Protein AF-0000000075739021 (afdb_homodimer)

Foldseek 3Di:
DPPPWDKDKDWADLQLEDEDPVQDDDDDLVLLQVCLVVPDLVVQPAFEWEAQDDPDGSGIYGLGRVSSSSNLVVDPDRDIHMYTYTYDDDPVRSNVVSVVVVVPDDDDDPVNVLVVCVVVPPPLSVLLVVLLVVQQADDDPDQDFRYAPCVVLSSVLVVVPSVLLNVLVVLLCVQPNRHHLCRYRLNSLLSSLCCVQVVPVADSVLLSVLCNPPDSVRLQVQLVVCVVPADDDSNLSSNVSSLVSSQVDPDDHDDDHSVSRPDPDPPDPDPDPDD/DPPPWDKDKDWADLQLEDEDPVQDDDDDLVLLQVCLVVPDLVVQPAFEWEAQDDPDGSGIYGLGRVSSSSNLVVDPDRDIHMYTYTYDDDPVRSNVCSVVVVVPDDDDDPVNVLVVCVVVPPPLSVLLVVLLVVQQADDDPDQDFRYAPCVVLSSVLVVVPSVLLNVLVVLLCVQPNRHHLCRYRLNSLLSSLCCVQVVPVADSVLLSVLCNPPDSVRLQVQLVVCVVPADDDSNLSSNVSSLVSSQVDPDDHDDDHSVSRPDPDPPDPDPDPDD

pLDDT: mean 91.95, std 14.72, range [23.72, 98.75]

Solvent-accessible surface area (backbone atoms only — not comparable to full-atom values): 30435 Å² total; per-residue (Å²): 125,84,82,66,71,53,71,49,76,49,73,38,53,62,78,42,43,42,76,50,72,70,46,43,73,84,77,59,61,70,59,16,49,54,46,36,76,63,64,47,77,83,65,57,58,68,29,34,29,33,48,63,45,92,86,37,83,56,28,25,36,52,50,44,49,63,55,56,50,49,10,36,62,68,39,94,73,54,57,70,40,44,31,42,34,36,38,87,60,50,72,33,49,45,16,41,47,32,40,50,48,56,66,68,52,76,80,81,50,72,67,53,44,50,43,7,36,45,46,34,60,35,65,68,51,47,53,50,48,53,48,29,55,76,71,64,40,42,85,36,83,56,93,40,70,30,26,31,65,44,61,69,48,53,50,58,43,34,71,76,30,57,66,51,41,44,51,39,52,51,52,42,35,72,60,62,44,52,38,39,70,53,46,32,49,42,53,48,48,7,49,36,46,44,55,69,66,36,50,87,72,53,60,68,67,56,42,48,61,40,46,60,82,47,56,49,65,55,48,52,53,52,19,59,59,40,53,82,78,37,82,64,54,62,28,53,35,27,30,48,49,50,46,52,41,36,48,71,40,94,71,85,72,69,91,75,52,50,60,66,73,65,44,75,60,90,78,70,74,76,82,76,79,79,130,127,84,80,66,71,54,70,50,76,49,71,39,53,60,78,42,44,42,75,49,70,70,46,44,73,84,78,58,60,69,58,15,49,54,47,38,75,62,64,46,78,84,65,57,58,69,29,35,30,34,47,63,46,93,85,37,84,57,27,26,36,52,49,44,51,64,54,55,50,47,10,37,62,68,38,95,73,54,56,69,40,45,30,44,33,35,38,87,59,51,72,32,50,44,16,40,48,34,42,52,47,57,66,68,54,77,79,80,49,72,68,52,43,50,43,6,34,44,47,32,61,35,66,70,49,47,52,52,48,52,47,29,56,75,70,64,41,41,86,35,83,57,93,40,71,31,24,31,66,44,60,70,49,51,50,56,43,35,70,76,30,57,64,52,41,41,51,38,52,52,52,42,34,73,59,62,43,52,38,38,71,53,46,32,48,41,54,49,47,7,50,35,49,44,56,68,67,36,49,88,72,52,58,66,68,55,44,48,61,40,45,61,82,48,57,50,64,55,50,52,53,50,19,60,58,40,53,82,79,39,82,64,53,62,28,52,34,28,31,48,49,51,45,51,42,36,48,71,41,94,70,84,71,69,92,74,53,51,61,66,73,66,43,76,61,91,76,69,74,75,81,77,80,78,131

Sequence (550 aa):
MSTQGDVYITTLAAGDIFADPAYQRPVDITRARKMAAHWDRRLVGVIEVSDRGEYATPRYAIIDGQHRWEAAKCLVDPPLLVANVHELLTVADEAALFDKLNRQRKKVNIFEHYKARLAAGDWIIGRIQRVLDKHGLKVDPAPQEGCIGCVGTLEKVADIDDALLDETLSLIIDIWGKRRDGLDAPIIHGLALILHHLRHDIDLERLVDALLDTLPRQLKTQAVALRDMQSGTLPVLTALVIISHYNKRPGRKVDASPRTFGGVGRGAPPPKHQAMSTQGDVYITTLAAGDIFADPAYQRPVDITRARKMAAHWDRRLVGVIEVSDRGEYATPRYAIIDGQHRWEAAKCLVDPPLLVANVHELLTVADEAALFDKLNRQRKKVNIFEHYKARLAAGDWIIGRIQRVLDKHGLKVDPAPQEGCIGCVGTLEKVADIDDALLDETLSLIIDIWGKRRDGLDAPIIHGLALILHHLRHDIDLERLVDALLDTLPRQLKTQAVALRDMQSGTLPVLTALVIISHYNKRPGRKVDASPRTFGGVGRGAPPPKHQA

Radius of gyration: 28.61 Å; Cα contacts (8 Å, |Δi|>4): 817; chains: 2; bounding box: 66×82×82 Å

Organism: Mycobacterium marinum (strain ATCC BAA-535 / M) (NCBI:txid216594)

InterPro domains:
  IPR036086 ParB/Sulfiredoxin superfamily [SSF110849] (58-124)
  IPR046681 Protein of unknown function DUF6551 [PF20188] (22-220)

Structure (mmCIF, N/CA/C/O backbone):
data_AF-0000000075739021-model_v1
#
loop_
_entity.id
_entity.type
_entity.pdbx_description
1 polymer 'Conserved hypothetical phage protein'
#
loop_
_atom_site.group_PDB
_atom_site.id
_atom_site.type_symbol
_atom_site.label_atom_id
_atom_site.label_alt_id
_atom_site.label_comp_id
_atom_site.label_asym_id
_atom_site.label_entity_id
_atom_site.label_seq_id
_atom_site.pdbx_PDB_ins_code
_atom_site.Cartn_x
_atom_site.Cartn_y
_atom_site.Cartn_z
_atom_site.occupancy
_atom_site.B_iso_or_equiv
_atom_site.auth_seq_id
_atom_site.auth_comp_id
_atom_site.auth_asym_id
_atom_site.auth_atom_id
_atom_site.pdbx_PDB_model_num
ATOM 1 N N . MET A 1 1 ? 25.391 -21.844 -28.562 1 25.16 1 MET A N 1
ATOM 2 C CA . MET A 1 1 ? 24.062 -22.062 -28.016 1 25.16 1 MET A CA 1
ATOM 3 C C . MET A 1 1 ? 23.781 -21.109 -26.859 1 25.16 1 MET A C 1
ATOM 5 O O . MET A 1 1 ? 24.516 -21.109 -25.859 1 25.16 1 MET A O 1
ATOM 9 N N . SER A 1 2 ? 23.625 -19.781 -26.969 1 33.06 2 SER A N 1
ATOM 10 C CA . SER A 1 2 ? 23.5 -18.719 -25.984 1 33.06 2 SER A CA 1
ATOM 11 C C . SER A 1 2 ? 22.766 -19.188 -24.75 1 33.06 2 SER A C 1
ATOM 13 O O . SER A 1 2 ? 21.656 -19.719 -24.844 1 33.06 2 SER A O 1
ATOM 15 N N . THR A 1 3 ? 23.359 -19.75 -23.734 1 38.97 3 THR A N 1
ATOM 16 C CA . THR A 1 3 ? 22.969 -20.469 -22.531 1 38.97 3 THR A CA 1
ATOM 17 C C . THR A 1 3 ? 21.812 -19.781 -21.828 1 38.97 3 THR A C 1
ATOM 19 O O . THR A 1 3 ? 22 -18.781 -21.141 1 38.97 3 THR A O 1
ATOM 22 N N . GLN A 1 4 ? 20.766 -19.266 -22.469 1 44.62 4 GLN A N 1
ATOM 23 C CA . GLN A 1 4 ? 19.578 -18.531 -22.078 1 44.62 4 GLN A CA 1
ATOM 24 C C . GLN A 1 4 ? 19.047 -19 -20.719 1 44.62 4 GLN A C 1
ATOM 26 O O . GLN A 1 4 ? 18.844 -20.203 -20.516 1 44.62 4 GLN A O 1
ATOM 31 N N . GLY A 1 5 ? 19.453 -18.422 -19.688 1 56.44 5 GLY A N 1
ATOM 32 C CA . GLY A 1 5 ? 19.109 -18.672 -18.297 1 56.44 5 GLY A CA 1
ATOM 33 C C . GLY A 1 5 ? 17.719 -19.266 -18.125 1 56.44 5 GLY A C 1
ATOM 34 O O . GLY A 1 5 ? 16.797 -18.906 -18.859 1 56.44 5 GLY A O 1
ATOM 35 N N . ASP A 1 6 ? 17.516 -20.688 -17.797 1 80.5 6 ASP A N 1
ATOM 36 C CA . ASP A 1 6 ? 16.391 -21.625 -17.812 1 80.5 6 ASP A CA 1
ATOM 37 C C . ASP A 1 6 ? 15.602 -21.562 -16.5 1 80.5 6 ASP A C 1
ATOM 39 O O . ASP A 1 6 ? 16.156 -21.219 -15.453 1 80.5 6 ASP A O 1
ATOM 43 N N . VAL A 1 7 ? 14.43 -21.281 -16.562 1 93.19 7 VAL A N 1
ATOM 44 C CA . VAL A 1 7 ? 13.484 -21.422 -15.469 1 93.19 7 VAL A CA 1
ATOM 45 C C . VAL A 1 7 ? 12.75 -22.75 -15.602 1 93.19 7 VAL A C 1
ATOM 47 O O . VAL A 1 7 ? 12.398 -23.172 -16.703 1 93.19 7 VAL A O 1
ATOM 50 N N . TYR A 1 8 ? 12.633 -23.516 -14.484 1 95.06 8 TYR A N 1
ATOM 51 C CA . TYR A 1 8 ? 11.859 -24.75 -14.508 1 95.06 8 TYR A CA 1
ATOM 52 C C . TYR 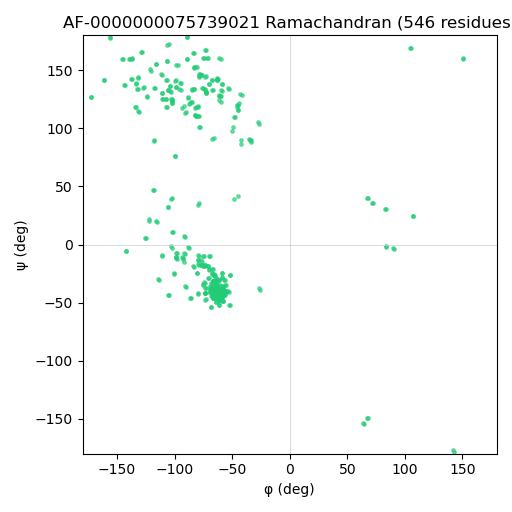A 1 8 ? 11.039 -24.906 -13.234 1 95.06 8 TYR A C 1
ATOM 54 O O . TYR A 1 8 ? 11.336 -24.266 -12.211 1 95.06 8 TYR A O 1
ATOM 62 N N . ILE A 1 9 ? 10.023 -25.734 -13.312 1 96.56 9 ILE A N 1
ATOM 63 C CA . ILE A 1 9 ? 9.141 -25.953 -12.18 1 96.56 9 ILE A CA 1
ATOM 64 C C . ILE A 1 9 ? 9.461 -27.297 -11.531 1 96.56 9 ILE A C 1
ATOM 66 O O . ILE A 1 9 ? 9.68 -28.297 -12.227 1 96.56 9 ILE A O 1
ATOM 70 N N . THR A 1 10 ? 9.5 -27.312 -10.266 1 96.94 10 THR A N 1
ATOM 71 C CA . THR A 1 10 ? 9.695 -28.562 -9.516 1 96.94 10 THR A CA 1
ATOM 72 C C . THR A 1 10 ? 9.141 -28.438 -8.102 1 96.94 10 THR A C 1
ATOM 74 O O . THR A 1 10 ? 8.539 -27.422 -7.758 1 96.94 10 THR A O 1
ATOM 77 N N . THR A 1 11 ? 9.195 -29.453 -7.34 1 97.69 11 THR A N 1
ATOM 78 C CA . THR A 1 11 ? 8.844 -29.438 -5.926 1 97.69 11 THR A CA 1
ATOM 79 C C . THR A 1 11 ? 10.094 -29.531 -5.051 1 97.69 11 THR A C 1
ATOM 81 O O . THR A 1 11 ? 11.039 -30.25 -5.387 1 97.69 11 THR A O 1
ATOM 84 N N . LEU A 1 12 ? 10.07 -28.812 -3.992 1 98.31 12 LEU A N 1
ATOM 85 C CA . LEU A 1 12 ? 11.227 -28.75 -3.111 1 98.31 12 LEU A CA 1
ATOM 86 C C . LEU A 1 12 ? 10.82 -28.953 -1.658 1 98.31 12 LEU A C 1
ATOM 88 O O . LEU A 1 12 ? 9.758 -28.5 -1.232 1 98.31 12 LEU A O 1
ATOM 92 N N . ALA A 1 13 ? 11.703 -29.641 -0.952 1 97.88 13 ALA A N 1
ATOM 93 C CA . ALA A 1 13 ? 11.547 -29.672 0.5 1 97.88 13 ALA A CA 1
ATOM 94 C C . ALA A 1 13 ? 11.93 -28.328 1.121 1 97.88 13 ALA A C 1
ATOM 96 O O . ALA A 1 13 ? 12.867 -27.672 0.665 1 97.88 13 ALA A O 1
ATOM 97 N N . ALA A 1 14 ? 11.211 -28 2.162 1 97.38 14 ALA A N 1
ATOM 98 C CA . ALA A 1 14 ? 11.453 -26.719 2.824 1 97.38 14 ALA A CA 1
ATOM 99 C C . ALA A 1 14 ? 12.906 -26.609 3.281 1 97.38 14 ALA A C 1
ATOM 101 O O . ALA A 1 14 ? 13.492 -25.531 3.268 1 97.38 14 ALA A O 1
ATOM 102 N N . GLY A 1 15 ? 13.508 -27.703 3.607 1 96.88 15 GLY A N 1
ATOM 103 C CA . GLY A 1 15 ? 14.867 -27.719 4.121 1 96.88 15 GLY A CA 1
ATOM 104 C C . GLY A 1 15 ? 15.914 -27.438 3.059 1 96.88 15 GLY A C 1
ATOM 105 O O . GLY A 1 15 ? 17.062 -27.141 3.375 1 96.88 15 GLY A O 1
ATOM 106 N N . ASP A 1 16 ? 15.555 -27.562 1.772 1 98 16 ASP A N 1
ATOM 107 C CA . ASP A 1 16 ? 16.484 -27.344 0.672 1 98 16 ASP A CA 1
ATOM 108 C C . ASP A 1 16 ? 16.5 -25.859 0.27 1 98 16 ASP A C 1
ATOM 110 O O . ASP A 1 16 ? 17.266 -25.469 -0.609 1 98 16 ASP A O 1
ATOM 114 N N . ILE A 1 17 ? 15.641 -25.109 0.932 1 98.19 17 ILE A N 1
ATOM 115 C CA . ILE A 1 17 ? 15.453 -23.688 0.596 1 98.19 17 ILE A CA 1
ATOM 116 C C . ILE A 1 17 ? 15.992 -22.812 1.722 1 98.19 17 ILE A C 1
ATOM 118 O O . ILE A 1 17 ? 15.938 -23.203 2.895 1 98.19 17 ILE A O 1
ATOM 122 N N . PHE A 1 18 ? 16.531 -21.656 1.367 1 97.31 18 PHE A N 1
ATOM 123 C CA . PHE A 1 18 ? 16.984 -20.719 2.381 1 97.31 18 PHE A CA 1
ATOM 124 C C . PHE A 1 18 ? 16.75 -19.281 1.924 1 97.31 18 PHE A C 1
ATOM 126 O O . PHE A 1 18 ? 16.516 -19.031 0.742 1 97.31 18 PHE A O 1
ATOM 133 N N . ALA A 1 19 ? 16.719 -18.375 2.861 1 96.69 19 ALA A N 1
ATOM 134 C CA . ALA A 1 19 ? 16.625 -16.938 2.588 1 96.69 19 ALA A CA 1
ATOM 135 C C . ALA A 1 19 ? 17.969 -16.25 2.744 1 96.69 19 ALA A C 1
ATOM 137 O O . ALA A 1 19 ? 18.625 -16.391 3.781 1 96.69 19 ALA A O 1
ATOM 138 N N . ASP A 1 20 ? 18.422 -15.586 1.711 1 96.69 20 ASP A N 1
ATOM 139 C CA . ASP A 1 20 ? 19.703 -14.883 1.754 1 96.69 20 ASP A CA 1
ATOM 140 C C . ASP A 1 20 ? 19.547 -13.492 2.357 1 96.69 20 ASP A C 1
ATOM 142 O O . ASP A 1 20 ? 18.828 -12.648 1.813 1 96.69 20 ASP A O 1
ATOM 146 N N . PRO A 1 21 ? 20.266 -13.203 3.396 1 94.69 21 PRO A N 1
ATOM 147 C CA . PRO A 1 21 ? 20.109 -11.914 4.078 1 94.69 21 PRO A CA 1
ATOM 148 C C . PRO A 1 21 ? 20.625 -10.742 3.25 1 94.69 21 PRO A C 1
ATOM 150 O O . PRO A 1 21 ? 20.406 -9.578 3.607 1 94.69 21 PRO A O 1
ATOM 153 N N . ALA A 1 22 ? 21.281 -11.023 2.195 1 94.12 22 ALA A N 1
ATOM 154 C CA . ALA A 1 22 ? 21.781 -9.945 1.348 1 94.12 22 ALA A CA 1
ATOM 155 C C . ALA A 1 22 ? 20.625 -9.109 0.795 1 94.12 22 ALA A C 1
ATOM 157 O O . ALA A 1 22 ? 20.781 -7.906 0.575 1 94.12 22 ALA A O 1
ATOM 158 N N . TYR A 1 23 ? 19.453 -9.805 0.593 1 94.38 23 TYR A N 1
ATOM 159 C CA . TYR A 1 23 ? 18.375 -9.031 0.006 1 94.38 23 TYR A CA 1
ATOM 160 C C . TYR A 1 23 ? 17.031 -9.422 0.618 1 94.38 23 TYR A C 1
ATOM 162 O O . TYR A 1 23 ? 16 -8.812 0.323 1 94.38 23 TYR A O 1
ATOM 170 N N . GLN A 1 24 ? 17.078 -10.422 1.44 1 90.12 24 GLN A N 1
ATOM 171 C CA . GLN A 1 24 ? 15.844 -10.797 2.115 1 90.12 24 GLN A CA 1
ATOM 172 C C . GLN A 1 24 ? 15.789 -10.227 3.527 1 90.12 24 GLN A C 1
ATOM 174 O O . GLN A 1 24 ? 16.797 -10.188 4.227 1 90.12 24 GLN A O 1
ATOM 179 N N . ARG A 1 25 ? 14.617 -9.82 3.887 1 80.56 25 ARG A N 1
ATOM 180 C CA . ARG A 1 25 ? 14.414 -9.328 5.246 1 80.56 25 ARG A CA 1
ATOM 181 C C . ARG A 1 25 ? 14.148 -10.477 6.211 1 80.56 25 ARG A C 1
ATOM 183 O O . ARG A 1 25 ? 13.844 -11.594 5.789 1 80.56 25 ARG A O 1
ATOM 190 N N . PRO A 1 26 ? 14.305 -10.023 7.488 1 83.75 26 PRO A N 1
ATOM 191 C CA . PRO A 1 26 ? 13.898 -11.031 8.469 1 83.75 26 PRO A CA 1
ATOM 192 C C . PRO A 1 26 ? 12.414 -11.375 8.375 1 83.75 26 PRO A C 1
ATOM 194 O O . PRO A 1 26 ? 11.586 -10.5 8.109 1 83.75 26 PRO A O 1
ATOM 197 N N . VAL A 1 27 ? 12.18 -12.586 8.555 1 84.06 27 VAL A N 1
ATOM 198 C CA . VAL A 1 27 ? 10.828 -13.117 8.445 1 84.06 27 VAL A CA 1
ATOM 199 C C . VAL A 1 27 ? 9.977 -12.617 9.617 1 84.06 27 VAL A C 1
ATOM 201 O O . VAL A 1 27 ? 10.461 -12.531 10.75 1 84.06 27 VAL A O 1
ATOM 204 N N . ASP A 1 28 ? 8.805 -12.266 9.305 1 89.88 28 ASP A N 1
ATOM 205 C CA . ASP A 1 28 ? 7.789 -12.062 10.328 1 89.88 28 ASP A CA 1
ATOM 206 C C . ASP A 1 28 ? 7.227 -13.398 10.812 1 89.88 28 ASP A C 1
ATOM 208 O O . ASP A 1 28 ? 6.297 -13.945 10.211 1 89.88 28 ASP A O 1
ATOM 212 N N . ILE A 1 29 ? 7.68 -13.82 11.914 1 90.56 29 ILE A N 1
ATOM 213 C CA . ILE A 1 29 ? 7.371 -15.156 12.406 1 90.56 29 ILE A CA 1
ATOM 214 C C . ILE A 1 29 ? 5.895 -15.242 12.789 1 90.56 29 ILE A C 1
ATOM 216 O O . ILE A 1 29 ? 5.254 -16.281 12.602 1 90.56 29 ILE A O 1
ATOM 220 N N . THR A 1 30 ? 5.359 -14.141 13.336 1 93.31 30 THR A N 1
ATOM 221 C CA . THR A 1 30 ? 3.945 -14.117 13.695 1 93.31 30 THR A CA 1
ATOM 222 C C . THR A 1 30 ? 3.072 -14.328 12.461 1 93.31 30 THR A C 1
ATOM 224 O O . THR A 1 30 ? 2.129 -15.117 12.484 1 93.31 30 THR A O 1
ATOM 227 N N . ARG A 1 31 ? 3.463 -13.727 11.461 1 91.44 31 ARG A N 1
ATOM 228 C CA . ARG A 1 31 ? 2.736 -13.875 10.203 1 91.44 31 ARG A CA 1
ATOM 229 C C . ARG A 1 31 ? 2.852 -15.305 9.672 1 91.44 31 ARG A C 1
ATOM 231 O O . ARG A 1 31 ? 1.857 -15.898 9.25 1 91.44 31 ARG A O 1
ATOM 238 N N . ALA A 1 32 ? 4.016 -15.852 9.672 1 93.69 32 ALA A N 1
ATOM 239 C CA . ALA A 1 32 ? 4.25 -17.203 9.195 1 93.69 32 ALA A CA 1
ATOM 240 C C . ALA A 1 32 ? 3.438 -18.219 10 1 93.69 32 ALA A C 1
ATOM 242 O O . ALA A 1 32 ? 2.836 -19.141 9.438 1 93.69 32 ALA A O 1
ATOM 243 N N . ARG A 1 33 ? 3.357 -18 11.25 1 95 33 ARG A N 1
ATOM 244 C CA . ARG A 1 33 ? 2.625 -18.922 12.125 1 95 33 ARG A CA 1
ATOM 245 C C . ARG A 1 33 ? 1.124 -18.828 11.867 1 95 33 ARG A C 1
ATOM 247 O O . ARG A 1 33 ? 0.429 -19.859 11.883 1 95 33 ARG A O 1
ATOM 254 N N . LYS A 1 34 ? 0.707 -17.656 11.695 1 94.75 34 LYS A N 1
ATOM 255 C CA . LYS A 1 34 ? -0.705 -17.484 11.367 1 94.75 34 LYS A CA 1
ATOM 256 C C . LYS A 1 34 ? -1.058 -18.188 10.062 1 94.75 34 LYS A C 1
ATOM 258 O O . LYS A 1 34 ? -2.092 -18.859 9.969 1 94.75 34 LYS A O 1
ATOM 263 N N . MET A 1 35 ? -0.215 -18.078 9.109 1 94.44 35 MET A N 1
ATOM 264 C CA . MET A 1 35 ? -0.411 -18.766 7.828 1 94.44 35 MET A CA 1
ATOM 265 C C . MET A 1 35 ? -0.407 -20.266 8.008 1 94.44 35 MET A C 1
ATOM 267 O O . MET A 1 35 ? -1.221 -20.969 7.402 1 94.44 35 MET A O 1
ATOM 271 N N . ALA A 1 36 ? 0.453 -20.734 8.859 1 95.81 36 ALA A N 1
ATOM 272 C CA . ALA A 1 36 ? 0.551 -22.172 9.133 1 95.81 36 ALA A CA 1
ATOM 273 C C . ALA A 1 36 ? -0.714 -22.688 9.812 1 95.81 36 ALA A C 1
ATOM 275 O O . ALA A 1 36 ? -1.188 -23.781 9.508 1 95.81 36 ALA A O 1
ATOM 276 N N . ALA A 1 37 ? -1.24 -21.906 10.719 1 95.62 37 ALA A N 1
ATOM 277 C CA . ALA A 1 37 ? -2.436 -22.281 11.469 1 95.62 37 ALA A CA 1
ATOM 278 C C . ALA A 1 37 ? -3.633 -22.453 10.539 1 95.62 37 ALA A C 1
ATOM 280 O O . ALA A 1 37 ? -4.527 -23.266 10.805 1 95.62 37 ALA A O 1
ATOM 281 N N . HIS A 1 38 ? -3.652 -21.734 9.484 1 94 38 HIS A N 1
ATOM 282 C CA . HIS A 1 38 ? -4.719 -21.812 8.5 1 94 38 HIS A CA 1
ATOM 283 C C . HIS A 1 38 ? -4.176 -22.25 7.137 1 94 38 HIS A C 1
ATOM 285 O O . HIS A 1 38 ? -4.527 -21.656 6.109 1 94 38 HIS A O 1
ATOM 291 N N . TRP A 1 39 ? -3.379 -23.266 7.242 1 94.06 39 TRP A N 1
ATOM 292 C CA . TRP A 1 39 ? -2.67 -23.719 6.051 1 94.06 39 TRP A CA 1
ATOM 293 C C . TRP A 1 39 ? -3.65 -24.172 4.969 1 94.06 39 TRP A C 1
ATOM 295 O O . TRP A 1 39 ? -4.543 -24.984 5.223 1 94.06 39 TRP A O 1
ATOM 305 N N . ASP A 1 40 ? -3.518 -23.594 3.879 1 92.06 40 ASP A N 1
ATOM 306 C CA . ASP A 1 40 ? -4.262 -23.922 2.666 1 92.06 40 ASP A CA 1
ATOM 307 C C . ASP A 1 40 ? -3.326 -24.062 1.467 1 92.06 40 ASP A C 1
ATOM 309 O O . ASP A 1 40 ? -2.736 -23.078 1.018 1 92.06 40 ASP A O 1
ATOM 313 N N . ARG A 1 41 ? -3.242 -25.234 0.955 1 90.62 41 ARG A N 1
ATOM 314 C CA . ARG A 1 41 ? -2.32 -25.531 -0.138 1 90.62 41 ARG A CA 1
ATOM 315 C C . ARG A 1 41 ? -2.592 -24.625 -1.343 1 90.62 41 ARG A C 1
ATOM 317 O O . ARG A 1 41 ? -1.665 -24.25 -2.057 1 90.62 41 ARG A O 1
ATOM 324 N N . ARG A 1 42 ? -3.811 -24.297 -1.619 1 91.62 42 ARG A N 1
ATOM 325 C CA . ARG A 1 42 ? -4.176 -23.469 -2.768 1 91.62 42 ARG A CA 1
ATOM 326 C C . ARG A 1 42 ? -3.656 -22.047 -2.609 1 91.62 42 ARG A C 1
ATOM 328 O O . ARG A 1 42 ? -3.469 -21.328 -3.598 1 91.62 42 ARG A O 1
ATOM 335 N N . LEU A 1 43 ? -3.389 -21.672 -1.388 1 94.12 43 LEU A N 1
ATOM 336 C CA . LEU A 1 43 ? -2.961 -20.297 -1.129 1 94.12 43 LEU A CA 1
ATOM 337 C C . LEU A 1 43 ? -1.439 -20.188 -1.137 1 94.12 43 LEU A C 1
ATOM 339 O O . LEU A 1 43 ? -0.889 -19.094 -1.186 1 94.12 43 LEU A O 1
ATOM 343 N N . VAL A 1 44 ? -0.783 -21.297 -1.135 1 93.62 44 VAL A N 1
ATOM 344 C CA . VAL A 1 44 ? 0.676 -21.281 -1.139 1 93.62 44 VAL A CA 1
ATOM 345 C C . VAL A 1 44 ? 1.187 -20.875 -2.52 1 93.62 44 VAL A C 1
ATOM 347 O O . VAL A 1 44 ? 2.166 -20.141 -2.633 1 93.62 44 VAL A O 1
ATOM 350 N N . GLY A 1 45 ? 0.536 -21.422 -3.527 1 93.88 45 GLY A N 1
ATOM 351 C CA . GLY A 1 45 ? 0.973 -21.125 -4.883 1 93.88 45 GLY A CA 1
ATOM 352 C C . GLY A 1 45 ? 2.365 -21.641 -5.188 1 93.88 45 GLY A C 1
ATOM 353 O O . GLY A 1 45 ? 2.766 -22.703 -4.68 1 93.88 45 GLY A O 1
ATOM 354 N N . VAL A 1 46 ? 2.969 -20.969 -6.137 1 96.56 46 VAL A N 1
ATOM 355 C CA . VAL A 1 46 ? 4.312 -21.328 -6.578 1 96.56 46 VAL A CA 1
ATOM 356 C C . VAL A 1 46 ? 5.316 -20.297 -6.078 1 96.56 46 VAL A C 1
ATOM 358 O O . VAL A 1 46 ? 5.137 -19.094 -6.289 1 96.56 46 VAL A O 1
ATOM 361 N N . ILE A 1 47 ? 6.32 -20.75 -5.383 1 97.31 47 ILE A N 1
ATOM 362 C CA . ILE A 1 47 ? 7.324 -19.812 -4.895 1 97.31 47 ILE A CA 1
ATOM 363 C C . ILE A 1 47 ? 8.422 -19.641 -5.938 1 97.31 47 ILE A C 1
ATOM 365 O O . ILE A 1 47 ? 8.562 -20.469 -6.844 1 97.31 47 ILE A O 1
ATOM 369 N N . GLU A 1 48 ? 9.18 -18.562 -5.879 1 97.94 48 GLU A N 1
ATOM 370 C CA . GLU A 1 48 ? 10.32 -18.25 -6.742 1 97.94 48 GLU A CA 1
ATOM 371 C C . GLU A 1 48 ? 11.641 -18.516 -6.027 1 97.94 48 GLU A C 1
ATOM 373 O O . GLU A 1 48 ? 11.883 -17.969 -4.949 1 97.94 48 GLU A O 1
ATOM 378 N N . VAL A 1 49 ? 12.508 -19.344 -6.645 1 98.69 49 VAL A N 1
ATOM 379 C CA . VAL A 1 49 ? 13.789 -19.641 -6.012 1 98.69 49 VAL A CA 1
ATOM 380 C C . VAL A 1 49 ? 14.898 -19.594 -7.055 1 98.69 49 VAL A C 1
ATOM 382 O O . VAL A 1 49 ? 14.633 -19.672 -8.258 1 98.69 49 VAL A O 1
ATOM 385 N N . SER A 1 50 ? 16.094 -19.438 -6.578 1 98.62 50 SER A N 1
ATOM 386 C CA . SER A 1 50 ? 17.297 -19.531 -7.395 1 98.62 50 SER A CA 1
ATOM 387 C C . SER A 1 50 ? 18.109 -20.781 -7.043 1 98.62 50 SER A C 1
ATOM 389 O O . SER A 1 50 ? 18.359 -21.047 -5.867 1 98.62 50 SER A O 1
ATOM 391 N N . ASP A 1 51 ? 18.469 -21.516 -8.047 1 98.44 51 ASP A N 1
ATOM 392 C CA . ASP A 1 51 ? 19.328 -22.672 -7.867 1 98.44 51 ASP A CA 1
ATOM 393 C C . ASP A 1 51 ? 20.797 -22.25 -7.801 1 98.44 51 ASP A C 1
ATOM 395 O O . ASP A 1 51 ? 21.391 -21.859 -8.812 1 98.44 51 ASP A O 1
ATOM 399 N N . ARG A 1 52 ? 21.375 -22.391 -6.66 1 97.75 52 ARG A N 1
ATOM 400 C CA . ARG A 1 52 ? 22.75 -21.938 -6.48 1 97.75 52 ARG A CA 1
ATOM 401 C C . ARG A 1 52 ? 23.75 -23.047 -6.785 1 97.75 52 ARG A C 1
ATOM 403 O O . ARG A 1 52 ? 24.938 -22.938 -6.488 1 97.75 52 ARG A O 1
ATOM 410 N N . GLY A 1 53 ? 23.281 -24.109 -7.25 1 96.25 53 GLY A N 1
ATOM 411 C CA . GLY A 1 53 ? 24.141 -25.172 -7.742 1 96.25 53 GLY A CA 1
ATOM 412 C C . GLY A 1 53 ? 24.219 -26.359 -6.797 1 96.25 53 GLY A C 1
ATOM 413 O O . GLY A 1 53 ? 23.797 -26.266 -5.645 1 96.25 53 GLY A O 1
ATOM 414 N N . GLU A 1 54 ? 24.766 -27.406 -7.215 1 93.81 54 GLU A N 1
ATOM 415 C CA . GLU A 1 54 ? 24.766 -28.703 -6.535 1 93.81 54 GLU A CA 1
ATOM 416 C C . GLU A 1 54 ? 25.656 -28.672 -5.293 1 93.81 54 GLU A C 1
ATOM 418 O O . GLU A 1 54 ? 25.453 -29.469 -4.367 1 93.81 54 GLU A O 1
ATOM 423 N N . TYR A 1 55 ? 26.562 -27.703 -5.184 1 94.12 55 TYR A N 1
ATOM 424 C CA . TYR A 1 55 ? 27.5 -27.703 -4.07 1 94.12 55 TYR A CA 1
ATOM 425 C C . TYR A 1 55 ? 27.031 -26.766 -2.961 1 94.12 55 TYR A C 1
ATOM 427 O O . TYR A 1 55 ? 27.625 -26.719 -1.882 1 94.12 55 TYR A O 1
ATOM 435 N N . ALA A 1 56 ? 25.969 -26.016 -3.254 1 95 56 ALA A N 1
ATOM 436 C CA . ALA A 1 56 ? 25.406 -25.125 -2.238 1 95 56 ALA A CA 1
ATOM 437 C C . ALA A 1 56 ? 24.453 -25.891 -1.316 1 95 56 ALA A C 1
ATOM 439 O O . ALA A 1 56 ? 23.625 -26.688 -1.781 1 95 56 ALA A O 1
ATOM 440 N N . THR A 1 57 ? 24.641 -25.641 0.03 1 95.88 57 THR A N 1
ATOM 441 C CA . THR A 1 57 ? 23.766 -26.25 1.026 1 95.88 57 THR A CA 1
ATOM 442 C C . THR A 1 57 ? 23.312 -25.203 2.053 1 95.88 57 THR A C 1
ATOM 444 O O . THR A 1 57 ? 24.125 -24.672 2.803 1 95.88 57 THR A O 1
ATOM 447 N N . PRO A 1 58 ? 22.031 -24.969 2.143 1 97.19 58 PRO A N 1
ATOM 448 C CA . PRO A 1 58 ? 20.938 -25.375 1.261 1 97.19 58 PRO A CA 1
ATOM 449 C C . PRO A 1 58 ? 21.094 -24.844 -0.162 1 97.19 58 PRO A C 1
ATOM 451 O O . PRO A 1 58 ? 21.797 -23.859 -0.38 1 97.19 58 PRO A O 1
ATOM 454 N N . ARG A 1 59 ? 20.453 -25.438 -1.049 1 98.06 59 ARG A N 1
ATOM 455 C CA . ARG A 1 59 ? 20.75 -25.219 -2.459 1 98.06 59 ARG A CA 1
ATOM 456 C C . ARG A 1 59 ? 19.922 -24.078 -3.033 1 98.06 59 ARG A C 1
ATOM 458 O O . ARG A 1 59 ? 20.406 -23.297 -3.859 1 98.06 59 ARG A O 1
ATOM 465 N N . TYR A 1 60 ? 18.719 -23.938 -2.627 1 98.75 60 TYR A N 1
ATOM 466 C CA . TYR A 1 60 ? 17.797 -23.047 -3.318 1 98.75 60 TYR A CA 1
ATOM 467 C C . TYR A 1 60 ? 17.547 -21.781 -2.5 1 98.75 60 TYR A C 1
ATOM 469 O O . TYR A 1 60 ? 17 -21.859 -1.394 1 98.75 60 TYR A O 1
ATOM 477 N N . ALA A 1 61 ? 17.922 -20.594 -3.062 1 98.62 61 ALA A N 1
ATOM 478 C CA . ALA A 1 61 ? 17.688 -19.312 -2.412 1 98.62 61 ALA A CA 1
ATOM 479 C C . ALA A 1 61 ? 16.312 -18.766 -2.779 1 98.62 61 ALA A C 1
ATOM 481 O O . ALA A 1 61 ? 15.984 -18.609 -3.961 1 98.62 61 ALA A O 1
ATOM 482 N N . ILE A 1 62 ? 15.57 -18.453 -1.835 1 98.06 62 ILE A N 1
ATOM 483 C CA . ILE A 1 62 ? 14.219 -17.969 -2.082 1 98.06 62 ILE A CA 1
ATOM 484 C C . ILE A 1 62 ? 14.289 -16.547 -2.625 1 98.06 62 ILE A C 1
ATOM 486 O O . ILE A 1 62 ? 15.062 -15.719 -2.135 1 98.06 62 ILE A O 1
ATOM 490 N N . ILE A 1 63 ? 13.578 -16.266 -3.635 1 97.5 63 ILE A N 1
ATOM 491 C CA . ILE A 1 63 ? 13.484 -14.938 -4.23 1 97.5 63 ILE A CA 1
ATOM 492 C C . ILE A 1 63 ? 12.148 -14.305 -3.875 1 97.5 63 ILE A C 1
ATOM 494 O O . ILE A 1 63 ? 12.086 -13.125 -3.521 1 97.5 63 ILE A O 1
ATOM 498 N N . ASP A 1 64 ? 11.078 -15.039 -3.951 1 96.31 64 ASP A N 1
ATOM 499 C CA . ASP A 1 64 ? 9.734 -14.602 -3.586 1 96.31 64 ASP A CA 1
ATOM 500 C C . ASP A 1 64 ? 8.945 -15.734 -2.939 1 96.31 64 ASP A C 1
ATOM 502 O O . ASP A 1 64 ? 8.961 -16.875 -3.428 1 96.31 64 ASP A O 1
ATOM 506 N N . GLY A 1 65 ? 8.234 -15.391 -1.879 1 95.69 65 GLY A N 1
ATOM 507 C CA . GLY A 1 65 ? 7.449 -16.391 -1.173 1 95.69 65 GLY A CA 1
ATOM 508 C C . GLY A 1 65 ? 8.047 -16.781 0.164 1 95.69 65 GLY A C 1
ATOM 509 O O . GLY A 1 65 ? 7.785 -17.875 0.666 1 95.69 65 GLY A O 1
ATOM 510 N N . GLN A 1 66 ? 8.812 -15.945 0.743 1 95.44 66 GLN A N 1
ATOM 511 C CA . GLN A 1 66 ? 9.547 -16.25 1.964 1 95.44 66 GLN A CA 1
ATOM 512 C C . GLN A 1 66 ? 8.602 -16.625 3.102 1 95.44 66 GLN A C 1
ATOM 514 O O . GLN A 1 66 ? 8.844 -17.578 3.834 1 95.44 66 GLN A O 1
ATOM 519 N N . HIS A 1 67 ? 7.488 -15.883 3.236 1 95 67 HIS A N 1
ATOM 520 C CA . HIS A 1 67 ? 6.586 -16.156 4.352 1 95 67 HIS A CA 1
ATOM 521 C C . HIS A 1 67 ? 5.797 -17.438 4.121 1 95 67 HIS A C 1
ATOM 523 O O . HIS A 1 67 ? 5.449 -18.141 5.078 1 95 67 HIS A O 1
ATOM 529 N N . ARG A 1 68 ? 5.473 -17.75 2.902 1 95.44 68 ARG A N 1
ATOM 530 C CA . ARG A 1 68 ? 4.84 -19.031 2.592 1 95.44 68 ARG A CA 1
ATOM 531 C C . ARG A 1 68 ? 5.777 -20.203 2.887 1 95.44 68 ARG A C 1
ATOM 533 O O . ARG A 1 68 ? 5.363 -21.203 3.453 1 95.44 68 ARG A O 1
ATOM 540 N N . TRP A 1 69 ? 7.035 -20 2.484 1 96.75 69 TRP A N 1
ATOM 541 C CA . TRP A 1 69 ? 8.062 -20.984 2.787 1 96.75 69 TRP A CA 1
ATOM 542 C C . TRP A 1 69 ? 8.211 -21.172 4.293 1 96.75 69 TRP A C 1
ATOM 544 O O . TRP A 1 69 ? 8.234 -22.297 4.785 1 96.75 69 TRP A O 1
ATOM 554 N N . GLU A 1 70 ? 8.242 -20.094 5.016 1 96.25 70 GLU A N 1
ATOM 555 C CA . GLU A 1 70 ? 8.383 -20.141 6.465 1 96.25 70 GLU A CA 1
ATOM 556 C C . GLU A 1 70 ? 7.164 -20.812 7.109 1 96.25 70 GLU A C 1
ATOM 558 O O . GLU A 1 70 ? 7.297 -21.562 8.078 1 96.25 70 GLU A O 1
ATOM 563 N N . ALA A 1 71 ? 6.035 -20.469 6.645 1 96.62 71 ALA A N 1
ATOM 564 C CA . ALA A 1 71 ? 4.812 -21.09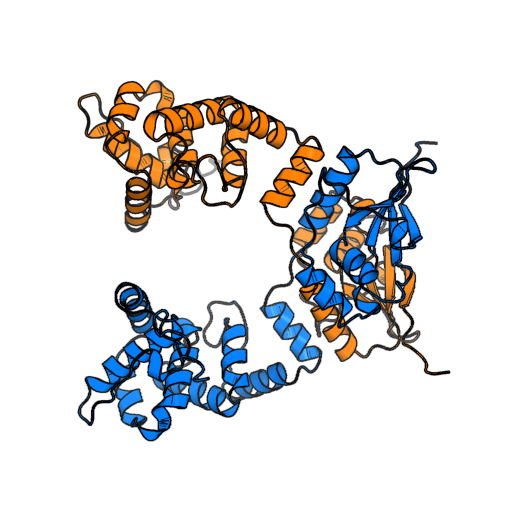4 7.152 1 96.62 71 ALA A CA 1
ATOM 565 C C . ALA A 1 71 ? 4.852 -22.609 6.992 1 96.62 71 ALA A C 1
ATOM 567 O O . ALA A 1 71 ? 4.453 -23.344 7.898 1 96.62 71 ALA A O 1
ATOM 568 N N . ALA A 1 72 ? 5.336 -23.062 5.844 1 97.06 72 ALA A N 1
ATOM 569 C CA . ALA A 1 72 ? 5.457 -24.484 5.59 1 97.06 72 ALA A CA 1
ATOM 570 C C . ALA A 1 72 ? 6.352 -25.156 6.629 1 97.06 72 ALA A C 1
ATOM 572 O O . ALA A 1 72 ? 6.055 -26.266 7.094 1 97.06 72 ALA A O 1
ATOM 573 N N . LYS A 1 73 ? 7.367 -24.5 7.023 1 96.12 73 LYS A N 1
ATOM 574 C CA . LYS A 1 73 ? 8.32 -25.031 7.996 1 96.12 73 LYS A CA 1
ATOM 575 C C . LYS A 1 73 ? 7.676 -25.172 9.375 1 96.12 73 LYS A C 1
ATOM 577 O O . LYS A 1 73 ? 8.141 -25.969 10.195 1 96.12 73 LYS A O 1
ATOM 582 N N . CYS A 1 74 ? 6.66 -24.406 9.625 1 95.62 74 CYS A N 1
ATOM 583 C CA . CYS A 1 74 ? 6.004 -24.375 10.93 1 95.62 74 CYS A CA 1
ATOM 584 C C . CYS A 1 74 ? 5.059 -25.562 11.078 1 95.62 74 CYS A C 1
ATOM 586 O O . CYS A 1 74 ? 4.586 -25.844 12.18 1 95.62 74 CYS A O 1
ATOM 588 N N . LEU A 1 75 ? 4.844 -26.266 10.023 1 96.19 75 LEU A N 1
ATOM 589 C CA . LEU A 1 75 ? 3.938 -27.406 10.078 1 96.19 75 LEU A CA 1
ATOM 590 C C . LEU A 1 75 ? 4.645 -28.641 10.625 1 96.19 75 LEU A C 1
ATOM 592 O O . LEU A 1 75 ? 5.863 -28.766 10.508 1 96.19 75 LEU A O 1
ATOM 596 N N . VAL A 1 76 ? 3.9 -29.547 11.242 1 93.69 76 VAL A N 1
ATOM 597 C CA . VAL A 1 76 ? 4.445 -30.766 11.828 1 93.69 76 VAL A CA 1
ATOM 598 C C . VAL A 1 76 ? 5.094 -31.609 10.734 1 93.69 76 VAL A C 1
ATOM 600 O O . VAL A 1 76 ? 6.219 -32.094 10.906 1 93.69 76 VAL A O 1
ATOM 603 N N . ASP A 1 77 ? 4.43 -31.766 9.664 1 94.62 77 ASP A N 1
ATOM 604 C CA . ASP A 1 77 ? 4.93 -32.438 8.461 1 94.62 77 ASP A CA 1
ATOM 605 C C . ASP A 1 77 ? 4.977 -31.469 7.277 1 94.62 77 ASP A C 1
ATOM 607 O O . ASP A 1 77 ? 4.016 -31.375 6.516 1 94.62 77 ASP A O 1
ATOM 611 N N . PRO A 1 78 ? 6.09 -30.844 7.188 1 95.56 78 PRO A N 1
ATOM 612 C CA . PRO A 1 78 ? 6.16 -29.844 6.129 1 95.56 78 PRO A CA 1
ATOM 613 C C . PRO A 1 78 ? 5.945 -30.438 4.738 1 95.56 78 PRO A C 1
ATOM 615 O O . PRO A 1 78 ? 6.625 -31.391 4.359 1 95.56 78 PRO A O 1
ATOM 618 N N . PRO A 1 79 ? 5.062 -29.891 4.027 1 95.31 79 PRO A N 1
ATOM 619 C CA . PRO A 1 79 ? 4.848 -30.359 2.658 1 95.31 79 PRO A CA 1
ATOM 620 C C . PRO A 1 79 ? 5.945 -29.906 1.7 1 95.31 79 PRO A C 1
ATOM 622 O O . PRO A 1 79 ? 6.707 -28.984 2.014 1 95.31 79 PRO A O 1
ATOM 625 N N . LEU A 1 80 ? 6.051 -30.625 0.531 1 97.06 80 LEU A N 1
ATOM 626 C CA . LEU A 1 80 ? 6.863 -30.109 -0.562 1 97.06 80 LEU A CA 1
ATOM 627 C C . LEU A 1 80 ? 6.238 -28.844 -1.141 1 97.06 80 LEU A C 1
ATOM 629 O O . LEU A 1 80 ? 5.016 -28.719 -1.21 1 97.06 80 LEU A O 1
ATOM 633 N N . LEU A 1 81 ? 7.074 -27.938 -1.47 1 97.5 81 LEU A N 1
ATOM 634 C CA . LEU A 1 81 ? 6.621 -26.688 -2.074 1 97.5 81 LEU A CA 1
ATOM 635 C C . LEU A 1 81 ? 6.875 -26.688 -3.578 1 97.5 81 LEU A C 1
ATOM 637 O O . LEU A 1 81 ? 7.941 -27.125 -4.031 1 97.5 81 LEU A O 1
ATOM 641 N N . VAL A 1 82 ? 5.867 -26.328 -4.359 1 97.25 82 VAL A N 1
ATOM 642 C CA . VAL A 1 82 ? 6.082 -26.125 -5.789 1 97.25 82 VAL A CA 1
ATOM 643 C C . VAL A 1 82 ? 6.871 -24.828 -6.02 1 97.25 82 VAL A C 1
ATOM 645 O O . VAL A 1 82 ? 6.543 -23.797 -5.449 1 97.25 82 VAL A O 1
ATOM 648 N N . ALA A 1 83 ? 7.945 -24.906 -6.84 1 98.12 83 ALA A N 1
ATOM 649 C CA . ALA A 1 83 ? 8.836 -23.766 -7.02 1 98.12 83 ALA A CA 1
ATOM 650 C C . ALA A 1 83 ? 9.125 -23.516 -8.5 1 98.12 83 ALA A C 1
ATOM 652 O O . ALA A 1 83 ? 9.289 -24.469 -9.273 1 98.12 83 ALA A O 1
ATOM 653 N N . ASN A 1 84 ? 9.039 -22.312 -8.891 1 97.94 84 ASN A N 1
ATOM 654 C CA . ASN A 1 84 ? 9.648 -21.844 -10.133 1 97.94 84 ASN A CA 1
ATOM 655 C C . ASN A 1 84 ? 11.141 -21.547 -9.945 1 97.94 84 ASN A C 1
ATOM 657 O O . ASN A 1 84 ? 11.508 -20.594 -9.266 1 97.94 84 ASN A O 1
ATOM 661 N N . VAL A 1 85 ? 12 -22.359 -10.547 1 98.25 85 VAL A N 1
ATOM 662 C CA . VAL A 1 85 ? 13.422 -22.344 -10.227 1 98.25 85 VAL A CA 1
ATOM 663 C C . VAL A 1 85 ? 14.195 -21.594 -11.32 1 98.25 85 VAL A C 1
ATOM 665 O O . VAL A 1 85 ? 14.141 -21.984 -12.492 1 98.25 85 VAL A O 1
ATOM 668 N N . HIS A 1 86 ? 14.883 -20.578 -10.922 1 98.12 86 HIS A N 1
ATOM 669 C CA . HIS A 1 86 ? 15.758 -19.812 -11.797 1 98.12 86 HIS A CA 1
ATOM 670 C C . HIS A 1 86 ? 17.203 -20.312 -11.703 1 98.12 86 HIS A C 1
ATOM 672 O O . HIS A 1 86 ? 17.688 -20.609 -10.609 1 98.12 86 HIS A O 1
ATOM 678 N N . GLU A 1 87 ? 17.797 -20.375 -12.836 1 96.75 87 GLU A N 1
ATOM 679 C CA . GLU A 1 87 ? 19.188 -20.859 -12.852 1 96.75 87 GLU A CA 1
ATOM 680 C C . GLU A 1 87 ? 20.141 -19.766 -13.32 1 96.75 87 GLU A C 1
ATOM 682 O O . GLU A 1 87 ? 19.703 -18.781 -13.93 1 96.75 87 GLU A O 1
ATOM 687 N N . LEU A 1 88 ? 21.391 -19.844 -12.93 1 95.94 88 LEU A N 1
ATOM 688 C CA . LEU A 1 88 ? 22.5 -19.031 -13.422 1 95.94 88 LEU A CA 1
ATOM 689 C C . LEU A 1 88 ? 22.328 -17.578 -13 1 95.94 88 LEU A C 1
ATOM 691 O O . LEU A 1 88 ? 22.547 -16.672 -13.805 1 95.94 88 LEU A O 1
ATOM 695 N N . LEU A 1 89 ? 21.891 -17.391 -11.805 1 97.06 89 LEU A N 1
ATOM 696 C CA . LEU A 1 89 ? 21.812 -16.047 -11.242 1 97.06 89 LEU A CA 1
ATOM 697 C C . LEU A 1 89 ? 22.906 -15.812 -10.211 1 97.06 89 LEU A C 1
ATOM 699 O O . LEU A 1 89 ? 23.219 -16.703 -9.422 1 97.06 89 LEU A O 1
ATOM 703 N N . THR A 1 90 ? 23.562 -14.695 -10.336 1 97.25 90 THR A N 1
ATOM 704 C CA . THR A 1 90 ? 24.375 -14.234 -9.219 1 97.25 90 THR A CA 1
ATOM 705 C C . THR A 1 90 ? 23.5 -13.711 -8.086 1 97.25 90 THR A C 1
ATOM 707 O O . THR A 1 90 ? 22.297 -13.539 -8.25 1 97.25 90 THR A O 1
ATOM 710 N N . VAL A 1 91 ? 24.125 -13.523 -6.961 1 97.81 91 VAL A N 1
ATOM 711 C CA . VAL A 1 91 ? 23.375 -12.961 -5.832 1 97.81 91 VAL A CA 1
ATOM 712 C C . VAL A 1 91 ? 22.797 -11.609 -6.219 1 97.81 91 VAL A C 1
ATOM 714 O O . VAL A 1 91 ? 21.656 -11.289 -5.859 1 97.81 91 VAL A O 1
ATOM 717 N N . ALA A 1 92 ? 23.531 -10.773 -6.961 1 98.19 92 ALA A N 1
ATOM 718 C CA . ALA A 1 92 ? 23.047 -9.484 -7.449 1 98.19 92 ALA A CA 1
ATOM 719 C C . ALA A 1 92 ? 21.844 -9.664 -8.367 1 98.19 92 ALA A C 1
ATOM 721 O O . ALA A 1 92 ? 20.875 -8.891 -8.289 1 98.19 92 ALA A O 1
ATOM 722 N N . ASP A 1 93 ? 21.906 -10.719 -9.18 1 97.44 93 ASP A N 1
ATOM 723 C CA . ASP A 1 93 ? 20.781 -11.031 -10.062 1 97.44 93 ASP A CA 1
ATOM 724 C C . ASP A 1 93 ? 19.547 -11.422 -9.258 1 97.44 93 ASP A C 1
ATOM 726 O O . ASP A 1 93 ? 18.422 -11.031 -9.602 1 97.44 93 ASP A O 1
ATOM 730 N N . GLU A 1 94 ? 19.781 -12.227 -8.219 1 98 94 GLU A N 1
ATOM 731 C CA . GLU A 1 94 ? 18.688 -12.641 -7.348 1 98 94 GLU A CA 1
ATOM 732 C C . GLU A 1 94 ? 18 -11.438 -6.703 1 98 94 GLU A C 1
ATOM 734 O O . GLU A 1 94 ? 16.781 -11.344 -6.699 1 98 94 GLU A O 1
ATOM 739 N N . ALA A 1 95 ? 18.828 -10.547 -6.254 1 98.38 95 ALA A N 1
ATOM 740 C CA . ALA A 1 95 ? 18.328 -9.344 -5.605 1 98.38 95 ALA A CA 1
ATOM 741 C C . ALA A 1 95 ? 17.531 -8.484 -6.586 1 98.38 95 ALA A C 1
ATOM 743 O O . ALA A 1 95 ? 16.469 -7.965 -6.25 1 98.38 95 ALA A O 1
ATOM 744 N N . ALA A 1 96 ? 18.062 -8.344 -7.742 1 97.75 96 ALA A N 1
ATOM 745 C CA . ALA A 1 96 ? 17.375 -7.574 -8.781 1 97.75 96 ALA A CA 1
ATOM 746 C C . ALA A 1 96 ? 16.031 -8.203 -9.141 1 97.75 96 ALA A C 1
ATOM 748 O O . ALA A 1 96 ? 15.039 -7.5 -9.297 1 97.75 96 ALA A O 1
ATOM 749 N N . LEU A 1 97 ? 16.031 -9.508 -9.25 1 97.12 97 LEU A N 1
ATOM 750 C CA . LEU A 1 97 ? 14.812 -10.219 -9.586 1 97.12 97 LEU A CA 1
ATOM 751 C C . LEU A 1 97 ? 13.781 -10.086 -8.477 1 97.12 97 LEU A C 1
ATOM 753 O O . LEU A 1 97 ? 12.594 -9.859 -8.742 1 97.12 97 LEU A O 1
ATOM 757 N N . PHE A 1 98 ? 14.234 -10.234 -7.258 1 97.31 98 PHE A N 1
ATOM 758 C CA . PHE A 1 98 ? 13.367 -10.008 -6.105 1 97.31 98 PHE A CA 1
ATOM 759 C C . PHE A 1 98 ? 12.695 -8.648 -6.191 1 97.31 98 PHE A C 1
ATOM 761 O O . PHE A 1 98 ? 11.469 -8.539 -6.055 1 97.31 98 PHE A O 1
ATOM 768 N N . ASP A 1 99 ? 13.477 -7.637 -6.387 1 96.62 99 ASP A N 1
ATOM 769 C CA . ASP A 1 99 ? 12.977 -6.266 -6.43 1 96.62 99 ASP A CA 1
ATOM 770 C C . ASP A 1 99 ? 11.977 -6.082 -7.57 1 96.62 99 ASP A C 1
ATOM 772 O O . ASP A 1 99 ? 10.891 -5.547 -7.367 1 96.62 99 ASP A O 1
ATOM 776 N N . LYS A 1 100 ? 12.344 -6.551 -8.766 1 95.75 100 LYS A N 1
ATOM 777 C CA . LYS A 1 100 ? 11.516 -6.363 -9.953 1 95.75 100 LYS A CA 1
ATOM 778 C C . LYS A 1 100 ? 10.195 -7.121 -9.828 1 95.75 100 LYS A C 1
ATOM 780 O O . LYS A 1 100 ? 9.133 -6.586 -10.164 1 95.75 100 LYS A O 1
ATOM 785 N N . LEU A 1 101 ? 10.219 -8.359 -9.328 1 95.06 101 LEU A N 1
ATOM 786 C CA . LEU A 1 101 ? 9.016 -9.156 -9.141 1 95.06 101 LEU A CA 1
ATOM 787 C C . LEU A 1 101 ? 8.039 -8.453 -8.211 1 95.06 101 LEU A C 1
ATOM 789 O O . LEU A 1 101 ? 6.836 -8.398 -8.484 1 95.06 101 LEU A O 1
ATOM 793 N N . ASN A 1 102 ? 8.617 -7.91 -7.168 1 93.75 102 ASN A N 1
ATOM 794 C CA . ASN A 1 102 ? 7.754 -7.324 -6.148 1 93.75 102 ASN A CA 1
ATOM 795 C C . ASN A 1 102 ? 7.285 -5.926 -6.547 1 93.75 102 ASN A C 1
ATOM 797 O O . ASN A 1 102 ? 6.199 -5.496 -6.152 1 93.75 102 ASN A O 1
ATOM 801 N N . ARG A 1 103 ? 7.977 -5.234 -7.363 1 91.88 103 ARG A N 1
ATOM 802 C CA . ARG A 1 103 ? 7.543 -3.938 -7.875 1 91.88 103 ARG A CA 1
ATOM 803 C C . ARG A 1 103 ? 6.453 -4.102 -8.93 1 91.88 103 ARG A C 1
ATOM 805 O O . ARG A 1 103 ? 5.562 -3.26 -9.047 1 91.88 103 ARG A O 1
ATOM 812 N N . GLN A 1 104 ? 6.57 -5.121 -9.656 1 90.19 104 GLN A N 1
ATOM 813 C CA . GLN A 1 104 ? 5.629 -5.34 -10.75 1 90.19 104 GLN A CA 1
ATOM 814 C C . GLN A 1 104 ? 4.273 -5.812 -10.227 1 90.19 104 GLN A C 1
ATOM 816 O O . GLN A 1 104 ? 3.268 -5.738 -10.93 1 90.19 104 GLN A O 1
ATOM 821 N N . ARG A 1 105 ? 4.277 -6.27 -9.062 1 88.12 105 ARG A N 1
ATOM 822 C CA . ARG A 1 105 ? 3.02 -6.75 -8.492 1 88.12 105 ARG A CA 1
ATOM 823 C C . ARG A 1 105 ? 2.164 -5.594 -7.992 1 88.12 105 ARG A C 1
ATOM 825 O O . ARG A 1 105 ? 2.592 -4.828 -7.125 1 88.12 105 ARG A O 1
ATOM 832 N N . LYS A 1 106 ? 1.029 -5.508 -8.594 1 82.88 106 LYS A N 1
ATOM 833 C CA . LYS A 1 106 ? 0.089 -4.473 -8.172 1 82.88 106 LYS A CA 1
ATOM 834 C C . LYS A 1 106 ? -0.745 -4.941 -6.98 1 82.88 106 LYS A C 1
ATOM 836 O O . LYS A 1 106 ? -1.265 -6.059 -6.98 1 82.88 106 LYS A O 1
ATOM 841 N N . LYS A 1 107 ? -0.843 -4.086 -6.043 1 87.12 107 LYS A N 1
ATOM 842 C CA . LYS A 1 107 ? -1.701 -4.391 -4.902 1 87.12 107 LYS A CA 1
ATOM 843 C C . LYS A 1 107 ? -3.174 -4.215 -5.258 1 87.12 107 LYS A C 1
ATOM 845 O O . LYS A 1 107 ? -3.547 -3.24 -5.918 1 87.12 107 LYS A O 1
ATOM 850 N N . VAL A 1 108 ? -3.939 -5.184 -4.848 1 91.69 108 VAL A N 1
ATOM 851 C CA . VAL A 1 108 ? -5.391 -5.086 -4.965 1 91.69 108 VAL A CA 1
ATOM 852 C C . VAL A 1 108 ? -5.926 -4.09 -3.941 1 91.69 108 VAL A C 1
ATOM 854 O O . VAL A 1 108 ? -5.555 -4.137 -2.766 1 91.69 108 VAL A O 1
ATOM 857 N N . ASN A 1 109 ? -6.789 -3.141 -4.406 1 92.44 109 ASN A N 1
ATOM 858 C CA . ASN A 1 109 ? -7.262 -2.102 -3.496 1 92.44 109 ASN A CA 1
ATOM 859 C C . ASN A 1 109 ? -8.531 -2.531 -2.766 1 92.44 109 ASN A C 1
ATOM 861 O O . ASN A 1 109 ? -9.031 -3.633 -2.982 1 92.44 109 ASN A O 1
ATOM 865 N N . ILE A 1 110 ? -8.945 -1.684 -1.96 1 94.56 110 ILE A N 1
ATOM 866 C CA . ILE A 1 110 ? -10.023 -2.023 -1.04 1 94.56 110 ILE A CA 1
ATOM 867 C C . ILE A 1 110 ? -11.32 -2.236 -1.821 1 94.56 110 ILE A C 1
ATOM 869 O O . ILE A 1 110 ? -12.141 -3.08 -1.456 1 94.56 110 ILE A O 1
ATOM 873 N N . PHE A 1 111 ? -11.578 -1.562 -2.898 1 94.81 111 PHE A N 1
ATOM 874 C CA . PHE A 1 111 ? -12.797 -1.679 -3.697 1 94.81 111 PHE A CA 1
ATOM 875 C C . PHE A 1 111 ? -12.805 -2.982 -4.484 1 94.81 111 PHE A C 1
ATOM 877 O O . PHE A 1 111 ? -13.852 -3.617 -4.637 1 94.81 111 PHE A O 1
ATOM 884 N N . GLU A 1 112 ? -11.609 -3.32 -4.949 1 93.62 112 GLU A N 1
ATOM 885 C CA . GLU A 1 112 ? -11.469 -4.598 -5.637 1 93.62 112 GLU A CA 1
ATOM 886 C C . GLU A 1 112 ? -11.688 -5.77 -4.684 1 93.62 112 GLU A C 1
ATOM 888 O O . GLU A 1 112 ? -12.344 -6.754 -5.039 1 93.62 112 GLU A O 1
ATOM 893 N N . HIS A 1 113 ? -11.172 -5.625 -3.486 1 96.75 113 HIS A N 1
ATOM 894 C CA . HIS A 1 113 ? -11.438 -6.629 -2.461 1 96.75 113 HIS A CA 1
ATOM 895 C C . HIS A 1 113 ? -12.922 -6.723 -2.148 1 96.75 113 HIS A C 1
ATOM 897 O O . HIS A 1 113 ? -13.461 -7.82 -2.002 1 96.75 113 HIS A O 1
ATOM 903 N N . TYR A 1 114 ? -13.609 -5.559 -2.053 1 97.31 114 TYR A N 1
ATOM 904 C CA . TYR A 1 114 ? -15.047 -5.535 -1.789 1 97.31 114 TYR A CA 1
ATOM 905 C C . TYR A 1 114 ? -15.812 -6.305 -2.857 1 97.31 114 TYR A C 1
ATOM 907 O O . TYR A 1 114 ? -16.641 -7.164 -2.541 1 97.31 114 TYR A O 1
ATOM 915 N N . LYS A 1 115 ? -15.508 -6.035 -4.086 1 96.5 115 LYS A N 1
ATOM 916 C CA . LYS A 1 115 ? -16.172 -6.688 -5.211 1 96.5 115 LYS A CA 1
ATOM 917 C C . LYS A 1 115 ? -15.922 -8.195 -5.199 1 96.5 115 LYS A C 1
ATOM 919 O O . LYS A 1 115 ? -16.844 -8.984 -5.402 1 96.5 115 LYS A O 1
ATOM 924 N N . ALA A 1 116 ? -14.68 -8.586 -4.98 1 97.31 116 ALA A N 1
ATOM 925 C CA . ALA A 1 116 ? -14.328 -10 -4.941 1 97.31 116 ALA A CA 1
ATOM 926 C C . ALA A 1 116 ? -15.055 -10.719 -3.807 1 97.31 116 ALA A C 1
ATOM 928 O O . ALA A 1 116 ? -15.57 -11.828 -3.992 1 97.31 116 ALA A O 1
ATOM 929 N N . ARG A 1 117 ? -15.109 -10.039 -2.684 1 97.81 117 ARG A N 1
ATOM 930 C CA . ARG A 1 117 ? -15.781 -10.641 -1.534 1 97.81 117 ARG A CA 1
ATOM 931 C C . ARG A 1 117 ? -17.281 -10.734 -1.77 1 97.81 117 ARG A C 1
ATOM 933 O O . ARG A 1 117 ? -17.922 -11.695 -1.336 1 97.81 117 ARG A O 1
ATOM 940 N N . LEU A 1 118 ? -17.828 -9.742 -2.406 1 97.81 118 LEU A N 1
ATOM 941 C CA . LEU A 1 118 ? -19.234 -9.805 -2.771 1 97.81 118 LEU A CA 1
ATOM 942 C C . LEU A 1 118 ? -19.516 -11 -3.686 1 97.81 118 LEU A C 1
ATOM 944 O O . LEU A 1 118 ? -20.438 -11.781 -3.436 1 97.81 118 LEU A O 1
ATOM 948 N N . ALA A 1 119 ? -18.688 -11.18 -4.688 1 97.81 119 ALA A N 1
ATOM 949 C CA . ALA A 1 119 ? -18.812 -12.289 -5.633 1 97.81 119 ALA A CA 1
ATOM 950 C C . ALA A 1 119 ? -18.609 -13.633 -4.938 1 97.81 119 ALA A C 1
ATOM 952 O O . ALA A 1 119 ? -19.188 -14.641 -5.34 1 97.81 119 ALA A O 1
ATOM 953 N N . ALA A 1 120 ? -17.828 -13.617 -3.879 1 98.19 120 ALA A N 1
ATOM 954 C CA . ALA A 1 120 ? -17.5 -14.828 -3.143 1 98.19 120 ALA A CA 1
ATOM 955 C C . ALA A 1 120 ? -18.641 -15.234 -2.205 1 98.19 120 ALA A C 1
ATOM 957 O O . ALA A 1 120 ? -18.625 -16.328 -1.637 1 98.19 120 ALA A O 1
ATOM 958 N N . GLY A 1 121 ? -19.547 -14.305 -2.027 1 97.69 121 GLY A N 1
ATOM 959 C CA . GLY A 1 121 ? -20.641 -14.594 -1.118 1 97.69 121 GLY A CA 1
ATOM 960 C C . GLY A 1 121 ? -20.297 -14.344 0.337 1 97.69 121 GLY A C 1
ATOM 961 O O . GLY A 1 121 ? -20.812 -15.023 1.229 1 97.69 121 GLY A O 1
ATOM 962 N N . ASP A 1 122 ? -19.469 -13.438 0.542 1 97.25 122 ASP A N 1
ATOM 963 C CA . ASP A 1 122 ? -19.125 -13.062 1.909 1 97.25 122 ASP A CA 1
ATOM 964 C C . ASP A 1 122 ? -20.344 -12.539 2.66 1 97.25 122 ASP A C 1
ATOM 966 O O . ASP A 1 122 ? -21.016 -11.609 2.201 1 97.25 122 ASP A O 1
ATOM 970 N N . TRP A 1 123 ? -20.547 -13.078 3.738 1 96.19 123 TRP A N 1
ATOM 971 C CA . TRP A 1 123 ? -21.797 -12.828 4.441 1 96.19 123 TRP A CA 1
ATOM 972 C C . TRP A 1 123 ? -21.891 -11.367 4.875 1 96.19 123 TRP A C 1
ATOM 974 O O . TRP A 1 123 ? -22.938 -10.727 4.695 1 96.19 123 TRP A O 1
ATOM 984 N N . ILE A 1 124 ? -20.875 -10.836 5.43 1 96.81 124 ILE A N 1
ATOM 985 C CA . ILE A 1 124 ? -20.922 -9.469 5.93 1 96.81 124 ILE A CA 1
ATOM 986 C C . ILE A 1 124 ? -21.016 -8.492 4.758 1 96.81 124 ILE A C 1
ATOM 988 O O . ILE A 1 124 ? -21.75 -7.504 4.82 1 96.81 124 ILE A O 1
ATOM 992 N N . ILE A 1 125 ? -20.328 -8.75 3.66 1 97.88 125 ILE A N 1
ATOM 993 C CA . ILE A 1 125 ? -20.359 -7.883 2.484 1 97.88 125 ILE A CA 1
ATOM 994 C C . ILE A 1 125 ? -21.75 -7.941 1.845 1 97.88 125 ILE A C 1
ATOM 996 O O . ILE A 1 125 ? -22.25 -6.93 1.36 1 97.88 125 ILE A O 1
ATOM 1000 N N . GLY A 1 126 ? -22.312 -9.141 1.87 1 97.69 126 GLY A N 1
ATOM 1001 C CA . GLY A 1 126 ? -23.672 -9.258 1.383 1 97.69 126 GLY A CA 1
ATOM 1002 C C . GLY A 1 126 ? -24.656 -8.414 2.156 1 97.69 126 GLY A C 1
ATOM 1003 O O . GLY A 1 126 ? -25.531 -7.777 1.566 1 97.69 126 GLY A O 1
ATOM 1004 N N . ARG A 1 127 ? -24.516 -8.391 3.414 1 97.12 127 ARG A N 1
ATOM 1005 C CA . ARG A 1 127 ? -25.375 -7.594 4.273 1 97.12 127 ARG A CA 1
ATOM 1006 C C . ARG A 1 127 ? -25.203 -6.102 4.004 1 97.12 127 ARG A C 1
ATOM 1008 O O . ARG A 1 127 ? -26.172 -5.359 3.902 1 97.12 127 ARG A O 1
ATOM 1015 N N . ILE A 1 128 ? -23.984 -5.738 3.912 1 98.56 128 ILE A N 1
ATOM 1016 C CA . ILE A 1 128 ? -23.672 -4.348 3.615 1 98.56 128 ILE A CA 1
ATOM 1017 C C . ILE A 1 128 ? -24.281 -3.955 2.273 1 98.56 128 ILE A C 1
ATOM 1019 O O . ILE A 1 128 ? -24.938 -2.91 2.16 1 98.56 128 ILE A O 1
ATOM 1023 N N . GLN A 1 129 ? -24.141 -4.855 1.31 1 98.5 129 GLN A N 1
ATOM 1024 C CA . GLN A 1 129 ? -24.641 -4.574 -0.033 1 98.5 129 GLN A CA 1
ATOM 1025 C C . GLN A 1 129 ? -26.141 -4.383 -0.03 1 98.5 129 GLN A C 1
ATOM 1027 O O . GLN A 1 129 ? -26.672 -3.492 -0.703 1 98.5 129 GLN A O 1
ATOM 1032 N N . ARG A 1 130 ? -26.844 -5.16 0.697 1 98.12 130 ARG A N 1
ATOM 1033 C CA . ARG A 1 130 ? -28.297 -5.055 0.791 1 98.12 130 ARG A CA 1
ATOM 1034 C C . ARG A 1 130 ? -28.703 -3.701 1.36 1 98.12 130 ARG A C 1
ATOM 1036 O O . ARG A 1 130 ? -29.625 -3.057 0.841 1 98.12 130 ARG A O 1
ATOM 1043 N N . VAL A 1 131 ? -28.031 -3.307 2.396 1 98.56 131 VAL A N 1
ATOM 1044 C CA . VAL A 1 131 ? -28.344 -2.023 3.021 1 98.56 131 VAL A CA 1
ATOM 1045 C C . VAL A 1 131 ? -28.062 -0.89 2.039 1 98.56 131 VAL A C 1
ATOM 1047 O O . VAL A 1 131 ? -28.859 0.037 1.905 1 98.56 131 VAL A O 1
ATOM 1050 N N . LEU A 1 132 ? -26.938 -0.963 1.341 1 98.75 132 LEU A N 1
ATOM 1051 C CA . LEU A 1 132 ? -26.578 0.08 0.385 1 98.75 132 LEU A CA 1
ATOM 1052 C C . LEU A 1 132 ? -27.594 0.142 -0.753 1 98.75 132 LEU A C 1
ATOM 1054 O O . LEU A 1 132 ? -28 1.229 -1.162 1 98.75 132 LEU A O 1
ATOM 1058 N N . ASP A 1 133 ? -27.984 -1.03 -1.229 1 98.5 133 ASP A N 1
ATOM 1059 C CA . ASP A 1 133 ? -28.984 -1.096 -2.295 1 98.5 133 ASP A CA 1
ATOM 1060 C C . ASP A 1 133 ? -30.297 -0.445 -1.861 1 98.5 133 ASP A C 1
ATOM 1062 O O . ASP A 1 133 ? -30.922 0.272 -2.643 1 98.5 133 ASP A O 1
ATOM 1066 N N . LYS A 1 134 ? -30.688 -0.692 -0.686 1 98.31 134 LYS A N 1
ATOM 1067 C CA . LYS A 1 134 ? -31.906 -0.117 -0.125 1 98.31 134 LYS A CA 1
ATOM 1068 C C . LYS A 1 134 ? -31.875 1.407 -0.197 1 98.31 134 LYS A C 1
ATOM 1070 O O . LYS A 1 134 ? -32.906 2.043 -0.415 1 98.31 134 LYS A O 1
ATOM 1075 N N . HIS A 1 135 ? -30.719 2.012 -0.043 1 98.5 135 HIS A N 1
ATOM 1076 C CA . HIS A 1 135 ? -30.594 3.465 0.023 1 98.5 135 HIS A CA 1
ATOM 1077 C C . HIS A 1 135 ? -30.094 4.035 -1.297 1 98.5 135 HIS A C 1
ATOM 1079 O O . HIS A 1 135 ? -29.891 5.246 -1.417 1 98.5 135 HIS A O 1
ATOM 1085 N N . GLY A 1 136 ? -29.797 3.188 -2.246 1 98.31 136 GLY A N 1
ATOM 1086 C CA . GLY A 1 136 ? -29.297 3.635 -3.531 1 98.31 136 GLY A CA 1
ATOM 1087 C C . GLY A 1 136 ? -27.859 4.148 -3.457 1 98.31 136 GLY A C 1
ATOM 1088 O O . GLY A 1 136 ? -27.531 5.145 -4.102 1 98.31 136 GLY A O 1
ATOM 1089 N N . LEU A 1 137 ? -27.047 3.555 -2.645 1 98.62 137 LEU A N 1
ATOM 1090 C CA . LEU A 1 137 ? -25.656 3.918 -2.486 1 98.62 137 LEU A CA 1
ATOM 1091 C C . LEU A 1 137 ? -24.75 2.883 -3.141 1 98.62 137 LEU A C 1
ATOM 1093 O O . LEU A 1 137 ? -25.156 1.747 -3.379 1 98.62 137 LEU A O 1
ATOM 1097 N N . LYS A 1 138 ? -23.516 3.342 -3.459 1 97.69 138 LYS A N 1
ATOM 1098 C CA . LYS A 1 138 ? -22.578 2.439 -4.105 1 97.69 138 LYS A CA 1
ATOM 1099 C C . LYS A 1 138 ? -21.172 2.586 -3.508 1 97.69 138 LYS A C 1
ATOM 1101 O O . LYS A 1 138 ? -20.75 3.695 -3.191 1 97.69 138 LYS A O 1
ATOM 1106 N N . VAL A 1 139 ? -20.5 1.428 -3.396 1 97.19 139 VAL A N 1
ATOM 1107 C CA . VAL A 1 139 ? -19.094 1.445 -2.998 1 97.19 139 VAL A CA 1
ATOM 1108 C C . VAL A 1 139 ? -18.219 1.815 -4.195 1 97.19 139 VAL A C 1
ATOM 1110 O O . VAL A 1 139 ? -18.125 1.052 -5.16 1 97.19 139 VAL A O 1
ATOM 1113 N N . ASP A 1 140 ? -17.656 2.99 -4.105 1 95.75 140 ASP A N 1
ATOM 1114 C CA . ASP A 1 140 ? -16.859 3.525 -5.211 1 95.75 140 ASP A CA 1
ATOM 1115 C C . ASP A 1 140 ? -15.953 4.652 -4.734 1 95.75 140 ASP A C 1
ATOM 1117 O O . ASP A 1 140 ? -16.344 5.461 -3.889 1 95.75 140 ASP A O 1
ATOM 1121 N N . PRO A 1 141 ? -14.766 4.684 -5.277 1 94.06 141 PRO A N 1
ATOM 1122 C CA . PRO A 1 141 ? -13.852 5.754 -4.871 1 94.06 141 PRO A CA 1
ATOM 1123 C C . PRO A 1 141 ? -14.211 7.105 -5.48 1 94.06 141 PRO A C 1
ATOM 1125 O O . PRO A 1 141 ? -13.703 8.141 -5.043 1 94.06 141 PRO A O 1
ATOM 1128 N N . ALA A 1 142 ? -15.102 7.145 -6.398 1 94.81 142 ALA A N 1
ATOM 1129 C CA . ALA A 1 142 ? -15.438 8.375 -7.109 1 94.81 142 ALA A CA 1
ATOM 1130 C C . ALA A 1 142 ? -16.016 9.414 -6.156 1 94.81 142 ALA A C 1
ATOM 1132 O O . ALA A 1 142 ? -16.781 9.086 -5.246 1 94.81 142 ALA A O 1
ATOM 1133 N N . PRO A 1 143 ? -15.648 10.68 -6.387 1 94.12 143 PRO A N 1
ATOM 1134 C CA . PRO A 1 143 ? -16.156 11.758 -5.531 1 94.12 143 PRO A CA 1
ATOM 1135 C C . PRO A 1 143 ? -17.594 12.164 -5.891 1 94.12 143 PRO A C 1
ATOM 1137 O O . PRO A 1 143 ? -17.938 13.344 -5.836 1 94.12 143 PRO A O 1
ATOM 1140 N N . GLN A 1 144 ? -18.406 11.258 -6.266 1 95.81 144 GLN A N 1
ATOM 1141 C CA . GLN A 1 144 ? -19.781 11.523 -6.695 1 95.81 144 GLN A CA 1
ATOM 1142 C C . GLN A 1 144 ? -20.766 11.258 -5.566 1 95.81 144 GLN A C 1
ATOM 1144 O O . GLN A 1 144 ? -20.484 10.477 -4.656 1 95.81 144 GLN A O 1
ATOM 1149 N N . GLU A 1 145 ? -21.875 11.953 -5.691 1 96.81 145 GLU A N 1
ATOM 1150 C CA . GLU A 1 145 ? -22.969 11.703 -4.75 1 96.81 145 GLU A CA 1
ATOM 1151 C C . GLU A 1 145 ? -23.422 10.25 -4.793 1 96.81 145 GLU A C 1
ATOM 1153 O O . GLU A 1 145 ? -23.516 9.648 -5.867 1 96.81 145 GLU A O 1
ATOM 1158 N N . GLY A 1 146 ? -23.656 9.727 -3.639 1 97.94 146 GLY A N 1
ATOM 1159 C CA . GLY A 1 146 ? -24.141 8.359 -3.562 1 97.94 146 GLY A CA 1
ATOM 1160 C C . GLY A 1 146 ? -23.031 7.328 -3.484 1 97.94 146 GLY A C 1
ATOM 1161 O O . GLY A 1 146 ? -23.281 6.141 -3.295 1 97.94 146 GLY A O 1
ATOM 1162 N N . CYS A 1 147 ? -21.781 7.785 -3.564 1 98 147 CYS A N 1
ATOM 1163 C CA . CYS A 1 147 ? -20.625 6.879 -3.494 1 98 147 CYS A CA 1
ATOM 1164 C C . CYS A 1 147 ? -20.031 6.867 -2.094 1 98 147 CYS A C 1
ATOM 1166 O O . CYS A 1 147 ? -19.938 7.91 -1.443 1 98 147 CYS A O 1
ATOM 1168 N N . ILE A 1 148 ? -19.734 5.668 -1.656 1 98 148 ILE A N 1
ATOM 1169 C CA . ILE A 1 148 ? -19.094 5.484 -0.365 1 98 148 ILE A CA 1
ATOM 1170 C C . ILE A 1 148 ? -17.719 4.84 -0.569 1 98 148 ILE A C 1
ATOM 1172 O O . ILE A 1 148 ? -17.594 3.848 -1.289 1 98 148 ILE A O 1
ATOM 1176 N N . GLY A 1 149 ? -16.734 5.422 0.141 1 97.5 149 GLY A N 1
ATOM 1177 C CA . GLY A 1 149 ? -15.383 4.91 -0.04 1 97.5 149 GLY A CA 1
ATOM 1178 C C . GLY A 1 149 ? -14.852 4.184 1.181 1 97.5 149 GLY A C 1
ATOM 1179 O O . GLY A 1 149 ? -13.812 3.525 1.114 1 97.5 149 GLY A O 1
ATOM 1180 N N . CYS A 1 150 ? -15.562 4.27 2.279 1 97.19 150 CYS A N 1
ATOM 1181 C CA . CYS A 1 150 ? -15.023 3.754 3.533 1 97.19 150 CYS A CA 1
ATOM 1182 C C . CYS A 1 150 ? -15.586 2.375 3.846 1 97.19 150 CYS A C 1
ATOM 1184 O O . CYS A 1 150 ? -16.312 2.203 4.832 1 97.19 150 CYS A O 1
ATOM 1186 N N . VAL A 1 151 ? -15.094 1.359 3.154 1 97.5 151 VAL A N 1
ATOM 1187 C CA . VAL A 1 151 ? -15.562 -0.018 3.258 1 97.5 151 VAL A CA 1
ATOM 1188 C C . VAL A 1 151 ? -15.297 -0.549 4.664 1 97.5 151 VAL A C 1
ATOM 1190 O O . VAL A 1 151 ? -16.172 -1.186 5.27 1 97.5 151 VAL A O 1
ATOM 1193 N N . GLY A 1 152 ? -14.109 -0.26 5.188 1 97.44 152 GLY A N 1
ATOM 1194 C CA . GLY A 1 152 ? -13.773 -0.715 6.527 1 97.44 152 GLY A CA 1
ATOM 1195 C C . GLY A 1 152 ? -14.75 -0.237 7.582 1 97.44 152 GLY A C 1
ATOM 1196 O O . GLY A 1 152 ? -15.109 -0.989 8.492 1 97.44 152 GLY A O 1
ATOM 1197 N N . THR A 1 153 ? -15.18 0.943 7.441 1 98 153 THR A N 1
ATOM 1198 C CA . THR A 1 153 ? -16.125 1.518 8.383 1 98 153 THR A CA 1
ATOM 1199 C C . THR A 1 153 ? -17.484 0.822 8.273 1 98 153 THR A C 1
ATOM 1201 O O . THR A 1 153 ? -18.109 0.511 9.289 1 98 153 THR A O 1
ATOM 1204 N N . LEU A 1 154 ? -17.938 0.606 7.059 1 98.56 154 LEU A N 1
ATOM 1205 C CA . LEU A 1 154 ? -19.188 -0.114 6.852 1 98.56 154 LEU A CA 1
ATOM 1206 C C . LEU A 1 154 ? -19.141 -1.483 7.523 1 98.56 154 LEU A C 1
ATOM 1208 O O . LEU A 1 154 ? -20.109 -1.892 8.172 1 98.56 154 LEU A O 1
ATOM 1212 N N . GLU A 1 155 ? -18.016 -2.125 7.352 1 98 155 GLU A N 1
ATOM 1213 C CA . GLU A 1 155 ? -17.875 -3.451 7.941 1 98 155 GLU A CA 1
ATOM 1214 C C . GLU A 1 155 ? -17.922 -3.387 9.469 1 98 155 GLU A C 1
ATOM 1216 O O . GLU A 1 155 ? -18.562 -4.223 10.109 1 98 155 GLU A O 1
ATOM 1221 N N . LYS A 1 156 ? -17.281 -2.434 10.055 1 97.06 156 LYS A N 1
ATOM 1222 C CA . LYS A 1 156 ? -17.266 -2.271 11.508 1 97.06 156 LYS A CA 1
ATOM 1223 C C . LYS A 1 156 ? -18.672 -2.059 12.055 1 97.06 156 LYS A C 1
ATOM 1225 O O . LYS A 1 156 ? -19.047 -2.666 13.062 1 97.06 156 LYS A O 1
ATOM 1230 N N . VAL A 1 157 ? -19.391 -1.265 11.406 1 98.06 157 VAL A N 1
ATOM 1231 C CA . VAL A 1 157 ? -20.734 -0.942 11.875 1 98.06 157 VAL A CA 1
ATOM 1232 C C . VAL A 1 157 ? -21.672 -2.133 11.641 1 98.06 157 VAL A C 1
ATOM 1234 O O . VAL A 1 157 ? -22.453 -2.502 12.516 1 98.06 157 VAL A O 1
ATOM 1237 N N . ALA A 1 158 ? -21.531 -2.746 10.484 1 97.62 158 ALA A N 1
ATOM 1238 C CA . ALA A 1 158 ? -22.375 -3.893 10.156 1 97.62 158 ALA A CA 1
ATOM 1239 C C . ALA A 1 158 ? -22.078 -5.078 11.07 1 97.62 158 ALA A C 1
ATOM 1241 O O . ALA A 1 158 ? -22.953 -5.902 11.336 1 97.62 158 ALA A O 1
ATOM 1242 N N . ASP A 1 159 ? -20.844 -5.168 11.492 1 95.56 159 ASP A N 1
ATOM 1243 C CA . ASP A 1 159 ? -20.453 -6.242 12.406 1 95.56 159 ASP A CA 1
ATOM 1244 C C . ASP A 1 159 ? -21.188 -6.125 13.742 1 95.56 159 ASP A C 1
ATOM 1246 O O . ASP A 1 159 ? -21.422 -7.129 14.406 1 95.56 159 ASP A O 1
ATOM 1250 N N . ILE A 1 160 ? -21.453 -4.914 14.133 1 94.19 160 ILE A N 1
ATOM 1251 C CA . ILE A 1 160 ? -22.281 -4.707 15.32 1 94.19 160 ILE A CA 1
ATOM 1252 C C . ILE A 1 160 ? -23.719 -5.148 15.023 1 94.19 160 ILE A C 1
ATOM 1254 O O . ILE A 1 160 ? -24.281 -5.973 15.75 1 94.19 160 ILE A O 1
ATOM 1258 N N . ASP A 1 161 ? -24.234 -4.609 13.992 1 94.44 161 ASP A N 1
ATOM 1259 C CA . ASP A 1 161 ? -25.594 -4.898 13.562 1 94.44 161 ASP A CA 1
ATOM 1260 C C . ASP A 1 161 ? -25.891 -4.262 12.203 1 94.44 161 ASP A C 1
ATOM 1262 O O . ASP A 1 161 ? -25.688 -3.061 12.023 1 94.44 161 ASP A O 1
ATOM 1266 N N . ASP A 1 162 ? -26.375 -5.109 11.273 1 94 162 ASP A N 1
ATOM 1267 C CA . ASP A 1 162 ? -26.688 -4.547 9.961 1 94 162 ASP A CA 1
ATOM 1268 C C . ASP A 1 162 ? -27.859 -3.574 10.055 1 94 162 ASP A C 1
ATOM 1270 O O . ASP A 1 162 ? -27.953 -2.629 9.266 1 94 162 ASP A O 1
ATOM 1274 N N . ALA A 1 163 ? -28.688 -3.727 10.992 1 97.44 163 ALA A N 1
ATOM 1275 C CA . ALA A 1 163 ? -29.781 -2.779 11.219 1 97.44 163 ALA A CA 1
ATOM 1276 C C . ALA A 1 163 ? -29.234 -1.424 11.672 1 97.44 163 ALA A C 1
ATOM 1278 O O . ALA A 1 163 ? -29.812 -0.382 11.336 1 97.44 163 ALA A O 1
ATOM 1279 N N . LEU A 1 164 ? -28.203 -1.489 12.445 1 98.19 164 LEU A N 1
ATOM 1280 C CA . LEU A 1 164 ? -27.547 -0.254 12.875 1 98.19 164 LEU A CA 1
ATOM 1281 C C . LEU A 1 164 ? -27 0.514 11.68 1 98.19 164 LEU A C 1
ATOM 1283 O O . LEU A 1 164 ? -27.141 1.737 11.602 1 98.19 164 LEU A O 1
ATOM 1287 N N . LEU A 1 165 ? -26.391 -0.23 10.758 1 98.75 165 LEU A N 1
ATOM 1288 C CA . LEU A 1 165 ? -25.891 0.402 9.539 1 98.75 165 LEU A CA 1
ATOM 1289 C C . LEU A 1 165 ? -27.016 1.038 8.75 1 98.75 165 LEU A C 1
ATOM 1291 O O . LEU A 1 165 ? -26.906 2.178 8.289 1 98.75 165 LEU A O 1
ATOM 1295 N N . ASP A 1 166 ? -28.094 0.312 8.633 1 98.75 166 ASP A N 1
ATOM 1296 C CA . ASP A 1 166 ? -29.266 0.811 7.914 1 98.75 166 ASP A CA 1
ATOM 1297 C C . ASP A 1 166 ? -29.797 2.092 8.555 1 98.75 166 ASP A C 1
ATOM 1299 O O . ASP A 1 166 ? -30.016 3.092 7.863 1 98.75 166 ASP A O 1
ATOM 1303 N N . GLU A 1 167 ? -29.922 2.062 9.82 1 98.25 167 GLU A N 1
ATOM 1304 C CA . GLU A 1 167 ? -30.438 3.213 10.555 1 98.25 167 GLU A CA 1
ATOM 1305 C C . GLU A 1 167 ? -29.5 4.41 10.438 1 98.25 167 GLU A C 1
ATOM 1307 O O . GLU A 1 167 ? -29.953 5.543 10.25 1 98.25 167 GLU A O 1
ATOM 1312 N N . THR A 1 168 ? -28.25 4.156 10.547 1 98.62 168 THR A N 1
ATOM 1313 C CA . THR A 1 168 ? -27.25 5.207 10.469 1 98.62 168 THR A CA 1
ATOM 1314 C C . THR A 1 168 ? -27.281 5.891 9.109 1 98.62 168 THR A C 1
ATOM 1316 O O . THR A 1 168 ? -27.328 7.121 9.023 1 98.62 168 THR A O 1
ATOM 1319 N N . LEU A 1 169 ? -27.328 5.09 8.07 1 98.75 169 LEU A N 1
ATOM 1320 C CA . LEU A 1 169 ? -27.344 5.648 6.719 1 98.75 169 LEU A CA 1
ATOM 1321 C C . LEU A 1 169 ? -28.641 6.383 6.441 1 98.75 169 LEU A C 1
ATOM 1323 O O . LEU A 1 169 ? -28.641 7.43 5.793 1 98.75 169 LEU A O 1
ATOM 1327 N N . SER A 1 170 ? -29.75 5.84 6.934 1 98.31 170 SER A N 1
ATOM 1328 C CA . SER A 1 170 ? -31.031 6.516 6.797 1 98.31 170 SER A CA 1
ATOM 1329 C C . SER A 1 170 ? -31 7.902 7.43 1 98.31 170 SER A C 1
ATOM 1331 O O . SER A 1 170 ? -31.469 8.875 6.828 1 98.31 170 SER A O 1
ATOM 1333 N N . LEU A 1 171 ? -30.422 7.969 8.602 1 98.06 171 LEU A N 1
ATOM 1334 C CA . LEU A 1 171 ? -30.328 9.227 9.328 1 98.06 171 LEU A CA 1
ATOM 1335 C C . LEU A 1 171 ? -29.484 10.234 8.562 1 98.06 171 LEU A C 1
ATOM 1337 O O . LEU A 1 171 ? -2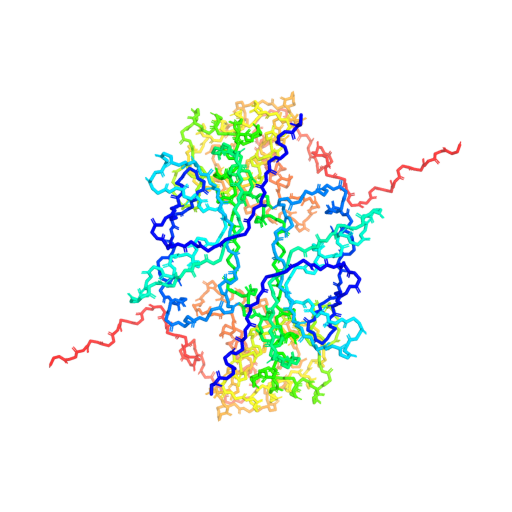9.875 11.391 8.398 1 98.06 171 LEU A O 1
ATOM 1341 N N .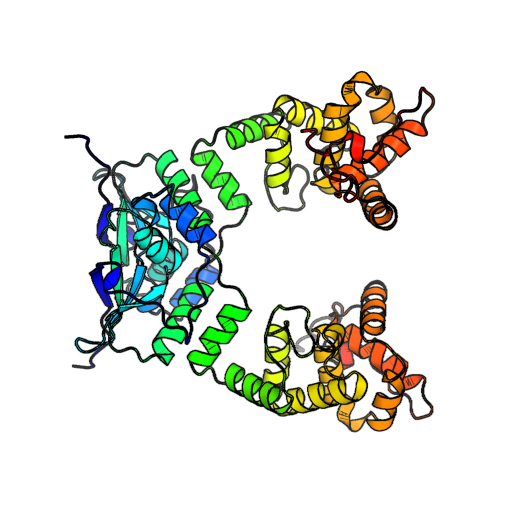 ILE A 1 172 ? -28.375 9.812 8.047 1 98.44 172 ILE A N 1
ATOM 1342 C CA . ILE A 1 172 ? -27.453 10.68 7.32 1 98.44 172 ILE A CA 1
ATOM 1343 C C . ILE A 1 172 ? -28.141 11.219 6.062 1 98.44 172 ILE A C 1
ATOM 1345 O O . ILE A 1 172 ? -28.078 12.414 5.785 1 98.44 172 ILE A O 1
ATOM 1349 N N . ILE A 1 173 ? -28.812 10.336 5.348 1 97.94 173 ILE A N 1
ATOM 1350 C CA . ILE A 1 173 ? -29.453 10.703 4.09 1 97.94 173 ILE A CA 1
ATOM 1351 C C . ILE A 1 173 ? -30.594 11.68 4.367 1 97.94 173 ILE A C 1
ATOM 1353 O O . ILE A 1 173 ? -30.828 12.617 3.6 1 97.94 173 ILE A O 1
ATOM 1357 N N . ASP A 1 174 ? -31.266 11.469 5.43 1 96.75 174 ASP A N 1
ATOM 1358 C CA . ASP A 1 174 ? -32.344 12.359 5.805 1 96.75 174 ASP A CA 1
ATOM 1359 C C . ASP A 1 174 ? -31.844 13.766 6.098 1 96.75 174 ASP A C 1
ATOM 1361 O O . ASP A 1 174 ? -32.5 14.758 5.805 1 96.75 174 ASP A O 1
ATOM 1365 N N . ILE A 1 175 ? -30.672 13.805 6.652 1 97.38 175 ILE A N 1
ATOM 1366 C CA . ILE A 1 175 ? -30.125 15.086 7.098 1 97.38 175 ILE A CA 1
ATOM 1367 C C . ILE A 1 175 ? -29.406 15.773 5.941 1 97.38 175 ILE A C 1
ATOM 1369 O O . ILE A 1 175 ? -29.625 16.969 5.688 1 97.38 175 ILE A O 1
ATOM 1373 N N . TRP A 1 176 ? -28.609 15.016 5.238 1 97.56 176 TRP A N 1
ATOM 1374 C CA . TRP A 1 176 ? -27.688 15.664 4.32 1 97.56 176 TRP A CA 1
ATOM 1375 C C . TRP A 1 176 ? -27.844 15.117 2.904 1 97.56 176 TRP A C 1
ATOM 1377 O O . TRP A 1 176 ? -27.094 15.5 1.998 1 97.56 176 TRP A O 1
ATOM 1387 N N . GLY A 1 177 ? -28.828 14.258 2.674 1 97.06 177 GLY A N 1
ATOM 1388 C CA . GLY A 1 177 ? -28.891 13.578 1.389 1 97.06 177 GLY A CA 1
ATOM 1389 C C . GLY A 1 177 ? -27.75 12.602 1.166 1 97.06 177 GLY A C 1
ATOM 1390 O O . GLY A 1 177 ? -27.281 11.969 2.109 1 97.06 177 GLY A O 1
ATOM 1391 N N . LYS A 1 178 ? -27.359 12.438 -0.1 1 98 178 LYS A N 1
ATOM 1392 C CA . LYS A 1 178 ? -26.359 11.43 -0.438 1 98 178 LYS A CA 1
ATOM 1393 C C . LYS A 1 178 ? -25.016 12.078 -0.75 1 98 178 LYS A C 1
ATOM 1395 O O . LYS A 1 178 ? -24.234 11.562 -1.562 1 98 178 LYS A O 1
ATOM 1400 N N . ARG A 1 179 ? -24.766 13.195 -0.067 1 96.06 179 ARG A N 1
ATOM 1401 C CA . ARG A 1 179 ? -23.5 13.898 -0.286 1 96.06 179 ARG A CA 1
ATOM 1402 C C . ARG A 1 179 ? -22.312 13.031 0.123 1 96.06 179 ARG A C 1
ATOM 1404 O O . ARG A 1 179 ? -22.359 12.344 1.147 1 96.06 179 ARG A O 1
ATOM 1411 N N . ARG A 1 180 ? -21.234 13.141 -0.669 1 96.12 180 ARG A N 1
ATOM 1412 C CA . ARG A 1 180 ? -20.047 12.328 -0.444 1 96.12 180 ARG A CA 1
ATOM 1413 C C . ARG A 1 180 ? -19.406 12.664 0.896 1 96.12 180 ARG A C 1
ATOM 1415 O O . ARG A 1 180 ? -18.875 11.781 1.579 1 96.12 180 ARG A O 1
ATOM 1422 N N . ASP A 1 181 ? -19.438 13.953 1.267 1 94.62 181 ASP A N 1
ATOM 1423 C CA . ASP A 1 181 ? -18.75 14.352 2.49 1 94.62 181 ASP A CA 1
ATOM 1424 C C . ASP A 1 181 ? -19.547 13.961 3.727 1 94.62 181 ASP A C 1
ATOM 1426 O O . ASP A 1 181 ? -19.016 13.906 4.832 1 94.62 181 ASP A O 1
ATOM 1430 N N . GLY A 1 182 ? -20.875 13.656 3.635 1 96.81 182 GLY A N 1
ATOM 1431 C CA . GLY A 1 182 ? -21.672 13.141 4.73 1 96.81 182 GLY A CA 1
ATOM 1432 C C . GLY A 1 182 ? -21.547 11.633 4.895 1 96.81 182 GLY A C 1
ATOM 1433 O O . GLY A 1 182 ? -21.906 11.094 5.941 1 96.81 182 GLY A O 1
ATOM 1434 N N . LEU A 1 183 ? -21.094 11.016 3.812 1 97.81 183 LEU A N 1
ATOM 1435 C CA . LEU A 1 183 ? -20.969 9.562 3.795 1 97.81 183 LEU A CA 1
ATOM 1436 C C . LEU A 1 183 ? -19.531 9.125 3.992 1 97.81 183 LEU A C 1
ATOM 1438 O O . LEU A 1 183 ? -19.062 8.195 3.338 1 97.81 183 LEU A O 1
ATOM 1442 N N . ASP A 1 184 ? -18.828 9.781 4.863 1 96.38 184 ASP A N 1
ATOM 1443 C CA . ASP A 1 184 ? -17.422 9.43 5.129 1 96.38 184 ASP A CA 1
ATOM 1444 C C . ASP A 1 184 ? -17.281 8.727 6.473 1 96.38 184 ASP A C 1
ATOM 1446 O O . ASP A 1 184 ? -18.234 8.688 7.266 1 96.38 184 ASP A O 1
ATOM 1450 N N . ALA A 1 185 ? -16.141 8.25 6.711 1 98.06 185 ALA A N 1
ATOM 1451 C CA . ALA A 1 185 ? -15.906 7.273 7.773 1 98.06 185 ALA A CA 1
ATOM 1452 C C . ALA A 1 185 ? -16.203 7.871 9.141 1 98.06 185 ALA A C 1
ATOM 1454 O O . ALA A 1 185 ? -16.953 7.293 9.93 1 98.06 185 ALA A O 1
ATOM 1455 N N . PRO A 1 186 ? -15.703 9.062 9.516 1 97.56 186 PRO A N 1
ATOM 1456 C CA . PRO A 1 186 ? -15.945 9.586 10.859 1 97.56 186 PRO A CA 1
ATOM 1457 C C . PRO A 1 186 ? -17.422 9.883 11.117 1 97.56 186 PRO A C 1
ATOM 1459 O O . PRO A 1 186 ? -17.906 9.688 12.234 1 97.56 186 PRO A O 1
ATOM 1462 N N . ILE A 1 187 ? -18.094 10.312 10.141 1 98.19 187 ILE A N 1
ATOM 1463 C CA . ILE A 1 187 ? -19.5 10.68 10.297 1 98.19 187 ILE A CA 1
ATOM 1464 C C . ILE A 1 187 ? -20.359 9.422 10.453 1 98.19 187 ILE A C 1
ATOM 1466 O O . ILE A 1 187 ? -21.141 9.305 11.391 1 98.19 187 ILE A O 1
ATOM 1470 N N . ILE A 1 188 ? -20.125 8.445 9.586 1 98.69 188 ILE A N 1
ATOM 1471 C CA . ILE A 1 188 ? -20.875 7.195 9.641 1 98.69 188 ILE A CA 1
ATOM 1472 C C . ILE A 1 188 ? -20.625 6.496 10.969 1 98.69 188 ILE A C 1
ATOM 1474 O O . ILE A 1 188 ? -21.562 6.145 11.688 1 98.69 188 ILE A O 1
ATOM 1478 N N . HIS A 1 189 ? -19.406 6.359 11.227 1 98.56 189 HIS A N 1
ATOM 1479 C CA . HIS A 1 189 ? -19.062 5.633 12.445 1 98.56 189 HIS A CA 1
ATOM 1480 C C . HIS A 1 189 ? -19.469 6.41 13.688 1 98.56 189 HIS A C 1
ATOM 1482 O O . HIS A 1 189 ? -19.953 5.82 14.664 1 98.56 189 HIS A O 1
ATOM 1488 N N . GLY A 1 190 ? -19.266 7.711 13.695 1 98 190 GLY A N 1
ATOM 1489 C CA . GLY A 1 190 ? -19.672 8.531 14.82 1 98 190 GLY A CA 1
ATOM 1490 C C . GLY A 1 190 ? -21.156 8.453 15.117 1 98 190 GLY A C 1
ATOM 1491 O O . GLY A 1 190 ? -21.562 8.266 16.266 1 98 190 GLY A O 1
ATOM 1492 N N . LEU A 1 191 ? -21.938 8.602 14.125 1 98.31 191 LEU A N 1
ATOM 1493 C CA . LEU A 1 191 ? -23.391 8.523 14.297 1 98.31 191 LEU A CA 1
ATOM 1494 C C . LEU A 1 191 ? -23.812 7.117 14.711 1 98.31 191 LEU A C 1
ATOM 1496 O O . LEU A 1 191 ? -24.719 6.953 15.523 1 98.31 191 LEU A O 1
ATOM 1500 N N . ALA A 1 192 ? -23.125 6.105 14.156 1 98.56 192 ALA A N 1
ATOM 1501 C CA . ALA A 1 192 ? -23.422 4.73 14.555 1 98.56 192 ALA A CA 1
ATOM 1502 C C . ALA A 1 192 ? -23.141 4.523 16.047 1 98.56 192 ALA A C 1
ATOM 1504 O O . ALA A 1 192 ? -23.906 3.854 16.734 1 98.56 192 ALA A O 1
ATOM 1505 N N . LEU A 1 193 ? -22.062 5.105 16.469 1 98 193 LEU A N 1
ATOM 1506 C CA . LEU A 1 193 ? -21.734 5.004 17.891 1 98 193 LEU A CA 1
ATOM 1507 C C . LEU A 1 193 ? -22.812 5.645 18.75 1 98 193 LEU A C 1
ATOM 1509 O O . LEU A 1 193 ? -23.219 5.082 19.766 1 98 193 LEU A O 1
ATOM 1513 N N . ILE A 1 194 ? -23.266 6.762 18.391 1 98.06 194 ILE A N 1
ATOM 1514 C CA . ILE A 1 194 ? -24.297 7.465 19.141 1 98.06 194 ILE A CA 1
ATOM 1515 C C . ILE A 1 194 ? -25.578 6.617 19.172 1 98.06 194 ILE A C 1
ATOM 1517 O O . ILE A 1 194 ? -26.156 6.395 20.234 1 98.06 194 ILE A O 1
ATOM 1521 N N . LEU A 1 195 ? -25.953 6.109 18.031 1 97.94 195 LEU A N 1
ATOM 1522 C CA . LEU A 1 195 ? -27.188 5.324 17.938 1 97.94 195 LEU A CA 1
ATOM 1523 C C . LEU A 1 195 ? -27.062 4.02 18.719 1 97.94 195 LEU A C 1
ATOM 1525 O O . LEU A 1 195 ? -28.047 3.529 19.281 1 97.94 195 LEU A O 1
ATOM 1529 N N . HIS A 1 196 ? -25.844 3.508 18.766 1 97.56 196 HIS A N 1
ATOM 1530 C CA . HIS A 1 196 ? -25.609 2.234 19.438 1 97.56 196 HIS A CA 1
ATOM 1531 C C . HIS A 1 196 ? -25.531 2.418 20.938 1 97.56 196 HIS A C 1
ATOM 1533 O O . HIS A 1 196 ? -26.156 1.668 21.703 1 97.56 196 HIS A O 1
ATOM 1539 N N . HIS A 1 197 ? -24.875 3.426 21.422 1 96.81 197 HIS A N 1
ATOM 1540 C CA . HIS A 1 197 ? -24.562 3.547 22.844 1 96.81 197 HIS A CA 1
ATOM 1541 C C . HIS A 1 197 ? -25.516 4.504 23.547 1 96.81 197 HIS A C 1
ATOM 1543 O O . HIS A 1 197 ? -25.719 4.402 24.766 1 96.81 197 HIS A O 1
ATOM 1549 N N . LEU A 1 198 ? -26.109 5.434 22.797 1 97 198 LEU A N 1
ATOM 1550 C CA . LEU A 1 198 ? -26.906 6.48 23.438 1 97 198 LEU A CA 1
ATOM 1551 C C . LEU A 1 198 ? -28.328 6.473 22.906 1 97 198 LEU A C 1
ATOM 1553 O O . LEU A 1 198 ? -29.047 7.477 23.016 1 97 198 LEU A O 1
ATOM 1557 N N . ARG A 1 199 ? -28.766 5.391 22.359 1 92.75 199 ARG A N 1
ATOM 1558 C CA . ARG A 1 199 ? -30.062 5.281 21.703 1 92.75 199 ARG A CA 1
ATOM 1559 C C . ARG A 1 199 ? -31.172 5.746 22.641 1 92.75 199 ARG A C 1
ATOM 1561 O O . ARG A 1 199 ? -32.094 6.461 22.219 1 92.75 199 ARG A O 1
ATOM 1568 N N . HIS A 1 200 ? -31.062 5.402 23.859 1 94.31 200 HIS A N 1
ATOM 1569 C CA . HIS A 1 200 ? -32.156 5.676 24.812 1 94.31 200 HIS A CA 1
ATOM 1570 C C . HIS A 1 200 ? -31.938 7.02 25.5 1 94.31 200 HIS A C 1
ATOM 1572 O O . HIS A 1 200 ? -32.844 7.516 26.172 1 94.31 200 HIS A O 1
ATOM 1578 N N . ASP A 1 201 ? -30.859 7.605 25.297 1 95.94 201 ASP A N 1
ATOM 1579 C CA . ASP A 1 201 ? -30.547 8.859 25.969 1 95.94 201 ASP A CA 1
ATOM 1580 C C . ASP A 1 201 ? -30.812 10.055 25.062 1 95.94 201 ASP A C 1
ATOM 1582 O O . ASP A 1 201 ? -30.875 11.195 25.531 1 95.94 201 ASP A O 1
ATOM 1586 N N . ILE A 1 202 ? -31.047 9.719 23.781 1 96.38 202 ILE A N 1
ATOM 1587 C CA . ILE A 1 202 ? -31.172 10.852 22.875 1 96.38 202 ILE A CA 1
ATOM 1588 C C . ILE A 1 202 ? -32.531 10.836 22.203 1 96.38 202 ILE A C 1
ATOM 1590 O O . ILE A 1 202 ? -33.188 9.789 22.094 1 96.38 202 ILE A O 1
ATOM 1594 N N . ASP A 1 203 ? -33 12.094 21.891 1 96.62 203 ASP A N 1
ATOM 1595 C CA . ASP A 1 203 ? -34.156 12.305 21.031 1 96.62 203 ASP A CA 1
ATOM 1596 C C . ASP A 1 203 ? -33.719 12.469 19.562 1 96.62 203 ASP A C 1
ATOM 1598 O O . ASP A 1 203 ? -33.062 13.438 19.219 1 96.62 203 ASP A O 1
ATOM 1602 N N . LEU A 1 204 ? -34.188 11.562 18.688 1 95.75 204 LEU A N 1
ATOM 1603 C CA . LEU A 1 204 ? -33.719 11.516 17.297 1 95.75 204 LEU A CA 1
ATOM 1604 C C . LEU A 1 204 ? -34.125 12.766 16.547 1 95.75 204 LEU A C 1
ATOM 1606 O O . LEU A 1 204 ? -33.375 13.266 15.695 1 95.75 204 LEU A O 1
ATOM 1610 N N . GLU A 1 205 ? -35.312 13.234 16.766 1 95.88 205 GLU A N 1
ATOM 1611 C CA . GLU A 1 205 ? -35.781 14.453 16.109 1 95.88 205 GLU A CA 1
ATOM 1612 C C . GLU A 1 205 ? -34.906 15.648 16.484 1 95.88 205 GLU A C 1
ATOM 1614 O O . GLU A 1 205 ? -34.562 16.469 15.633 1 95.88 205 GLU A O 1
ATOM 1619 N N . ARG A 1 206 ? -34.656 15.68 17.797 1 96.44 206 ARG A N 1
ATOM 1620 C CA . ARG A 1 206 ? -33.781 16.734 18.281 1 96.44 206 ARG A CA 1
ATOM 1621 C C . ARG A 1 206 ? -32.375 16.625 17.656 1 96.44 206 ARG A C 1
ATOM 1623 O O . ARG A 1 206 ? -31.781 17.641 17.312 1 96.44 206 ARG A O 1
ATOM 1630 N N . LEU A 1 207 ? -31.875 15.422 17.516 1 97.25 207 LEU A N 1
ATOM 1631 C CA . LEU A 1 207 ? -30.578 15.188 16.875 1 97.25 207 LEU A CA 1
ATOM 1632 C C . LEU A 1 207 ? -30.594 15.656 15.43 1 97.25 207 LEU A C 1
ATOM 1634 O O . LEU A 1 207 ? -29.672 16.344 14.992 1 97.25 207 LEU A O 1
ATOM 1638 N N . VAL A 1 208 ? -31.609 15.344 14.711 1 97.12 208 VAL A N 1
ATOM 1639 C CA . VAL A 1 208 ? -31.75 15.75 13.32 1 97.12 208 VAL A CA 1
ATOM 1640 C C . VAL A 1 208 ? -31.75 17.281 13.219 1 97.12 208 VAL A C 1
ATOM 1642 O O . VAL A 1 208 ? -31.031 17.859 12.406 1 97.12 208 VAL A O 1
ATOM 1645 N N . ASP A 1 209 ? -32.5 17.906 14.078 1 95.62 209 ASP A N 1
ATOM 1646 C CA . ASP A 1 209 ? -32.594 19.359 14.086 1 95.62 209 ASP A CA 1
ATOM 1647 C C . ASP A 1 209 ? -31.234 20 14.352 1 95.62 209 ASP A C 1
ATOM 1649 O O . ASP A 1 209 ? -30.891 21.016 13.75 1 95.62 209 ASP A O 1
ATOM 1653 N N . ALA A 1 210 ? -30.531 19.375 15.227 1 96.44 210 ALA A N 1
ATOM 1654 C CA . ALA A 1 210 ? -29.219 19.906 15.617 1 96.44 210 ALA A CA 1
ATOM 1655 C C . ALA A 1 210 ? -28.234 19.844 14.453 1 96.44 210 ALA A C 1
ATOM 1657 O O . ALA A 1 210 ? -27.344 20.703 14.336 1 96.44 210 ALA A O 1
ATOM 1658 N N . LEU A 1 211 ? -28.391 18.844 13.578 1 97.31 211 LEU A N 1
ATOM 1659 C CA . LEU A 1 211 ? -27.391 18.578 12.547 1 97.31 211 LEU A CA 1
ATOM 1660 C C . LEU A 1 211 ? -27.812 19.219 11.219 1 97.31 211 LEU A C 1
ATOM 1662 O O . LEU A 1 211 ? -26.984 19.375 10.32 1 97.31 211 LEU A O 1
ATOM 1666 N N . LEU A 1 212 ? -29.031 19.656 11.102 1 93.94 212 LEU A N 1
ATOM 1667 C CA . LEU A 1 212 ? -29.547 20.219 9.859 1 93.94 212 LEU A CA 1
ATOM 1668 C C . LEU A 1 212 ? -28.812 21.516 9.516 1 93.94 212 LEU A C 1
ATOM 1670 O O . LEU A 1 212 ? -28.656 21.844 8.344 1 93.94 212 LEU A O 1
ATOM 1674 N N . ASP A 1 213 ? -28.312 22.156 10.531 1 89.06 213 ASP A N 1
ATOM 1675 C CA . ASP A 1 213 ? -27.672 23.453 10.305 1 89.06 213 ASP A CA 1
ATOM 1676 C C . ASP A 1 213 ? -26.156 23.328 10.297 1 89.06 213 ASP A C 1
ATOM 1678 O O . ASP A 1 213 ? -25.438 24.328 10.367 1 89.06 213 ASP A O 1
ATOM 1682 N N . THR A 1 214 ? -25.703 22.141 10.266 1 94.62 214 THR A N 1
ATOM 1683 C CA . THR A 1 214 ? -24.266 21.891 10.297 1 94.62 214 THR A CA 1
ATOM 1684 C C . THR A 1 214 ? -23.828 21.062 9.102 1 94.62 214 THR A C 1
ATOM 1686 O O . THR A 1 214 ? -24.375 19.984 8.852 1 94.62 214 THR A O 1
ATOM 1689 N N . LEU A 1 215 ? -22.859 21.547 8.406 1 94.62 215 LEU A N 1
ATOM 1690 C CA . LEU A 1 215 ? -22.344 20.766 7.289 1 94.62 215 LEU A CA 1
ATOM 1691 C C . LEU A 1 215 ? -21.422 19.656 7.781 1 94.62 215 LEU A C 1
ATOM 1693 O O . LEU A 1 215 ? -20.703 19.828 8.766 1 94.62 215 LEU A O 1
ATOM 1697 N N . PRO A 1 216 ? -21.438 18.531 7.074 1 96.19 216 PRO A N 1
ATOM 1698 C CA . PRO A 1 216 ? -20.578 17.422 7.488 1 96.19 216 PRO A CA 1
ATOM 1699 C C . PRO A 1 216 ? -19.109 17.828 7.602 1 96.19 216 PRO A C 1
ATOM 1701 O O . PRO A 1 216 ? -18.438 17.438 8.555 1 96.19 216 PRO A O 1
ATOM 1704 N N . ARG A 1 217 ? -18.656 18.594 6.727 1 94.19 217 ARG A N 1
ATOM 1705 C CA . ARG A 1 217 ? -17.25 19.016 6.746 1 94.19 217 ARG A CA 1
ATOM 1706 C C . ARG A 1 217 ? -16.922 19.766 8.031 1 94.19 217 ARG A C 1
ATOM 1708 O O . ARG A 1 217 ? -15.82 19.641 8.562 1 94.19 217 ARG A O 1
ATOM 1715 N N . GLN A 1 218 ? -17.859 20.516 8.508 1 95.44 218 GLN A N 1
ATOM 1716 C CA . GLN A 1 218 ? -17.672 21.266 9.742 1 95.44 218 GLN A CA 1
ATOM 1717 C C . GLN A 1 218 ? -17.547 20.328 10.945 1 95.44 218 GLN A C 1
ATOM 1719 O O . GLN A 1 218 ? -16.734 20.562 11.836 1 95.44 218 GLN A O 1
ATOM 1724 N N . LEU A 1 219 ? -18.359 19.312 10.953 1 96.88 219 LEU A N 1
ATOM 1725 C CA . LEU A 1 219 ? -18.266 18.328 12.016 1 96.88 219 LEU A CA 1
ATOM 1726 C C . LEU A 1 219 ? -16.875 17.688 12.047 1 96.88 219 LEU A C 1
ATOM 1728 O O . LEU A 1 219 ? -16.281 17.531 13.109 1 96.88 219 LEU A O 1
ATOM 1732 N N . LYS A 1 220 ? -16.391 17.344 10.883 1 95.5 220 LYS A N 1
ATOM 1733 C CA . LYS A 1 220 ? -15.086 16.703 10.773 1 95.5 220 LYS A CA 1
ATOM 1734 C C . LYS A 1 220 ? -13.984 17.641 11.25 1 95.5 220 LYS A C 1
ATOM 1736 O O . LYS A 1 220 ? -13.094 17.234 12 1 95.5 220 LYS A O 1
ATOM 1741 N N . THR A 1 221 ? -14.055 18.891 10.844 1 94.25 221 THR A N 1
ATOM 1742 C CA . THR A 1 221 ? -13.07 19.891 11.25 1 94.25 221 THR A CA 1
ATOM 1743 C C . THR A 1 221 ? -13.062 20.047 12.766 1 94.25 221 THR A C 1
ATOM 1745 O O . THR A 1 221 ? -11.992 20.094 13.383 1 94.25 221 THR A O 1
ATOM 1748 N N . GLN A 1 222 ? -14.234 20.078 13.328 1 95.75 222 GLN A N 1
ATOM 1749 C CA . GLN A 1 222 ? -14.352 20.203 14.773 1 95.75 222 GLN A CA 1
ATOM 1750 C C . GLN A 1 222 ? -13.82 18.969 15.492 1 95.75 222 GLN A C 1
ATOM 1752 O O . GLN A 1 222 ? -13.203 19.078 16.547 1 95.75 222 GLN A O 1
ATOM 1757 N N . ALA A 1 223 ? -14.078 17.859 14.914 1 96.75 223 ALA A N 1
ATOM 1758 C CA . ALA A 1 223 ? -13.586 16.609 15.508 1 96.75 223 ALA A CA 1
ATOM 1759 C C . ALA A 1 223 ? -12.062 16.562 15.484 1 96.75 223 ALA A C 1
ATOM 1761 O O . ALA A 1 223 ? -11.438 16.141 16.469 1 96.75 223 ALA A O 1
ATOM 1762 N N . VAL A 1 224 ? -11.438 16.922 14.391 1 94.12 224 VAL A N 1
ATOM 1763 C CA . VAL A 1 224 ? -9.984 16.938 14.266 1 94.12 224 VAL A CA 1
ATOM 1764 C C . VAL A 1 224 ? -9.398 17.922 15.273 1 94.12 224 VAL A C 1
ATOM 1766 O O . VAL A 1 224 ? -8.398 17.609 15.93 1 94.12 224 VAL A O 1
ATOM 1769 N N . ALA A 1 225 ? -10.031 19.047 15.422 1 92.25 225 ALA A N 1
ATOM 1770 C CA . ALA A 1 225 ? -9.57 20.047 16.391 1 92.25 225 ALA A CA 1
ATOM 1771 C C . ALA A 1 225 ? -9.672 19.516 17.812 1 92.25 225 ALA A C 1
ATOM 1773 O O . ALA A 1 225 ? -8.836 19.844 18.672 1 92.25 225 ALA A O 1
ATOM 1774 N N . LEU A 1 226 ? -10.602 18.719 18.016 1 93.69 226 LEU A N 1
ATOM 1775 C CA . LEU A 1 226 ? -10.844 18.172 19.344 1 93.69 226 LEU A CA 1
ATOM 1776 C C . LEU A 1 226 ? -9.742 17.203 19.75 1 93.69 226 LEU A C 1
ATOM 1778 O O . LEU A 1 226 ? -9.555 16.938 20.938 1 93.69 226 LEU A O 1
ATOM 1782 N N . ARG A 1 227 ? -9 16.625 18.766 1 89.94 227 ARG A N 1
ATOM 1783 C CA . ARG A 1 227 ? -7.934 15.656 19.031 1 89.94 227 ARG A CA 1
ATOM 1784 C C . ARG A 1 227 ? -6.855 16.25 19.922 1 89.94 227 ARG A C 1
ATOM 1786 O O . ARG A 1 227 ? -6.191 15.531 20.672 1 89.94 227 ARG A O 1
ATOM 1793 N N . ASP A 1 228 ? -6.66 17.547 19.891 1 86.62 228 ASP A N 1
ATOM 1794 C CA . ASP A 1 228 ? -5.648 18.25 20.688 1 86.62 228 ASP A CA 1
ATOM 1795 C C . ASP A 1 228 ? -6.059 18.328 22.156 1 86.62 228 ASP A C 1
ATOM 1797 O O . ASP A 1 228 ? -5.219 18.531 23.031 1 86.62 228 ASP A O 1
ATOM 1801 N N . MET A 1 229 ? -7.312 18.125 22.391 1 87.5 229 MET A N 1
ATOM 1802 C CA . MET A 1 229 ? -7.828 18.375 23.734 1 87.5 229 MET A CA 1
ATOM 1803 C C . MET A 1 229 ? -8.297 17.078 24.375 1 87.5 229 MET A C 1
ATOM 1805 O O . MET A 1 229 ? -8.383 16.984 25.594 1 87.5 229 MET A O 1
ATOM 1809 N N . GLN A 1 230 ? -8.719 16.234 23.5 1 88.06 230 GLN A N 1
ATOM 1810 C CA . GLN A 1 230 ? -9.328 15 24 1 88.06 230 GLN A CA 1
ATOM 1811 C C . GLN A 1 230 ? -8.781 13.781 23.266 1 88.06 230 GLN A C 1
ATOM 1813 O O . GLN A 1 230 ? -8.562 13.828 22.047 1 88.06 230 GLN A O 1
ATOM 1818 N N . SER A 1 231 ? -8.539 12.711 24.109 1 90.06 231 SER A N 1
ATOM 1819 C CA . SER A 1 231 ? -8.102 11.461 23.5 1 90.06 231 SER A CA 1
ATOM 1820 C C . SER A 1 231 ? -9.273 10.727 22.859 1 90.06 231 SER A C 1
ATOM 1822 O O . SER A 1 231 ? -10.43 10.906 23.266 1 90.06 231 SER A O 1
ATOM 1824 N N . GLY A 1 232 ? -9.008 10.055 21.781 1 92.75 232 GLY A N 1
ATOM 1825 C CA . GLY A 1 232 ? -10.023 9.25 21.125 1 92.75 232 GLY A CA 1
ATOM 1826 C C . GLY A 1 232 ? -9.82 9.125 19.641 1 92.75 232 GLY A C 1
ATOM 1827 O O . GLY A 1 232 ? -9.172 9.977 19.016 1 92.75 232 GLY A O 1
ATOM 1828 N N . THR A 1 233 ? -10.461 8.094 19.125 1 95.06 233 THR A N 1
ATOM 1829 C CA . THR A 1 233 ? -10.43 7.938 17.672 1 95.06 233 THR A CA 1
ATOM 1830 C C . THR A 1 233 ? -11.297 8.992 17 1 95.06 233 THR A C 1
ATOM 1832 O O . THR A 1 233 ? -12.148 9.609 17.641 1 95.06 233 THR A O 1
ATOM 1835 N N . LEU A 1 234 ? -11.094 9.227 15.805 1 95.81 234 LEU A N 1
ATOM 1836 C CA . LEU A 1 234 ? -11.805 10.273 15.078 1 95.81 234 LEU A CA 1
ATOM 1837 C C . LEU A 1 234 ? -13.312 10.023 15.102 1 95.81 234 LEU A C 1
ATOM 1839 O O . LEU A 1 234 ? -14.094 10.953 15.297 1 95.81 234 LEU A O 1
ATOM 1843 N N . PRO A 1 235 ? -13.766 8.766 14.961 1 96.88 235 PRO A N 1
ATOM 1844 C CA . PRO A 1 235 ? -15.203 8.531 15.07 1 96.88 235 PRO A CA 1
ATOM 1845 C C . PRO A 1 235 ? -15.758 8.875 16.453 1 96.88 235 PRO A C 1
ATOM 1847 O O . PRO A 1 235 ? -16.844 9.453 16.562 1 96.88 235 PRO A O 1
ATOM 1850 N N . VAL A 1 236 ? -14.992 8.586 17.422 1 97.31 236 VAL A N 1
ATOM 1851 C CA . VAL A 1 236 ? -15.414 8.891 18.781 1 97.31 236 VAL A CA 1
ATOM 1852 C C . VAL A 1 236 ? -15.484 10.406 18.969 1 97.31 236 VAL A C 1
ATOM 1854 O O . VAL A 1 236 ? -16.469 10.922 19.516 1 97.31 236 VAL A O 1
ATOM 1857 N N . LEU A 1 237 ? -14.484 11.062 18.531 1 97.62 237 LEU A N 1
ATOM 1858 C CA . LEU A 1 237 ? -14.461 12.516 18.656 1 97.62 237 LEU A CA 1
ATOM 1859 C C . LEU A 1 237 ? -15.578 13.148 17.844 1 97.62 237 LEU A C 1
ATOM 1861 O O . LEU A 1 237 ? -16.156 14.156 18.25 1 97.62 237 LEU A O 1
ATOM 1865 N N . THR A 1 238 ? -15.883 12.586 16.719 1 97.69 238 THR A N 1
ATOM 1866 C CA . THR A 1 238 ? -17 13.062 15.898 1 97.69 238 THR A CA 1
ATOM 1867 C C . THR A 1 238 ? -18.312 12.898 16.641 1 97.69 238 THR A C 1
ATOM 1869 O O . THR A 1 238 ? -19.156 13.805 16.641 1 97.69 238 THR A O 1
ATOM 1872 N N . ALA A 1 239 ? -18.438 11.805 17.297 1 98.06 239 ALA A N 1
ATOM 1873 C CA . ALA A 1 239 ? -19.625 11.578 18.109 1 98.06 239 ALA A CA 1
ATOM 1874 C C . ALA A 1 239 ? -19.766 12.633 19.203 1 98.06 239 ALA A C 1
ATOM 1876 O O . ALA A 1 239 ? -20.859 13.148 19.438 1 98.06 239 ALA A O 1
ATOM 1877 N N . LEU A 1 240 ? -18.703 12.977 19.766 1 97.69 240 LEU A N 1
ATOM 1878 C CA . LEU A 1 240 ? -18.719 13.977 20.828 1 97.69 240 LEU A CA 1
ATOM 1879 C C . LEU A 1 240 ? -19.109 15.344 20.281 1 97.69 240 LEU A C 1
ATOM 1881 O O . LEU A 1 240 ? -19.875 16.078 20.922 1 97.69 240 LEU A O 1
ATOM 1885 N N . VAL A 1 241 ? -18.562 15.648 19.172 1 97.88 241 VAL A N 1
ATOM 1886 C CA . VAL A 1 241 ? -18.922 16.906 18.531 1 97.88 241 VAL A CA 1
ATOM 1887 C C . VAL A 1 241 ? -20.406 16.938 18.234 1 97.88 241 VAL A C 1
ATOM 1889 O O . VAL A 1 241 ? -21.078 17.953 18.484 1 97.88 241 VAL A O 1
ATOM 1892 N N . ILE A 1 242 ? -20.938 15.875 17.781 1 98.12 242 ILE A N 1
ATOM 1893 C CA . ILE A 1 242 ? -22.359 15.789 17.438 1 98.12 242 ILE A CA 1
ATOM 1894 C C . ILE A 1 242 ? -23.203 15.945 18.688 1 98.12 242 ILE A C 1
ATOM 1896 O O . ILE A 1 242 ? -24.203 16.688 18.688 1 98.12 242 ILE A O 1
ATOM 1900 N N . ILE A 1 243 ? -22.797 15.328 19.719 1 97.88 243 ILE A N 1
ATOM 1901 C CA . ILE A 1 243 ? -23.531 15.43 20.969 1 97.88 243 ILE A CA 1
ATOM 1902 C C . ILE A 1 243 ? -23.484 16.875 21.484 1 97.88 243 ILE A C 1
ATOM 1904 O O . ILE A 1 243 ? -24.469 17.359 22.047 1 97.88 243 ILE A O 1
ATOM 1908 N N . SER A 1 244 ? -22.375 17.5 21.281 1 97.25 244 SER A N 1
ATOM 1909 C CA . SER A 1 244 ? -22.281 18.891 21.656 1 97.25 244 SER A CA 1
ATOM 1910 C C . SER A 1 244 ? -23.297 19.734 20.906 1 97.25 244 SER A C 1
ATOM 1912 O O . SER A 1 244 ? -23.938 20.625 21.484 1 97.25 244 SER A O 1
ATOM 1914 N N . HIS A 1 245 ? -23.438 19.469 19.641 1 97.31 245 HIS A N 1
ATOM 1915 C CA . HIS A 1 245 ? -24.453 20.172 18.859 1 97.31 245 HIS A CA 1
ATOM 1916 C C . HIS A 1 245 ? -25.859 19.828 19.344 1 97.31 245 HIS A C 1
ATOM 1918 O O . HIS A 1 245 ? -26.719 20.703 19.422 1 97.31 245 HIS A O 1
ATOM 1924 N N . TYR A 1 246 ? -26.062 18.594 19.625 1 97.44 246 TYR A N 1
ATOM 1925 C CA . TYR A 1 246 ? -27.328 18.125 20.188 1 97.44 246 TYR A CA 1
ATOM 1926 C C . TYR A 1 246 ? -27.672 18.875 21.469 1 97.44 246 TYR A C 1
ATOM 1928 O O . TYR A 1 246 ? -28.812 19.344 21.625 1 97.44 246 TYR A O 1
ATOM 1936 N N . ASN A 1 247 ? -26.672 19.109 22.312 1 97.44 247 ASN A N 1
ATOM 1937 C CA . ASN A 1 247 ? -26.875 19.703 23.625 1 97.44 247 ASN A CA 1
ATOM 1938 C C . ASN A 1 247 ? -27.125 21.203 23.531 1 97.44 247 ASN A C 1
ATOM 1940 O O . ASN A 1 247 ? -27.578 21.828 24.5 1 97.44 247 ASN A O 1
ATOM 1944 N N . LYS A 1 248 ? -26.844 21.766 22.438 1 96.06 248 LYS A N 1
ATOM 1945 C CA . LYS A 1 248 ? -27.094 23.188 22.234 1 96.06 248 LYS A CA 1
ATOM 1946 C C . LYS A 1 248 ? -28.578 23.453 21.938 1 96.06 248 LYS A C 1
ATOM 1948 O O . LYS A 1 248 ? -29.047 24.578 22.078 1 96.06 248 LYS A O 1
ATOM 1953 N N . ARG A 1 249 ? -29.266 22.438 21.578 1 95 249 ARG A N 1
ATOM 1954 C CA . ARG A 1 249 ? -30.703 22.547 21.359 1 95 249 ARG A CA 1
ATOM 1955 C C . ARG A 1 249 ? -31.469 22.422 22.688 1 95 249 ARG A C 1
ATOM 1957 O O . ARG A 1 249 ? -31 21.766 23.625 1 95 249 ARG A O 1
ATOM 1964 N N . PRO A 1 250 ? -32.656 23.062 22.672 1 94.5 250 PRO A N 1
ATOM 1965 C CA . PRO A 1 250 ? -33.438 22.953 23.891 1 94.5 250 PRO A CA 1
ATOM 1966 C C . PRO A 1 250 ? -33.781 21.5 24.234 1 94.5 250 PRO A C 1
ATOM 1968 O O . PRO A 1 250 ? -34.062 20.703 23.344 1 94.5 250 PRO A O 1
ATOM 1971 N N . GLY A 1 251 ? -33.562 21.125 25.562 1 93.12 251 GLY A N 1
ATOM 1972 C CA . GLY A 1 251 ? -33.875 19.797 26.047 1 93.12 251 GLY A CA 1
ATOM 1973 C C . GLY A 1 251 ? -32.844 19.281 27.047 1 93.12 251 GLY A C 1
ATOM 1974 O O . GLY A 1 251 ? -31.906 19.984 27.406 1 93.12 251 GLY A O 1
ATOM 1975 N N . ARG A 1 252 ? -33.062 18.047 27.453 1 94.81 252 ARG A N 1
ATOM 1976 C CA . ARG A 1 252 ? -32.156 17.422 28.422 1 94.81 252 ARG A CA 1
ATOM 1977 C C . ARG A 1 252 ? -30.781 17.188 27.828 1 94.81 252 ARG A C 1
ATOM 1979 O O . ARG A 1 252 ? -30.656 16.656 26.719 1 94.81 252 ARG A O 1
ATOM 1986 N N . LYS A 1 253 ? -29.828 17.562 28.562 1 96.19 253 LYS A N 1
ATOM 1987 C CA . LYS A 1 253 ? -28.453 17.391 28.094 1 96.19 253 LYS A CA 1
ATOM 1988 C C . LYS A 1 253 ? -27.969 15.961 28.266 1 96.19 253 LYS A C 1
ATOM 1990 O O . LYS A 1 253 ? -28.359 15.281 29.219 1 96.19 253 LYS A O 1
ATOM 1995 N N . VAL A 1 254 ? -27.172 15.539 27.312 1 96.81 254 VAL A N 1
ATOM 1996 C CA . VAL A 1 254 ? -26.562 14.219 27.375 1 96.81 254 VAL A CA 1
ATOM 1997 C C . VAL A 1 254 ? -25.062 14.344 27.609 1 96.81 254 VAL A C 1
ATOM 1999 O O . VAL A 1 254 ? -24.375 15.094 26.922 1 96.81 254 VAL A O 1
ATOM 2002 N N . ASP A 1 255 ? -24.609 13.664 28.672 1 93.56 255 ASP A N 1
ATOM 2003 C CA . ASP A 1 255 ? -23.188 13.656 28.984 1 93.56 255 ASP A CA 1
ATOM 2004 C C . ASP A 1 255 ? -22.484 12.5 28.281 1 93.56 255 ASP A C 1
ATOM 2006 O O . ASP A 1 255 ? -22.797 11.328 28.531 1 93.56 255 ASP A O 1
ATOM 2010 N N . ALA A 1 256 ? -21.609 12.867 27.359 1 94.5 256 ALA A N 1
ATOM 2011 C CA . ALA A 1 256 ? -20.859 11.844 26.641 1 94.5 256 ALA A CA 1
ATOM 2012 C C . ALA A 1 256 ? -19.359 12.102 26.703 1 94.5 256 ALA A C 1
ATOM 2014 O O . ALA A 1 256 ? -18.906 13.25 26.641 1 94.5 256 ALA A O 1
ATOM 2015 N N . SER A 1 257 ? -18.625 11.047 26.969 1 93.38 257 SER A N 1
ATOM 2016 C CA . SER A 1 257 ? -17.172 11.031 26.969 1 93.38 257 SER A CA 1
ATOM 2017 C C . SER A 1 257 ? -16.625 9.898 26.109 1 93.38 257 SER A C 1
ATOM 2019 O O . SER A 1 257 ? -17.391 9.062 25.625 1 93.38 257 SER A O 1
ATOM 2021 N N . PRO A 1 258 ? -15.344 9.922 25.781 1 92.88 258 PRO A N 1
ATOM 2022 C CA . PRO A 1 258 ? -14.805 8.797 25 1 92.88 258 PRO A CA 1
ATOM 2023 C C . PRO A 1 258 ? -15.117 7.441 25.625 1 92.88 258 PRO A C 1
ATOM 2025 O O . PRO A 1 258 ? -15.32 6.461 24.906 1 92.88 258 PRO A O 1
ATOM 2028 N N . ARG A 1 259 ? -15.297 7.41 26.906 1 91.5 259 ARG A N 1
ATOM 2029 C CA . ARG A 1 259 ? -15.609 6.172 27.609 1 91.5 259 ARG A CA 1
ATOM 2030 C C . ARG A 1 259 ? -17.016 5.691 27.281 1 91.5 259 ARG A C 1
ATOM 2032 O O . ARG A 1 259 ? -17.281 4.488 27.297 1 91.5 259 ARG A O 1
ATOM 2039 N N . THR A 1 260 ? -17.844 6.641 26.984 1 93.62 260 THR A N 1
ATOM 2040 C CA . THR A 1 260 ? -19.219 6.312 26.625 1 93.62 260 THR A CA 1
ATOM 2041 C C . THR A 1 260 ? -19.25 5.395 25.406 1 93.62 260 THR A C 1
ATOM 2043 O O . THR A 1 260 ? -20.141 4.547 25.281 1 93.62 260 THR A O 1
ATOM 2046 N N . PHE A 1 261 ? -18.203 5.449 24.609 1 93.62 261 PHE A N 1
ATOM 2047 C CA . PHE A 1 261 ? -18.234 4.75 23.328 1 93.62 261 PHE A CA 1
ATOM 2048 C C . PHE A 1 261 ? -17.188 3.641 23.297 1 93.62 261 PHE A C 1
ATOM 2050 O O . PHE A 1 261 ? -16.828 3.143 22.234 1 93.62 261 PHE A O 1
ATOM 2057 N N . GLY A 1 262 ? -16.734 3.209 24.438 1 78.19 262 GLY A N 1
ATOM 2058 C CA . GLY A 1 262 ? -15.789 2.111 24.562 1 78.19 262 GLY A CA 1
ATOM 2059 C C . GLY A 1 262 ? -14.344 2.547 24.375 1 78.19 262 GLY A C 1
ATOM 2060 O O . GLY A 1 262 ? -13.461 1.712 24.172 1 78.19 262 GLY A O 1
ATOM 2061 N N . GLY A 1 263 ? -14.039 3.625 24.125 1 62.72 263 GLY A N 1
ATOM 2062 C CA . GLY A 1 263 ? -12.656 4.051 23.984 1 62.72 263 GLY A CA 1
ATOM 2063 C C . GLY A 1 263 ? -11.891 3.998 25.297 1 62.72 263 GLY A C 1
ATOM 2064 O O . GLY A 1 263 ? -12.406 4.391 26.344 1 62.72 263 GLY A O 1
ATOM 2065 N N . VAL A 1 264 ? -11.156 2.742 25.641 1 48.25 264 VAL A N 1
ATOM 2066 C CA . VAL A 1 264 ? -10.336 2.713 26.844 1 48.25 264 VAL A CA 1
ATOM 2067 C C . VAL A 1 264 ? -9.445 3.953 26.891 1 48.25 264 VAL A C 1
ATOM 2069 O O . VAL A 1 264 ? -8.891 4.371 25.875 1 48.25 264 VAL A O 1
ATOM 2072 N N . GLY A 1 265 ? -9.797 4.766 27.812 1 41.94 265 GLY A N 1
ATOM 2073 C CA . GLY A 1 265 ? -8.898 5.883 28.047 1 41.94 265 GLY A CA 1
ATOM 2074 C C . GLY A 1 265 ? -7.438 5.465 28.094 1 41.94 265 GLY A C 1
ATOM 2075 O O . GLY A 1 265 ? -7.125 4.332 28.469 1 41.94 265 GLY A O 1
ATOM 2076 N N . ARG A 1 266 ? -6.605 5.809 27.328 1 40.69 266 ARG A N 1
ATOM 2077 C CA . ARG A 1 266 ? -5.191 5.488 27.5 1 40.69 266 ARG A CA 1
ATOM 2078 C C . ARG A 1 266 ? -4.848 5.277 28.969 1 40.69 266 ARG A C 1
ATOM 2080 O O . ARG A 1 266 ? -3.922 4.527 29.297 1 40.69 266 ARG A O 1
ATOM 2087 N N . GLY A 1 267 ? -5.344 6.004 29.984 1 36.19 267 GLY A N 1
ATOM 2088 C CA . GLY A 1 267 ? -4.785 6.09 31.328 1 36.19 267 GLY A CA 1
ATOM 2089 C C . GLY A 1 267 ? -5.371 5.07 32.281 1 36.19 267 GLY A C 1
ATOM 2090 O O . GLY A 1 267 ? -5.117 5.125 33.5 1 36.19 267 GLY A O 1
ATOM 2091 N N . ALA A 1 268 ? -6.469 4.363 32.094 1 36.19 268 ALA A N 1
ATOM 2092 C CA . ALA A 1 268 ? -6.934 3.648 33.281 1 36.19 268 ALA A CA 1
ATOM 2093 C C . ALA A 1 268 ? -6.168 2.344 33.469 1 36.19 268 ALA A C 1
ATOM 2095 O O . ALA A 1 268 ? -6.012 1.564 32.531 1 36.19 268 ALA A O 1
ATOM 2096 N N . PRO A 1 269 ? -5.367 2.084 34.625 1 37.22 269 PRO A N 1
ATOM 2097 C CA . PRO A 1 269 ? -4.586 0.893 34.969 1 37.22 269 PRO A CA 1
ATOM 2098 C C . PRO A 1 269 ? -5.414 -0.389 34.906 1 37.22 269 PRO A C 1
ATOM 2100 O O . PRO A 1 269 ? -6.637 -0.344 35.094 1 37.22 269 PRO A O 1
ATOM 2103 N N . PRO A 1 270 ? -4.98 -1.495 34.312 1 38.47 270 PRO A N 1
ATOM 2104 C CA . PRO A 1 270 ? -5.711 -2.766 34.344 1 38.47 270 PRO A CA 1
ATOM 2105 C C . PRO A 1 270 ? -6.27 -3.072 35.75 1 38.47 270 PRO A C 1
ATOM 2107 O O . PRO A 1 270 ? -5.734 -2.596 36.75 1 38.47 270 PRO A O 1
ATOM 2110 N N . PRO A 1 271 ? -7.633 -3.408 35.844 1 35.81 271 PRO A N 1
ATOM 2111 C CA . PRO A 1 271 ? -8.109 -3.719 37.219 1 35.81 271 PRO A CA 1
ATOM 2112 C C . PRO A 1 271 ? -7.164 -4.652 37.969 1 35.81 271 PRO A C 1
ATOM 2114 O O . PRO A 1 271 ? -6.531 -5.52 37.344 1 35.81 271 PRO A O 1
ATOM 2117 N N . LYS A 1 272 ? -6.625 -4.227 39.094 1 33.59 272 LYS A N 1
ATOM 2118 C CA . LYS A 1 272 ? -5.785 -5.027 40 1 33.59 272 LYS A CA 1
ATOM 2119 C C . LYS A 1 272 ? -6.453 -6.355 40.312 1 33.59 272 LYS A C 1
ATOM 2121 O O . LYS A 1 272 ? -7.617 -6.387 40.75 1 33.59 272 LYS A O 1
ATOM 2126 N N . HIS A 1 273 ? -6.105 -7.48 39.625 1 32.75 273 HIS A N 1
ATOM 2127 C CA . HIS A 1 273 ? -6.496 -8.836 40 1 32.75 273 HIS A CA 1
ATOM 2128 C C . HIS A 1 273 ? -6.363 -9.047 41.5 1 32.75 273 HIS A C 1
ATOM 2130 O O . HIS A 1 273 ? -5.309 -8.781 42.094 1 32.75 273 HIS A O 1
ATOM 2136 N N . GLN A 1 274 ? -7.379 -8.797 42.375 1 26.38 274 GLN A N 1
ATOM 2137 C CA . GLN A 1 274 ? -7.348 -9.273 43.75 1 26.38 274 GLN A CA 1
ATOM 2138 C C . GLN A 1 274 ? -6.883 -10.727 43.812 1 26.38 274 GLN A C 1
ATOM 2140 O O . GLN A 1 274 ? -7.414 -11.586 43.094 1 26.38 274 GLN A O 1
ATOM 2145 N N . ALA A 1 275 ? -5.793 -11.047 44.5 1 23.72 275 ALA A N 1
ATOM 2146 C CA . ALA A 1 275 ? -5.492 -12.391 44.969 1 23.72 275 ALA A CA 1
ATOM 2147 C C . ALA A 1 275 ? -6.539 -12.875 45.969 1 23.72 275 ALA A C 1
ATOM 2149 O O . ALA A 1 275 ? -7.02 -12.094 46.812 1 23.72 275 ALA A O 1
ATOM 2150 N N . MET B 1 1 ? -13.039 -41.938 -2.73 1 24.98 1 MET B N 1
ATOM 2151 C CA . MET B 1 1 ? -11.812 -41.219 -3.002 1 24.98 1 MET B CA 1
ATOM 2152 C C . MET B 1 1 ? -12.039 -39.719 -2.904 1 24.98 1 MET B C 1
ATOM 2154 O O . MET B 1 1 ? -12.875 -39.156 -3.619 1 24.98 1 MET B O 1
ATOM 2158 N N . SER B 1 2 ? -12.305 -39.031 -1.778 1 32.59 2 SER B N 1
ATOM 2159 C CA . SER B 1 2 ? -12.695 -37.656 -1.494 1 32.59 2 SER B CA 1
ATOM 2160 C C . SER B 1 2 ? -12.047 -36.688 -2.479 1 32.59 2 SER B C 1
ATOM 2162 O O . SER B 1 2 ? -10.828 -36.719 -2.664 1 32.59 2 SER B O 1
ATOM 2164 N N . THR B 1 3 ? -12.602 -36.344 -3.602 1 38.41 3 THR B N 1
ATOM 2165 C CA . THR B 1 3 ? -12.203 -35.688 -4.84 1 38.41 3 THR B CA 1
ATOM 2166 C C . THR B 1 3 ? -11.438 -34.406 -4.539 1 38.41 3 THR B C 1
ATOM 2168 O O . THR B 1 3 ? -12.039 -33.375 -4.211 1 38.41 3 THR B O 1
ATOM 2171 N N . GLN B 1 4 ? -10.562 -34.281 -3.568 1 44.53 4 GLN B N 1
ATOM 2172 C CA . GLN B 1 4 ? -9.727 -33.188 -3.043 1 44.53 4 GLN B CA 1
ATOM 2173 C C . GLN B 1 4 ? -9.289 -32.25 -4.152 1 44.53 4 GLN B C 1
ATOM 2175 O O . GLN B 1 4 ? -8.758 -32.688 -5.18 1 44.53 4 GLN B O 1
ATOM 2180 N N . GLY B 1 5 ? -10.016 -31.266 -4.434 1 55.41 5 GLY B N 1
ATOM 2181 C CA . GLY B 1 5 ? -9.836 -30.234 -5.441 1 55.41 5 GLY B CA 1
ATOM 2182 C C . GLY B 1 5 ? -8.383 -30 -5.801 1 55.41 5 GLY B C 1
ATOM 2183 O O . GLY B 1 5 ? -7.508 -30.047 -4.938 1 55.41 5 GLY B O 1
ATOM 2184 N N . ASP B 1 6 ? -7.785 -30.516 -7.059 1 79.62 6 ASP B N 1
ATOM 2185 C CA . ASP B 1 6 ? -6.449 -30.75 -7.598 1 79.62 6 ASP B CA 1
ATOM 2186 C C . ASP B 1 6 ? -5.906 -29.5 -8.273 1 79.62 6 ASP B C 1
ATOM 2188 O O . ASP B 1 6 ? -6.676 -28.656 -8.75 1 79.62 6 ASP B O 1
ATOM 2192 N N . VAL B 1 7 ? -4.887 -29.031 -7.855 1 92.88 7 VAL B N 1
ATOM 2193 C CA . VAL B 1 7 ? -4.098 -28.016 -8.531 1 92.88 7 VAL B CA 1
ATOM 2194 C C . VAL B 1 7 ? -2.998 -28.672 -9.359 1 92.88 7 VAL B C 1
ATOM 2196 O O . VAL B 1 7 ? -2.396 -29.656 -8.93 1 92.88 7 VAL B O 1
ATOM 2199 N N . TYR B 1 8 ? -2.846 -28.219 -10.633 1 95 8 TYR B N 1
ATOM 2200 C CA . TYR B 1 8 ? -1.75 -28.734 -11.445 1 95 8 TYR B CA 1
ATOM 2201 C C . TYR B 1 8 ? -1.106 -27.609 -12.258 1 95 8 TYR B C 1
ATOM 2203 O O . TYR B 1 8 ? -1.719 -26.562 -12.477 1 95 8 TYR B O 1
ATOM 2211 N N . ILE B 1 9 ? 0.111 -27.859 -12.688 1 96.56 9 ILE B N 1
ATOM 2212 C CA . ILE B 1 9 ? 0.853 -26.859 -13.453 1 96.56 9 ILE B CA 1
ATOM 2213 C C . ILE B 1 9 ? 0.846 -27.25 -14.93 1 96.56 9 ILE B C 1
ATOM 2215 O O . ILE B 1 9 ? 1.029 -28.406 -15.281 1 96.56 9 ILE B O 1
ATOM 2219 N N . THR B 1 10 ? 0.631 -26.297 -15.758 1 96.94 10 THR B N 1
ATOM 2220 C CA . THR B 1 10 ? 0.703 -26.516 -17.203 1 96.94 10 THR B CA 1
ATOM 2221 C C . THR B 1 10 ? 1 -25.203 -17.922 1 96.94 10 THR B C 1
ATOM 2223 O O . THR B 1 10 ? 1.228 -24.172 -17.281 1 96.94 10 THR B O 1
ATOM 2226 N N . THR B 1 11 ? 1.123 -25.219 -19.188 1 97.75 11 THR B N 1
ATOM 2227 C CA . THR B 1 11 ? 1.256 -24.031 -20.016 1 97.75 11 THR B CA 1
ATOM 2228 C C . THR B 1 11 ? -0.023 -23.781 -20.812 1 97.75 11 THR B C 1
ATOM 2230 O O . THR B 1 11 ? -0.665 -24.719 -21.281 1 97.75 11 THR B O 1
ATOM 2233 N N . LEU B 1 12 ? -0.355 -22.547 -20.938 1 98.31 12 LEU B N 1
ATOM 2234 C CA . LEU B 1 12 ? -1.596 -22.172 -21.609 1 98.31 12 LEU B CA 1
ATOM 2235 C C . LEU B 1 12 ? -1.348 -21.078 -22.625 1 98.31 12 LEU B C 1
ATOM 2237 O O . LEU B 1 12 ? -0.531 -20.172 -22.406 1 98.31 12 LEU B O 1
ATOM 2241 N N . ALA B 1 13 ? -2.09 -21.172 -23.719 1 97.88 13 ALA B N 1
ATOM 2242 C CA . ALA B 1 13 ? -2.137 -20.047 -24.641 1 97.88 13 ALA B CA 1
ATOM 2243 C C . ALA B 1 13 ? -2.975 -18.906 -24.062 1 97.88 13 ALA B C 1
ATOM 2245 O O . ALA B 1 13 ? -3.99 -19.141 -23.406 1 97.88 13 ALA B O 1
ATOM 2246 N N . ALA B 1 14 ? -2.529 -17.719 -24.359 1 97.38 14 ALA B N 1
ATOM 2247 C CA . ALA B 1 14 ? -3.23 -16.547 -23.844 1 97.38 14 ALA B CA 1
ATOM 2248 C C . ALA B 1 14 ? -4.699 -16.562 -24.25 1 97.38 14 ALA B C 1
ATOM 2250 O O . ALA B 1 14 ? -5.566 -16.109 -23.5 1 97.38 14 ALA B O 1
ATOM 2251 N N . GLY B 1 15 ? -4.992 -17.125 -25.359 1 96.94 15 GLY B N 1
ATOM 2252 C CA . GLY B 1 15 ? -6.344 -17.141 -25.891 1 96.94 15 GLY B CA 1
ATOM 2253 C C . GLY B 1 15 ? -7.266 -18.094 -25.156 1 96.94 15 GLY B C 1
ATOM 2254 O O . GLY B 1 15 ? -8.492 -18.016 -25.281 1 96.94 15 GLY B O 1
ATOM 2255 N N . ASP B 1 16 ? -6.707 -19.031 -24.391 1 98 16 ASP B N 1
ATOM 2256 C CA . ASP B 1 16 ? -7.5 -20 -23.656 1 98 16 ASP B CA 1
ATOM 2257 C C . ASP B 1 16 ? -7.887 -19.469 -22.281 1 98 16 ASP B C 1
ATOM 2259 O O . ASP B 1 16 ? -8.602 -20.125 -21.531 1 98 16 ASP B O 1
ATOM 2263 N N . ILE B 1 17 ? -7.391 -18.266 -22 1 98.19 17 ILE B N 1
ATOM 2264 C CA . ILE B 1 17 ? -7.57 -17.656 -20.688 1 98.19 17 ILE B CA 1
ATOM 2265 C C . ILE B 1 17 ? -8.5 -16.453 -20.797 1 98.19 17 ILE B C 1
ATOM 2267 O O . ILE B 1 17 ? -8.5 -15.75 -21.828 1 98.19 17 ILE B O 1
ATOM 2271 N N . PHE B 1 18 ? -9.289 -16.203 -19.781 1 97.25 18 PHE B N 1
ATOM 2272 C CA . PHE B 1 18 ? -10.133 -15.016 -19.766 1 97.25 18 PHE B CA 1
ATOM 2273 C C . PHE B 1 18 ? -10.273 -14.469 -18.344 1 97.25 18 PHE B C 1
ATOM 2275 O O . PHE B 1 18 ? -9.953 -15.156 -17.375 1 97.25 18 PHE B O 1
ATOM 2282 N N . ALA B 1 19 ? -10.641 -13.219 -18.234 1 96.69 19 ALA B N 1
ATOM 2283 C CA . ALA B 1 19 ? -10.93 -12.57 -16.953 1 96.69 19 ALA B CA 1
ATOM 2284 C C . ALA B 1 19 ? -12.43 -12.461 -16.734 1 96.69 19 ALA B C 1
ATOM 2286 O O . ALA B 1 19 ? -13.156 -11.938 -17.578 1 96.69 19 ALA B O 1
ATOM 2287 N N . ASP B 1 20 ? -12.898 -12.984 -15.625 1 96.69 20 ASP B N 1
ATOM 2288 C CA . ASP B 1 20 ? -14.32 -12.922 -15.297 1 96.69 20 ASP B CA 1
ATOM 2289 C C . ASP B 1 20 ? -14.664 -11.609 -14.594 1 96.69 20 ASP B C 1
ATOM 2291 O O . ASP B 1 20 ? -14.148 -11.328 -13.516 1 96.69 20 ASP B O 1
ATOM 2295 N N . PRO B 1 21 ? -15.57 -10.859 -15.125 1 94.75 21 PRO B N 1
ATOM 2296 C CA . PRO B 1 21 ? -15.898 -9.555 -14.555 1 94.75 21 PRO B CA 1
ATOM 2297 C C . PRO B 1 21 ? -16.609 -9.656 -13.211 1 94.75 21 PRO B C 1
ATOM 2299 O O . PRO B 1 21 ? -16.797 -8.648 -12.516 1 94.75 21 PRO B O 1
ATOM 2302 N N . ALA B 1 22 ? -17 -10.82 -12.852 1 94.25 22 ALA B N 1
ATOM 2303 C CA . ALA B 1 22 ? -17.672 -10.992 -11.562 1 94.25 22 ALA B CA 1
ATOM 2304 C C . ALA B 1 22 ? -16.75 -10.594 -10.414 1 94.25 22 ALA B C 1
ATOM 2306 O O . ALA B 1 22 ? -17.203 -10.109 -9.375 1 94.25 22 ALA B O 1
ATOM 2307 N N . TYR B 1 23 ? -15.406 -10.805 -10.648 1 94.5 23 TYR B N 1
ATOM 2308 C CA . TYR B 1 23 ? -14.523 -10.492 -9.531 1 94.5 23 TYR B CA 1
ATOM 2309 C C . TYR B 1 23 ? -13.227 -9.859 -10.023 1 94.5 23 TYR B C 1
ATOM 2311 O O . TYR B 1 23 ? -12.398 -9.422 -9.227 1 94.5 23 TYR B O 1
ATOM 2319 N N . GLN B 1 24 ? -13.094 -9.812 -11.32 1 90.19 24 GLN B N 1
ATOM 2320 C CA . GLN B 1 24 ? -11.906 -9.164 -11.852 1 90.19 24 GLN B CA 1
ATOM 2321 C C . GLN B 1 24 ? -12.211 -7.738 -12.305 1 90.19 24 GLN B C 1
ATOM 2323 O O . GLN B 1 24 ? -13.281 -7.477 -12.867 1 90.19 24 GLN B O 1
ATOM 2328 N N . ARG B 1 25 ? -11.281 -6.879 -12.031 1 80.69 25 ARG B N 1
ATOM 2329 C CA . ARG B 1 25 ? -11.422 -5.5 -12.492 1 80.69 25 ARG B CA 1
ATOM 2330 C C . ARG B 1 25 ? -10.969 -5.352 -13.938 1 80.69 25 ARG B C 1
ATOM 2332 O O . ARG B 1 25 ? -10.289 -6.23 -14.469 1 80.69 25 ARG B O 1
ATOM 2339 N N . PRO B 1 26 ? -11.414 -4.176 -14.43 1 83.75 26 PRO B N 1
ATOM 2340 C CA . PRO B 1 26 ? -10.875 -3.898 -15.766 1 83.75 26 PRO B CA 1
ATOM 2341 C C . PRO B 1 26 ? -9.359 -3.738 -15.766 1 83.75 26 PRO B C 1
ATOM 2343 O O . PRO B 1 26 ? -8.789 -3.193 -14.812 1 83.75 26 PRO B O 1
ATOM 2346 N N . VAL B 1 27 ? -8.82 -4.227 -16.766 1 84.25 27 VAL B N 1
ATOM 2347 C CA . VAL B 1 27 ? -7.367 -4.219 -16.906 1 84.25 27 VAL B CA 1
ATOM 2348 C C . VAL B 1 27 ? -6.879 -2.795 -17.156 1 84.25 27 VAL B C 1
ATOM 2350 O O . VAL B 1 27 ? -7.523 -2.025 -17.875 1 84.25 27 VAL B O 1
ATOM 2353 N N . ASP B 1 28 ? -5.828 -2.479 -16.531 1 89.94 28 ASP B N 1
ATOM 2354 C CA . ASP B 1 28 ? -5.074 -1.279 -16.891 1 89.94 28 ASP B CA 1
ATOM 2355 C C . ASP B 1 28 ? -4.223 -1.511 -18.125 1 89.94 28 ASP B C 1
ATOM 2357 O O . ASP B 1 28 ? -3.096 -2.008 -18.031 1 89.94 28 ASP B O 1
ATOM 2361 N N . ILE B 1 29 ? -4.691 -1.056 -19.219 1 90.62 29 ILE B N 1
ATOM 2362 C CA . ILE B 1 29 ? -4.078 -1.362 -20.5 1 90.62 29 ILE B CA 1
ATOM 2363 C C . ILE B 1 29 ? -2.713 -0.688 -20.594 1 90.62 29 ILE B C 1
ATOM 2365 O O . ILE B 1 29 ? -1.778 -1.243 -21.172 1 90.62 29 ILE B O 1
ATOM 2369 N N . THR B 1 30 ? -2.598 0.514 -20.031 1 93.38 30 THR B N 1
ATOM 2370 C CA . THR B 1 30 ? -1.317 1.214 -20.031 1 93.38 30 THR B CA 1
ATOM 2371 C C . THR B 1 30 ? -0.256 0.407 -19.297 1 93.38 30 THR B C 1
ATOM 2373 O O . THR B 1 30 ? 0.864 0.246 -19.781 1 93.38 30 THR B O 1
ATOM 2376 N N . ARG B 1 31 ? -0.658 -0.115 -18.25 1 91.5 31 ARG B N 1
ATOM 2377 C CA . ARG B 1 31 ? 0.253 -0.949 -17.469 1 91.5 31 ARG B CA 1
ATOM 2378 C C . ARG B 1 31 ? 0.631 -2.211 -18.234 1 91.5 31 ARG B C 1
ATOM 2380 O O . ARG B 1 31 ? 1.804 -2.586 -18.281 1 91.5 31 ARG B O 1
ATOM 2387 N N . ALA B 1 32 ? -0.314 -2.871 -18.828 1 93.69 32 ALA B N 1
ATOM 2388 C CA . ALA B 1 32 ? -0.072 -4.09 -19.594 1 93.69 32 ALA B CA 1
ATOM 2389 C C . ALA B 1 32 ? 0.875 -3.824 -20.75 1 93.69 32 ALA B C 1
ATOM 2391 O O . ALA B 1 32 ? 1.79 -4.609 -21.016 1 93.69 32 ALA B O 1
ATOM 2392 N N . ARG B 1 33 ? 0.708 -2.719 -21.375 1 95.06 33 ARG B N 1
ATOM 2393 C CA . ARG B 1 33 ? 1.543 -2.369 -22.516 1 95.06 33 ARG B CA 1
ATOM 2394 C C . ARG B 1 33 ? 2.977 -2.08 -22.078 1 95.06 33 ARG B C 1
ATOM 2396 O O . ARG B 1 33 ? 3.928 -2.455 -22.766 1 95.06 33 ARG B O 1
ATOM 2403 N N . LYS B 1 34 ? 3.055 -1.416 -21 1 94.75 34 LYS B N 1
ATOM 2404 C CA . LYS B 1 34 ? 4.387 -1.153 -20.469 1 94.75 34 LYS B CA 1
ATOM 2405 C C . LYS B 1 34 ? 5.109 -2.455 -20.141 1 94.75 34 LYS B C 1
ATOM 2407 O O . LYS B 1 34 ? 6.297 -2.607 -20.438 1 94.75 34 LYS B O 1
ATOM 2412 N N . MET B 1 35 ? 4.422 -3.367 -19.578 1 94.5 35 MET B N 1
ATOM 2413 C CA . MET B 1 35 ? 4.988 -4.676 -19.266 1 94.5 35 MET B CA 1
ATOM 2414 C C . MET B 1 35 ? 5.398 -5.414 -20.531 1 94.5 35 MET B C 1
ATOM 2416 O O . MET B 1 35 ? 6.461 -6.039 -20.578 1 94.5 35 MET B O 1
ATOM 2420 N N . ALA B 1 36 ? 4.594 -5.281 -21.547 1 95.88 36 ALA B N 1
ATOM 2421 C CA . ALA B 1 36 ? 4.879 -5.93 -22.828 1 95.88 36 ALA B CA 1
ATOM 2422 C C . ALA B 1 36 ? 6.129 -5.344 -23.469 1 95.88 36 ALA B C 1
ATOM 2424 O O . ALA B 1 36 ? 6.941 -6.074 -24.047 1 95.88 36 ALA B O 1
ATOM 2425 N N . ALA B 1 37 ? 6.27 -4.047 -23.375 1 95.62 37 ALA B N 1
ATOM 2426 C CA . ALA B 1 37 ? 7.41 -3.352 -23.969 1 95.62 37 ALA B CA 1
ATOM 2427 C C . ALA B 1 37 ? 8.719 -3.807 -23.328 1 95.62 37 ALA B C 1
ATOM 2429 O O . ALA B 1 37 ? 9.766 -3.803 -23.984 1 95.62 37 ALA B O 1
ATOM 2430 N N . HIS B 1 38 ? 8.68 -4.184 -22.109 1 94.06 38 HIS B N 1
ATOM 2431 C CA . HIS B 1 38 ? 9.852 -4.672 -21.406 1 94.06 38 HIS B CA 1
ATOM 2432 C C . HIS B 1 38 ? 9.664 -6.117 -20.953 1 94.06 38 HIS B C 1
ATOM 2434 O O . HIS B 1 38 ? 9.969 -6.461 -19.797 1 94.06 38 HIS B O 1
ATOM 2440 N N . TRP B 1 39 ? 9.18 -6.867 -21.906 1 94.12 39 TRP B N 1
ATOM 2441 C CA . TRP B 1 39 ? 8.812 -8.242 -21.609 1 94.12 39 TRP B CA 1
ATOM 2442 C C . TRP B 1 39 ? 10.023 -9.039 -21.109 1 94.12 39 TRP B C 1
ATOM 2444 O O . TRP B 1 39 ? 11.07 -9.047 -21.766 1 94.12 39 TRP B O 1
ATOM 2454 N N . ASP B 1 40 ? 9.883 -9.562 -20 1 92.38 40 ASP B N 1
ATOM 2455 C CA . ASP B 1 40 ? 10.859 -10.453 -19.391 1 92.38 40 ASP B CA 1
ATOM 2456 C C . ASP B 1 40 ? 10.188 -11.719 -18.859 1 92.38 40 ASP B C 1
ATOM 2458 O O . ASP B 1 40 ? 9.406 -11.672 -17.906 1 92.38 40 ASP B O 1
ATOM 2462 N N . ARG B 1 41 ? 10.516 -12.82 -19.438 1 90.81 41 ARG B N 1
ATOM 2463 C CA . ARG B 1 41 ? 9.891 -14.094 -19.109 1 90.81 41 ARG B CA 1
ATOM 2464 C C . ARG B 1 41 ? 10.055 -14.414 -17.641 1 90.81 41 ARG B C 1
ATOM 2466 O O . ARG B 1 41 ? 9.164 -15.008 -17.016 1 90.81 41 ARG B O 1
ATOM 2473 N N . ARG B 1 42 ? 11.148 -14.078 -17.031 1 91.75 42 ARG B N 1
ATOM 2474 C CA . ARG B 1 42 ? 11.414 -14.367 -15.633 1 91.75 42 ARG B CA 1
ATOM 2475 C C . ARG B 1 42 ? 10.492 -13.578 -14.719 1 91.75 42 ARG B C 1
ATOM 2477 O O . ARG B 1 42 ? 10.242 -13.977 -13.578 1 91.75 42 ARG B O 1
ATOM 2484 N N . LEU B 1 43 ? 9.945 -12.508 -15.234 1 94.25 43 LEU B N 1
ATOM 2485 C CA . LEU B 1 43 ? 9.109 -11.648 -14.406 1 94.25 43 LEU B CA 1
ATOM 2486 C C . LEU B 1 43 ? 7.637 -12.031 -14.539 1 94.25 43 LEU B C 1
ATOM 2488 O O . LEU B 1 43 ? 6.805 -11.586 -13.75 1 94.25 43 LEU B O 1
ATOM 2492 N N . VAL B 1 44 ? 7.348 -12.867 -15.477 1 93.81 44 VAL B N 1
ATOM 2493 C CA . VAL B 1 44 ? 5.965 -13.297 -15.672 1 93.81 44 VAL B CA 1
ATOM 2494 C C . VAL B 1 44 ? 5.555 -14.258 -14.562 1 93.81 44 VAL B C 1
ATOM 2496 O O . VAL B 1 44 ? 4.43 -14.203 -14.062 1 93.81 44 VAL B O 1
ATOM 2499 N N . GLY B 1 45 ? 6.461 -15.141 -14.242 1 94 45 GLY B N 1
ATOM 2500 C CA . GLY B 1 45 ? 6.152 -16.141 -13.227 1 94 45 GLY B CA 1
ATOM 2501 C C . GLY B 1 45 ? 5.031 -17.078 -13.625 1 94 45 GLY B C 1
ATOM 2502 O O . GLY B 1 45 ? 4.891 -17.406 -14.805 1 94 45 GLY B O 1
ATOM 2503 N N . VAL B 1 46 ? 4.395 -17.578 -12.594 1 96.56 46 VAL B N 1
ATOM 2504 C CA . VAL B 1 46 ? 3.293 -18.516 -12.789 1 96.56 46 VAL B CA 1
ATOM 2505 C C . VAL B 1 46 ? 1.968 -17.828 -12.461 1 96.56 46 VAL B C 1
ATOM 2507 O O . VAL B 1 46 ? 1.815 -17.234 -11.391 1 96.56 46 VAL B O 1
ATOM 2510 N N . ILE B 1 47 ? 1.053 -17.859 -13.391 1 97.31 47 ILE B N 1
ATOM 2511 C CA . ILE B 1 47 ? -0.241 -17.234 -13.125 1 97.31 47 ILE B CA 1
ATOM 2512 C C . ILE B 1 47 ? -1.181 -18.25 -12.484 1 97.31 47 ILE B C 1
ATOM 2514 O O . ILE B 1 47 ? -0.941 -19.469 -12.562 1 97.31 47 ILE B O 1
ATOM 2518 N N . GLU B 1 48 ? -2.225 -17.797 -11.805 1 97.94 48 GLU B N 1
ATOM 2519 C CA . GLU B 1 48 ? -3.264 -18.625 -11.188 1 97.94 48 GLU B CA 1
ATOM 2520 C C . GLU B 1 48 ? -4.543 -18.609 -12.016 1 97.94 48 GLU B C 1
ATOM 2522 O O . GLU B 1 48 ? -5.086 -17.547 -12.312 1 97.94 48 GLU B O 1
ATOM 2527 N N . VAL B 1 49 ? -5.031 -19.812 -12.383 1 98.69 49 VAL B N 1
ATOM 2528 C CA . VAL B 1 49 ? -6.25 -19.875 -13.188 1 98.69 49 VAL B CA 1
ATOM 2529 C C . VAL B 1 49 ? -7.164 -20.969 -12.664 1 98.69 49 VAL B C 1
ATOM 2531 O O . VAL B 1 49 ? -6.727 -21.859 -11.922 1 98.69 49 VAL B O 1
ATOM 2534 N N . SER B 1 50 ? -8.398 -20.859 -13.008 1 98.62 50 SER B N 1
ATOM 2535 C CA . SER B 1 50 ? -9.398 -21.891 -12.734 1 98.62 50 SER B CA 1
ATOM 2536 C C . SER B 1 50 ? -9.859 -22.578 -14.016 1 98.62 50 SER B C 1
ATOM 2538 O O . SER B 1 50 ? -10.188 -21.906 -15 1 98.62 50 SER B O 1
ATOM 2540 N N . ASP B 1 51 ? -9.852 -23.875 -14 1 98.38 51 ASP B N 1
ATOM 2541 C CA . ASP B 1 51 ? -10.367 -24.656 -15.117 1 98.38 51 ASP B CA 1
ATOM 2542 C C . ASP B 1 51 ? -11.883 -24.781 -15.039 1 98.38 51 ASP B C 1
ATOM 2544 O O . ASP B 1 51 ? -12.414 -25.5 -14.188 1 98.38 51 ASP B O 1
ATOM 2548 N N . ARG B 1 52 ? -12.547 -24.156 -15.953 1 97.69 52 ARG B N 1
ATOM 2549 C CA . ARG B 1 52 ? -14.008 -24.156 -15.906 1 97.69 52 ARG B CA 1
ATOM 2550 C C . ARG B 1 52 ? -14.57 -25.328 -16.719 1 97.69 52 ARG B C 1
ATOM 2552 O O . ARG B 1 52 ? -15.773 -25.375 -16.984 1 97.69 52 ARG B O 1
ATOM 2559 N N . GLY B 1 53 ? -13.766 -26.156 -17.156 1 96.25 53 GLY B N 1
ATOM 2560 C CA . GLY B 1 53 ? -14.203 -27.391 -17.781 1 96.25 53 GLY B CA 1
ATOM 2561 C C . GLY B 1 53 ? -14.062 -27.375 -19.297 1 96.25 53 GLY B C 1
ATOM 2562 O O . GLY B 1 53 ? -13.844 -26.328 -19.891 1 96.25 53 GLY B O 1
ATOM 2563 N N . GLU B 1 54 ? -14.211 -28.453 -19.906 1 93.88 54 GLU B N 1
ATOM 2564 C CA . GLU B 1 54 ? -13.93 -28.688 -21.312 1 93.88 54 GLU B CA 1
ATOM 2565 C C . GLU B 1 54 ? -14.953 -27.984 -22.203 1 93.88 54 GLU B C 1
ATOM 2567 O O . GLU B 1 54 ? -14.672 -27.672 -23.359 1 93.88 54 GLU B O 1
ATOM 2572 N N . TYR B 1 55 ? -16.109 -27.609 -21.656 1 94.25 55 TYR B N 1
ATOM 2573 C CA . TYR B 1 55 ? -17.156 -27.031 -22.484 1 94.25 55 TYR B CA 1
ATOM 2574 C C . TYR B 1 55 ? -17.141 -25.516 -22.406 1 94.25 55 TYR B C 1
ATOM 2576 O O . TYR B 1 55 ? -17.875 -24.828 -23.141 1 94.25 55 TYR B O 1
ATOM 2584 N N . ALA B 1 56 ? -16.312 -25 -21.5 1 95.06 56 ALA B N 1
ATOM 2585 C CA . ALA B 1 56 ? -16.172 -23.547 -21.391 1 95.06 56 ALA B CA 1
ATOM 2586 C C . ALA B 1 56 ? -15.18 -23.016 -22.422 1 95.06 56 ALA B C 1
ATOM 2588 O O . ALA B 1 56 ? -14.102 -23.578 -22.594 1 95.06 56 ALA B O 1
ATOM 2589 N N . THR B 1 57 ? -15.625 -21.891 -23.109 1 95.88 57 THR B N 1
ATOM 2590 C CA . THR B 1 57 ? -14.758 -21.219 -24.078 1 95.88 57 THR B CA 1
ATOM 2591 C C . THR B 1 57 ? -14.781 -19.703 -23.875 1 95.88 57 THR B C 1
ATOM 2593 O O . THR B 1 57 ? -15.82 -19.062 -24.047 1 95.88 57 THR B O 1
ATOM 2596 N N . PRO B 1 58 ? -13.664 -19.141 -23.562 1 97.19 58 PRO B N 1
ATOM 2597 C CA . PRO B 1 58 ? -12.383 -19.734 -23.156 1 97.19 58 PRO B CA 1
ATOM 2598 C C . PRO B 1 58 ? -12.492 -20.547 -21.875 1 97.19 58 PRO B C 1
ATOM 2600 O O . PRO B 1 58 ? -13.406 -20.344 -21.078 1 97.19 58 PRO B O 1
ATOM 2603 N N . ARG B 1 59 ? -11.578 -21.375 -21.672 1 98.06 59 ARG B N 1
ATOM 2604 C CA . ARG B 1 59 ? -11.727 -22.406 -20.656 1 98.06 59 ARG B CA 1
ATOM 2605 C C . ARG B 1 59 ? -11.188 -21.953 -19.312 1 98.06 59 ARG B C 1
ATOM 2607 O O . ARG B 1 59 ? -11.758 -22.266 -18.266 1 98.06 59 ARG B O 1
ATOM 2614 N N . TYR B 1 60 ? -10.141 -21.203 -19.297 1 98.75 60 TYR B N 1
ATOM 2615 C CA . TYR B 1 60 ? -9.438 -20.953 -18.047 1 98.75 60 TYR B CA 1
ATOM 2616 C C . TYR B 1 60 ? -9.68 -19.516 -17.562 1 98.75 60 TYR B C 1
ATOM 2618 O O . TYR B 1 60 ? -9.305 -18.562 -18.25 1 98.75 60 TYR B O 1
ATOM 2626 N N . ALA B 1 61 ? -10.297 -19.375 -16.359 1 98.62 61 ALA B N 1
ATOM 2627 C CA . ALA B 1 61 ? -10.539 -18.078 -15.758 1 98.62 61 ALA B CA 1
ATOM 2628 C C . ALA B 1 61 ? -9.344 -17.641 -14.914 1 98.62 61 ALA B C 1
ATOM 2630 O O . ALA B 1 61 ? -8.922 -18.359 -14 1 98.62 61 ALA B O 1
ATOM 2631 N N . ILE B 1 62 ? -8.867 -16.516 -15.188 1 98.06 62 ILE B N 1
ATOM 2632 C CA . ILE B 1 62 ? -7.699 -16.031 -14.461 1 98.06 62 ILE B CA 1
ATOM 2633 C C . ILE B 1 62 ? -8.102 -15.633 -13.047 1 98.06 62 ILE B C 1
ATOM 2635 O O . ILE B 1 62 ? -9.133 -15 -12.836 1 98.06 62 ILE B O 1
ATOM 2639 N N . ILE B 1 63 ? -7.371 -16.047 -12.094 1 97.5 63 ILE B N 1
ATOM 2640 C CA . ILE B 1 63 ? -7.586 -15.703 -10.695 1 97.5 63 ILE B CA 1
ATOM 2641 C C . ILE B 1 63 ? -6.551 -14.68 -10.242 1 97.5 63 ILE B C 1
ATOM 2643 O O . ILE B 1 63 ? -6.887 -13.711 -9.562 1 97.5 63 ILE B O 1
ATOM 2647 N N . ASP B 1 64 ? -5.309 -14.852 -10.609 1 96.31 64 ASP B N 1
ATOM 2648 C CA . ASP B 1 64 ? -4.215 -13.93 -10.312 1 96.31 64 ASP B CA 1
ATOM 2649 C C . ASP B 1 64 ? -3.227 -13.859 -11.477 1 96.31 64 ASP B C 1
ATOM 2651 O O . ASP B 1 64 ? -2.84 -14.891 -12.031 1 96.31 64 ASP B O 1
ATOM 2655 N N . GLY B 1 65 ? -2.814 -12.641 -11.781 1 95.62 65 GLY B N 1
ATOM 2656 C CA . GLY B 1 65 ? -1.877 -12.445 -12.875 1 95.62 65 GLY B CA 1
ATOM 2657 C C . GLY B 1 65 ? -2.518 -11.836 -14.109 1 95.62 65 GLY B C 1
ATOM 2658 O O . GLY B 1 65 ? -2.02 -12.008 -15.219 1 95.62 65 GLY B O 1
ATOM 2659 N N . GLN B 1 66 ? -3.568 -11.141 -13.945 1 95.44 66 GLN B N 1
ATOM 2660 C CA . GLN B 1 66 ? -4.348 -10.602 -15.055 1 95.44 66 GLN B CA 1
ATOM 2661 C C . GLN B 1 66 ? -3.504 -9.672 -15.922 1 95.44 66 GLN B C 1
ATOM 2663 O O . GLN B 1 66 ? -3.559 -9.734 -17.156 1 95.44 66 GLN B O 1
ATOM 2668 N N . HIS B 1 67 ? -2.678 -8.82 -15.281 1 95 67 HIS B N 1
ATOM 2669 C CA . HIS B 1 67 ? -1.906 -7.859 -16.062 1 95 67 HIS B CA 1
ATOM 2670 C C . HIS B 1 67 ? -0.748 -8.539 -16.781 1 95 67 HIS B C 1
ATOM 2672 O O . HIS B 1 67 ? -0.351 -8.117 -17.875 1 95 67 HIS B O 1
ATOM 2678 N N . ARG B 1 68 ? -0.186 -9.562 -16.219 1 95.5 68 ARG B N 1
ATOM 2679 C CA . ARG B 1 68 ? 0.831 -10.352 -16.906 1 95.5 68 ARG B CA 1
ATOM 2680 C C . ARG B 1 68 ? 0.24 -11.078 -18.109 1 95.5 68 ARG B C 1
ATOM 2682 O O . ARG B 1 68 ? 0.848 -11.109 -19.172 1 95.5 68 ARG B O 1
ATOM 2689 N N . TRP B 1 69 ? -0.949 -11.625 -17.875 1 96.75 69 TRP B N 1
ATOM 2690 C CA . TRP B 1 69 ? -1.678 -12.273 -18.953 1 96.75 69 TRP B CA 1
ATOM 2691 C C . TRP B 1 69 ? -1.977 -11.273 -20.078 1 96.75 69 TRP B C 1
ATOM 2693 O O . TRP B 1 69 ? -1.732 -11.562 -21.25 1 96.75 69 TRP B O 1
ATOM 2703 N N . GLU B 1 70 ? -2.418 -10.109 -19.719 1 96.25 70 GLU B N 1
ATOM 2704 C CA . GLU B 1 70 ? -2.738 -9.078 -20.703 1 96.25 70 GLU B CA 1
ATOM 2705 C C . GLU B 1 70 ? -1.486 -8.617 -21.438 1 96.25 70 GLU B C 1
ATOM 2707 O O . GLU B 1 70 ? -1.529 -8.359 -22.641 1 96.25 70 GLU B O 1
ATOM 2712 N N . ALA B 1 71 ? -0.456 -8.445 -20.734 1 96.69 71 ALA B N 1
ATOM 2713 C CA . ALA B 1 71 ? 0.81 -8.055 -21.344 1 96.69 71 ALA B CA 1
ATOM 2714 C C . ALA B 1 71 ? 1.234 -9.07 -22.406 1 96.69 71 ALA B C 1
ATOM 2716 O O . ALA B 1 71 ? 1.7 -8.688 -23.484 1 96.69 71 ALA B O 1
ATOM 2717 N N . ALA B 1 72 ? 1.072 -10.352 -22.094 1 97.06 72 ALA B N 1
ATOM 2718 C CA . ALA B 1 72 ? 1.41 -11.406 -23.047 1 97.06 72 ALA B CA 1
ATOM 2719 C C . ALA B 1 72 ? 0.612 -11.258 -24.344 1 97.06 72 ALA B C 1
ATOM 2721 O O . ALA B 1 72 ? 1.147 -11.461 -25.438 1 97.06 72 ALA B O 1
ATOM 2722 N N . LYS B 1 73 ? -0.597 -10.875 -24.219 1 96.12 73 LYS B N 1
ATOM 2723 C CA . LYS B 1 73 ? -1.479 -10.719 -25.375 1 96.12 73 LYS B CA 1
ATOM 2724 C C . LYS B 1 73 ? -1.022 -9.562 -26.266 1 96.12 73 LYS B C 1
ATOM 2726 O O . LYS B 1 73 ? -1.341 -9.531 -27.453 1 96.12 73 LYS B O 1
ATOM 2731 N N . CYS B 1 74 ? -0.33 -8.633 -25.688 1 95.62 74 CYS B N 1
ATOM 2732 C CA . CYS B 1 74 ? 0.102 -7.438 -26.406 1 95.62 74 CYS B CA 1
ATOM 2733 C C . CYS B 1 74 ? 1.322 -7.73 -27.266 1 95.62 74 CYS B C 1
ATOM 2735 O O . CYS B 1 74 ? 1.694 -6.918 -28.125 1 95.62 74 CYS B O 1
ATOM 2737 N N . LEU B 1 75 ? 1.888 -8.875 -27.094 1 96.25 75 LEU B N 1
ATOM 2738 C CA . LEU B 1 75 ? 3.072 -9.234 -27.875 1 96.25 75 LEU B CA 1
ATOM 2739 C C . LEU B 1 75 ? 2.688 -9.727 -29.266 1 96.25 75 LEU B C 1
ATOM 2741 O O . LEU B 1 75 ? 1.59 -10.258 -29.453 1 96.25 75 LEU B O 1
ATOM 2745 N N . VAL B 1 76 ? 3.564 -9.562 -30.234 1 93.69 76 VAL B N 1
ATOM 2746 C CA . VAL B 1 76 ? 3.326 -9.984 -31.609 1 93.69 76 VAL B CA 1
ATOM 2747 C C . VAL B 1 76 ? 3.107 -11.492 -31.656 1 93.69 76 VAL B C 1
ATOM 2749 O O . VAL B 1 76 ? 2.162 -11.969 -32.281 1 93.69 76 VAL B O 1
ATOM 2752 N N . ASP B 1 77 ? 3.922 -12.211 -31 1 94.62 77 ASP B N 1
ATOM 2753 C CA . ASP B 1 77 ? 3.809 -13.648 -30.828 1 94.62 77 ASP B CA 1
ATOM 2754 C C . ASP B 1 77 ? 3.641 -14.016 -29.359 1 94.62 77 ASP B C 1
ATOM 2756 O O . ASP B 1 77 ? 4.625 -14.266 -28.656 1 94.62 77 ASP B O 1
ATOM 2760 N N . PRO B 1 78 ? 2.428 -14.055 -28.984 1 95.56 78 PRO B N 1
ATOM 2761 C CA . PRO B 1 78 ? 2.211 -14.297 -27.562 1 95.56 78 PRO B CA 1
ATOM 2762 C C . PRO B 1 78 ? 2.779 -15.633 -27.109 1 95.56 78 PRO B C 1
ATOM 2764 O O . PRO B 1 78 ? 2.473 -16.672 -27.688 1 95.56 78 PRO B O 1
ATOM 2767 N N . PRO B 1 79 ? 3.553 -15.602 -26.109 1 95.38 79 PRO B N 1
ATOM 2768 C CA . PRO B 1 79 ? 4.09 -16.859 -25.578 1 95.38 79 PRO B CA 1
ATOM 2769 C C . PRO B 1 79 ? 3.055 -17.641 -24.781 1 95.38 79 PRO B C 1
ATOM 2771 O O . PRO B 1 79 ? 2.023 -17.094 -24.391 1 95.38 79 PRO B O 1
ATOM 2774 N N . LEU B 1 80 ? 3.342 -18.984 -24.609 1 97.12 80 LEU B N 1
ATOM 2775 C CA . LEU B 1 80 ? 2.582 -19.75 -23.641 1 97.12 80 LEU B CA 1
ATOM 2776 C C . LEU B 1 80 ? 2.885 -19.281 -22.219 1 97.12 80 LEU B C 1
ATOM 2778 O O . LEU B 1 80 ? 4.02 -18.891 -21.922 1 97.12 80 LEU B O 1
ATOM 2782 N N . LEU B 1 81 ? 1.881 -19.266 -21.438 1 97.62 81 LEU B N 1
ATOM 2783 C CA . LEU B 1 81 ? 2.033 -18.859 -20.031 1 97.62 81 LEU B CA 1
ATOM 2784 C C . LEU B 1 81 ? 2.008 -20.094 -19.125 1 97.62 81 LEU B C 1
ATOM 2786 O O . LEU B 1 81 ? 1.187 -20.984 -19.312 1 97.62 81 LEU B O 1
ATOM 2790 N N . VAL B 1 82 ? 2.963 -20.172 -18.219 1 97.25 82 VAL B N 1
ATOM 2791 C CA . VAL B 1 82 ? 2.902 -21.203 -17.188 1 97.25 82 VAL B CA 1
ATOM 2792 C C . VAL B 1 82 ? 1.815 -20.875 -16.172 1 97.25 82 VAL B C 1
ATOM 2794 O O . VAL B 1 82 ? 1.738 -19.734 -15.688 1 97.25 82 VAL B O 1
ATOM 2797 N N . ALA B 1 83 ? 0.929 -21.859 -15.867 1 98.12 83 ALA B N 1
ATOM 2798 C CA . ALA B 1 83 ? -0.222 -21.594 -15.008 1 98.12 83 ALA B CA 1
ATOM 2799 C C . ALA B 1 83 ? -0.355 -22.656 -13.93 1 98.12 83 ALA B C 1
ATOM 2801 O O . ALA B 1 83 ? -0.128 -23.844 -14.188 1 98.12 83 ALA B O 1
ATOM 2802 N N . ASN B 1 84 ? -0.575 -22.234 -12.742 1 97.94 84 ASN B N 1
ATOM 2803 C CA . ASN B 1 84 ? -1.117 -23.078 -11.688 1 97.94 84 ASN B CA 1
ATOM 2804 C C . ASN B 1 84 ? -2.635 -23.203 -11.789 1 97.94 84 ASN B C 1
ATOM 2806 O O . ASN B 1 84 ? -3.355 -22.234 -11.547 1 97.94 84 ASN B O 1
ATOM 2810 N N . VAL B 1 85 ? -3.131 -24.375 -12.148 1 98.25 85 VAL B N 1
ATOM 2811 C CA . VAL B 1 85 ? -4.527 -24.547 -12.539 1 98.25 85 VAL B CA 1
ATOM 2812 C C . VAL B 1 85 ? -5.316 -25.172 -11.391 1 98.25 85 VAL B C 1
ATOM 2814 O O . VAL B 1 85 ? -4.988 -26.266 -10.93 1 98.25 85 VAL B O 1
ATOM 2817 N N . HIS B 1 86 ? -6.324 -24.469 -10.969 1 98.06 86 HIS B N 1
ATOM 2818 C CA . HIS B 1 86 ? -7.254 -24.953 -9.953 1 98.06 86 HIS B CA 1
ATOM 2819 C C . HIS B 1 86 ? -8.484 -25.594 -10.594 1 98.06 86 HIS B C 1
ATOM 2821 O O . HIS B 1 86 ? -9.016 -25.078 -11.578 1 98.06 86 HIS B O 1
ATOM 2827 N N . GLU B 1 87 ? -8.875 -26.672 -10.008 1 96.62 87 GLU B N 1
ATOM 2828 C CA . GLU B 1 87 ? -10.047 -27.359 -10.555 1 96.62 87 GLU B CA 1
ATOM 2829 C C . GLU B 1 87 ? -11.195 -27.359 -9.555 1 96.62 87 GLU B C 1
ATOM 2831 O O . GLU B 1 87 ? -10.992 -27.141 -8.359 1 96.62 87 GLU B O 1
ATOM 2836 N N . LEU B 1 88 ? -12.414 -27.469 -10.039 1 95.81 88 LEU B N 1
ATOM 2837 C CA . LEU B 1 88 ? -13.633 -27.703 -9.266 1 95.81 88 LEU B CA 1
ATOM 2838 C C . LEU B 1 88 ? -13.953 -26.484 -8.398 1 95.81 88 LEU B C 1
ATOM 2840 O O . LEU B 1 88 ? -14.305 -26.641 -7.227 1 95.81 88 LEU B O 1
ATOM 2844 N N . LEU B 1 89 ? -13.758 -25.344 -8.938 1 97 89 LEU B N 1
ATOM 2845 C CA . LEU B 1 89 ? -14.148 -24.109 -8.258 1 97 89 LEU B CA 1
ATOM 2846 C C . LEU B 1 89 ? -15.398 -23.516 -8.891 1 97 89 LEU B C 1
ATOM 2848 O O . LEU B 1 89 ? -15.539 -23.516 -10.117 1 97 89 LEU B O 1
ATOM 2852 N N . THR B 1 90 ? -16.328 -23.141 -8.062 1 97.25 90 THR B N 1
ATOM 2853 C CA . THR B 1 90 ? -17.391 -22.266 -8.531 1 97.25 90 THR B CA 1
ATOM 2854 C C . THR B 1 90 ? -16.875 -20.844 -8.727 1 97.25 90 THR B C 1
ATOM 2856 O O . THR B 1 90 ? -15.758 -20.531 -8.32 1 97.25 90 THR B O 1
ATOM 2859 N N . VAL B 1 91 ? -17.672 -20.062 -9.375 1 97.81 91 VAL B N 1
ATOM 2860 C CA . VAL B 1 91 ? -17.297 -18.672 -9.562 1 97.81 91 VAL B CA 1
ATOM 2861 C C . VAL B 1 91 ? -17.078 -18 -8.195 1 97.81 91 VAL B C 1
ATOM 2863 O O . VAL B 1 91 ? -16.156 -17.219 -8.023 1 97.81 91 VAL B O 1
ATOM 2866 N N . ALA B 1 92 ? -17.906 -18.312 -7.195 1 98.19 92 ALA B N 1
ATOM 2867 C CA . ALA B 1 92 ? -17.766 -17.797 -5.84 1 98.19 92 ALA B CA 1
ATOM 2868 C C . ALA B 1 92 ? -16.438 -18.234 -5.223 1 98.19 92 ALA B C 1
ATOM 2870 O O . ALA B 1 92 ? -15.758 -17.453 -4.551 1 98.19 92 ALA B O 1
ATOM 2871 N N . ASP B 1 93 ? -16.078 -19.484 -5.523 1 97.44 93 ASP B N 1
ATOM 2872 C CA . ASP B 1 93 ? -14.805 -20.016 -5.043 1 97.44 93 ASP B CA 1
ATOM 2873 C C . ASP B 1 93 ? -13.625 -19.266 -5.676 1 97.44 93 ASP B C 1
ATOM 2875 O O . ASP B 1 93 ? -12.633 -18.984 -5.004 1 97.44 93 ASP B O 1
ATOM 2879 N N . GLU B 1 94 ? -13.766 -19.016 -6.98 1 97.94 94 GLU B N 1
ATOM 2880 C CA . GLU B 1 94 ? -12.727 -18.281 -7.695 1 97.94 94 GLU B CA 1
ATOM 2881 C C . GLU B 1 94 ? -12.523 -16.891 -7.086 1 97.94 94 GLU B C 1
ATOM 2883 O O . GLU B 1 94 ? -11.391 -16.469 -6.84 1 97.94 94 GLU B O 1
ATOM 2888 N N . ALA B 1 95 ? -13.633 -16.266 -6.809 1 98.38 95 ALA B N 1
ATOM 2889 C CA . ALA B 1 95 ? -13.594 -14.93 -6.227 1 98.38 95 ALA B CA 1
ATOM 2890 C C . ALA B 1 95 ? -12.953 -14.953 -4.84 1 98.38 95 ALA B C 1
ATOM 2892 O O . ALA B 1 95 ? -12.141 -14.086 -4.508 1 98.38 95 ALA B O 1
ATOM 2893 N N . ALA B 1 96 ? -13.328 -15.906 -4.078 1 97.75 96 ALA B N 1
ATOM 2894 C CA . ALA B 1 96 ? -12.766 -16.047 -2.738 1 97.75 96 ALA B CA 1
ATOM 2895 C C . ALA B 1 96 ? -11.266 -16.297 -2.803 1 97.75 96 ALA B C 1
ATOM 2897 O O . ALA B 1 96 ? -10.5 -15.727 -2.021 1 97.75 96 ALA B O 1
ATOM 2898 N N . LEU B 1 97 ? -10.867 -17.141 -3.727 1 97.12 97 LEU B N 1
ATOM 2899 C CA . LEU B 1 97 ? -9.445 -17.453 -3.885 1 97.12 97 LEU B CA 1
ATOM 2900 C C . LEU B 1 97 ? -8.664 -16.219 -4.336 1 97.12 97 LEU B C 1
ATOM 2902 O O . LEU B 1 97 ? -7.574 -15.953 -3.826 1 97.12 97 LEU B O 1
ATOM 2906 N N . PHE B 1 98 ? -9.227 -15.516 -5.293 1 97.31 98 PHE B N 1
ATOM 2907 C CA . PHE B 1 98 ? -8.633 -14.258 -5.727 1 97.31 98 PHE B CA 1
ATOM 2908 C C . PHE B 1 98 ? -8.383 -13.344 -4.535 1 97.31 98 PHE B C 1
ATOM 2910 O O . PHE B 1 98 ? -7.277 -12.82 -4.367 1 97.31 98 PHE B O 1
ATOM 2917 N N . ASP B 1 99 ? -9.383 -13.133 -3.75 1 96.62 99 ASP B N 1
ATOM 2918 C CA . ASP B 1 99 ? -9.305 -12.227 -2.605 1 96.62 99 ASP B CA 1
ATOM 2919 C C . ASP B 1 99 ? -8.258 -12.703 -1.604 1 96.62 99 ASP B C 1
ATOM 2921 O O . ASP B 1 99 ? -7.406 -11.922 -1.171 1 96.62 99 ASP B O 1
ATOM 2925 N N . LYS B 1 100 ? -8.305 -13.984 -1.253 1 95.75 100 LYS B N 1
ATOM 2926 C CA . LYS B 1 100 ? -7.406 -14.547 -0.243 1 95.75 100 LYS B CA 1
ATOM 2927 C C . LYS B 1 100 ? -5.953 -14.5 -0.712 1 95.75 100 LYS B C 1
ATOM 2929 O O . LYS B 1 100 ? -5.059 -14.133 0.053 1 95.75 100 LYS B O 1
ATOM 2934 N N . LEU B 1 101 ? -5.684 -14.836 -1.978 1 95 101 LEU B N 1
ATOM 2935 C CA . LEU B 1 101 ? -4.336 -14.805 -2.535 1 95 101 LEU B CA 1
ATOM 2936 C C . LEU B 1 101 ? -3.748 -13.398 -2.447 1 95 101 LEU B C 1
ATOM 2938 O O . LEU B 1 101 ? -2.588 -13.234 -2.062 1 95 101 LEU B O 1
ATOM 2942 N N . ASN B 1 102 ? -4.602 -12.469 -2.771 1 93.75 102 ASN B N 1
ATOM 2943 C CA . ASN B 1 102 ? -4.102 -11.102 -2.846 1 93.75 102 ASN B CA 1
ATOM 2944 C C . ASN B 1 102 ? -4.004 -10.461 -1.463 1 93.75 102 ASN B C 1
ATOM 2946 O O . ASN B 1 102 ? -3.162 -9.594 -1.231 1 93.75 102 ASN B O 1
ATOM 2950 N N . ARG B 1 103 ? -4.742 -10.891 -0.515 1 91.81 103 ARG B N 1
ATOM 2951 C CA . ARG B 1 103 ? -4.637 -10.406 0.858 1 91.81 103 ARG B CA 1
ATOM 2952 C C . ARG B 1 103 ? -3.406 -10.992 1.549 1 91.81 103 ARG B C 1
ATOM 2954 O O . ARG B 1 103 ? -2.791 -10.328 2.391 1 91.81 103 ARG B O 1
ATOM 2961 N N . GLN B 1 104 ? -3.115 -12.156 1.201 1 90.12 104 GLN B N 1
ATOM 2962 C CA . GLN B 1 104 ? -2.006 -12.836 1.854 1 90.12 104 GLN B CA 1
ATOM 2963 C C . GLN B 1 104 ? -0.663 -12.32 1.352 1 90.12 104 GLN B C 1
ATOM 2965 O O . GLN B 1 104 ? 0.369 -12.523 1.994 1 90.12 104 GLN B O 1
ATOM 2970 N N . ARG B 1 105 ? -0.703 -11.695 0.266 1 88.19 105 ARG B N 1
ATOM 2971 C CA . ARG B 1 105 ? 0.545 -11.172 -0.282 1 88.19 105 ARG B CA 1
ATOM 2972 C C . ARG B 1 105 ? 0.95 -9.875 0.411 1 88.19 105 ARG B C 1
ATOM 2974 O O . ARG B 1 105 ? 0.199 -8.898 0.4 1 88.19 105 ARG B O 1
ATOM 2981 N N . LYS B 1 106 ? 2.088 -9.961 1.009 1 83.12 106 LYS B N 1
ATOM 2982 C CA . LYS B 1 106 ? 2.619 -8.773 1.667 1 83.12 106 LYS B CA 1
ATOM 2983 C C . LYS B 1 106 ? 3.375 -7.887 0.679 1 83.12 106 LYS B C 1
ATOM 2985 O O . LYS B 1 106 ? 4.191 -8.383 -0.105 1 83.12 106 LYS B O 1
ATOM 2990 N N . LYS B 1 107 ? 3.072 -6.656 0.752 1 87.31 107 LYS B N 1
ATOM 2991 C CA . LYS B 1 107 ? 3.811 -5.707 -0.075 1 87.31 107 LYS B CA 1
ATOM 2992 C C . LYS B 1 107 ? 5.203 -5.449 0.492 1 87.31 107 LYS B C 1
ATOM 2994 O O . LYS B 1 107 ? 5.367 -5.285 1.703 1 87.31 107 LYS B O 1
ATOM 2999 N N . VAL B 1 108 ? 6.156 -5.473 -0.398 1 91.81 108 VAL B N 1
ATOM 3000 C CA . VAL B 1 108 ? 7.52 -5.086 -0.045 1 91.81 108 VAL B CA 1
ATOM 3001 C C . VAL B 1 108 ? 7.594 -3.572 0.148 1 91.81 108 VAL B C 1
ATOM 3003 O O . VAL B 1 108 ? 7.082 -2.809 -0.676 1 91.81 108 VAL B O 1
ATOM 3006 N N . ASN B 1 109 ? 8.195 -3.129 1.291 1 92.5 109 ASN B N 1
ATOM 3007 C CA . ASN B 1 109 ? 8.211 -1.699 1.577 1 92.5 109 ASN B CA 1
ATOM 3008 C C . ASN B 1 109 ? 9.438 -1.021 0.966 1 92.5 109 ASN B C 1
ATOM 3010 O O . ASN B 1 109 ? 10.258 -1.677 0.327 1 92.5 109 ASN B O 1
ATOM 3014 N N . ILE B 1 110 ? 9.477 0.208 1.169 1 94.62 110 ILE B N 1
ATOM 3015 C CA . ILE B 1 110 ? 10.469 1.026 0.48 1 94.62 110 ILE B CA 1
ATOM 3016 C C . ILE B 1 110 ? 11.867 0.684 0.992 1 94.62 110 ILE B C 1
ATOM 3018 O O . ILE B 1 110 ? 12.836 0.711 0.232 1 94.62 110 ILE B O 1
ATOM 3022 N N . PHE B 1 111 ? 12.062 0.333 2.221 1 94.81 111 PHE B N 1
ATOM 3023 C CA . PHE B 1 111 ? 13.359 0.011 2.809 1 94.81 111 PHE B CA 1
ATOM 3024 C C . PHE B 1 111 ? 13.852 -1.342 2.314 1 94.81 111 PHE B C 1
ATOM 3026 O O . PHE B 1 111 ? 15.055 -1.521 2.076 1 94.81 111 PHE B O 1
ATOM 3033 N N . GLU B 1 112 ? 12.891 -2.242 2.176 1 93.62 112 GLU B N 1
ATOM 3034 C CA . GLU B 1 112 ? 13.227 -3.549 1.618 1 93.62 112 GLU B CA 1
ATOM 3035 C C . GLU B 1 112 ? 13.648 -3.432 0.155 1 93.62 112 GLU B C 1
ATOM 3037 O O . GLU B 1 112 ? 14.594 -4.086 -0.278 1 93.62 112 GLU B O 1
ATOM 3042 N N . HIS B 1 113 ? 12.945 -2.586 -0.564 1 96.75 113 HIS B N 1
ATOM 3043 C CA . HIS B 1 113 ? 13.344 -2.309 -1.94 1 96.75 113 HIS B CA 1
ATOM 3044 C C . HIS B 1 113 ? 14.734 -1.691 -1.999 1 96.75 113 HIS B C 1
ATOM 3046 O O . HIS B 1 113 ? 15.547 -2.057 -2.855 1 96.75 113 HIS B O 1
ATOM 3052 N N . TYR B 1 114 ? 15.031 -0.752 -1.077 1 97.31 114 TYR B N 1
ATOM 3053 C CA . TYR B 1 114 ? 16.344 -0.118 -1.021 1 97.31 114 TYR B CA 1
ATOM 3054 C C . TYR B 1 114 ? 17.438 -1.156 -0.828 1 97.31 114 TYR B C 1
ATOM 3056 O O . TYR B 1 114 ? 18.438 -1.165 -1.563 1 97.31 114 TYR B O 1
ATOM 3064 N N . LYS B 1 115 ? 17.25 -2.025 0.111 1 96.5 115 LYS B N 1
ATOM 3065 C CA . LYS B 1 115 ? 18.219 -3.066 0.418 1 96.5 115 LYS B CA 1
ATOM 3066 C C . LYS B 1 115 ? 18.422 -3.998 -0.773 1 96.5 115 LYS B C 1
ATOM 3068 O O . LYS B 1 115 ? 19.562 -4.34 -1.115 1 96.5 115 LYS B O 1
ATOM 3073 N N . ALA B 1 116 ? 17.344 -4.41 -1.389 1 97.31 116 ALA B N 1
ATOM 3074 C CA . ALA B 1 116 ? 17.406 -5.301 -2.543 1 97.31 116 ALA B CA 1
ATOM 3075 C C . ALA B 1 116 ? 18.156 -4.641 -3.703 1 97.31 116 ALA B C 1
ATOM 3077 O O . ALA B 1 116 ? 18.984 -5.273 -4.359 1 97.31 116 ALA B O 1
ATOM 3078 N N . ARG B 1 117 ? 17.844 -3.385 -3.885 1 97.81 117 ARG B N 1
ATOM 3079 C CA . ARG B 1 117 ? 18.5 -2.658 -4.973 1 97.81 117 ARG B CA 1
ATOM 3080 C C . ARG B 1 117 ? 19.984 -2.455 -4.684 1 97.81 117 ARG B C 1
ATOM 3082 O O . ARG B 1 117 ? 20.812 -2.488 -5.602 1 97.81 117 ARG B O 1
ATOM 3089 N N . LEU B 1 118 ? 20.297 -2.195 -3.449 1 97.81 118 LEU B N 1
ATOM 3090 C CA . LEU B 1 118 ? 21.703 -2.1 -3.068 1 97.81 118 LEU B CA 1
ATOM 3091 C C . LEU B 1 118 ? 22.438 -3.404 -3.361 1 97.81 118 LEU B C 1
ATOM 3093 O O . LEU B 1 118 ? 23.5 -3.398 -3.986 1 97.81 118 LEU B O 1
ATOM 3097 N N . ALA B 1 119 ? 21.844 -4.52 -2.992 1 97.81 119 ALA B N 1
ATOM 3098 C CA . ALA B 1 119 ? 22.422 -5.84 -3.223 1 97.81 119 ALA B CA 1
ATOM 3099 C C . ALA B 1 119 ? 22.516 -6.148 -4.715 1 97.81 119 ALA B C 1
ATOM 3101 O O . ALA B 1 119 ? 23.422 -6.863 -5.152 1 97.81 119 ALA B O 1
ATOM 3102 N N . ALA B 1 120 ? 21.625 -5.555 -5.477 1 98.19 120 ALA B N 1
ATOM 3103 C CA . ALA B 1 120 ? 21.562 -5.789 -6.918 1 98.19 120 ALA B CA 1
ATOM 3104 C C . ALA B 1 120 ? 22.625 -4.977 -7.652 1 98.19 120 ALA B C 1
ATOM 3106 O O . ALA B 1 120 ? 22.844 -5.176 -8.852 1 98.19 120 ALA B O 1
ATOM 3107 N N . GLY B 1 121 ? 23.203 -4.039 -6.934 1 97.69 121 GLY B N 1
ATOM 3108 C CA . GLY B 1 121 ? 24.203 -3.191 -7.57 1 97.69 121 GLY B CA 1
ATOM 3109 C C . GLY B 1 121 ? 23.594 -2.039 -8.344 1 97.69 121 GLY B C 1
ATOM 3110 O O . GLY B 1 121 ? 24.141 -1.605 -9.359 1 97.69 121 GLY B O 1
ATOM 3111 N N . ASP B 1 122 ? 22.516 -1.6 -7.898 1 97.25 122 ASP B N 1
ATOM 3112 C CA . ASP B 1 122 ? 21.891 -0.438 -8.523 1 97.25 122 ASP B CA 1
ATOM 3113 C C . ASP B 1 122 ? 22.781 0.791 -8.43 1 97.25 122 ASP B C 1
ATOM 3115 O O . ASP B 1 122 ? 23.219 1.167 -7.336 1 97.25 122 ASP B O 1
ATOM 3119 N N . TRP B 1 123 ? 22.969 1.359 -9.492 1 96.19 123 TRP B N 1
ATOM 3120 C CA . TRP B 1 123 ? 23.984 2.408 -9.562 1 96.19 123 TRP B CA 1
ATOM 3121 C C . TRP B 1 123 ? 23.594 3.605 -8.703 1 96.19 123 TRP B C 1
ATOM 3123 O O . TRP B 1 123 ? 24.422 4.145 -7.961 1 96.19 123 TRP B O 1
ATOM 3133 N N . ILE B 1 124 ? 22.391 4.039 -8.797 1 96.81 124 ILE B N 1
ATOM 3134 C CA . ILE B 1 124 ? 21.969 5.219 -8.055 1 96.81 124 ILE B CA 1
ATOM 3135 C C . ILE B 1 124 ? 21.938 4.914 -6.562 1 96.81 124 ILE B C 1
ATOM 3137 O O . ILE B 1 124 ? 22.328 5.746 -5.742 1 96.81 124 ILE B O 1
ATOM 3141 N N . ILE B 1 125 ? 21.516 3.721 -6.156 1 97.81 125 ILE B N 1
ATOM 3142 C CA . ILE B 1 125 ? 21.469 3.332 -4.75 1 97.81 125 ILE B CA 1
ATOM 3143 C C . ILE B 1 125 ? 22.891 3.211 -4.199 1 97.81 125 ILE B C 1
ATOM 3145 O O . ILE B 1 125 ? 23.141 3.572 -3.047 1 97.81 125 ILE B O 1
ATOM 3149 N N . GLY B 1 126 ? 23.766 2.713 -5.051 1 97.69 126 GLY B N 1
ATOM 3150 C CA . GLY B 1 126 ? 25.156 2.664 -4.648 1 97.69 126 GLY B CA 1
ATOM 3151 C C . GLY B 1 126 ? 25.734 4.031 -4.344 1 97.69 126 GLY B C 1
ATOM 3152 O O . GLY B 1 126 ? 26.469 4.199 -3.363 1 97.69 126 GLY B O 1
ATOM 3153 N N . ARG B 1 127 ? 25.406 4.957 -5.141 1 97.12 127 ARG B N 1
ATOM 3154 C CA . ARG B 1 127 ? 25.875 6.324 -4.945 1 97.12 127 ARG B CA 1
ATOM 3155 C C . ARG B 1 127 ? 25.312 6.922 -3.664 1 97.12 127 ARG B C 1
ATOM 3157 O O . ARG B 1 127 ? 26.047 7.555 -2.893 1 97.12 127 ARG B O 1
ATOM 3164 N N . ILE B 1 128 ? 24.078 6.707 -3.508 1 98.56 128 ILE B N 1
ATOM 3165 C CA . ILE B 1 128 ? 23.422 7.191 -2.299 1 98.56 128 ILE B CA 1
ATOM 3166 C C . ILE B 1 128 ? 24.078 6.57 -1.068 1 98.56 128 ILE B C 1
ATOM 3168 O O . ILE B 1 128 ? 24.406 7.273 -0.11 1 98.56 128 ILE B O 1
ATOM 3172 N N . GLN B 1 129 ? 24.328 5.273 -1.171 1 98.5 129 GLN B N 1
ATOM 3173 C CA . GLN B 1 129 ? 24.906 4.555 -0.042 1 98.5 129 GLN B CA 1
ATOM 3174 C C . GLN B 1 129 ? 26.281 5.102 0.315 1 98.5 129 GLN B C 1
ATOM 3176 O O . GLN B 1 129 ? 26.609 5.25 1.494 1 98.5 129 GLN B O 1
ATOM 3181 N N . ARG B 1 130 ? 27.062 5.414 -0.636 1 98.12 130 ARG B N 1
ATOM 3182 C CA . ARG B 1 130 ? 28.391 5.965 -0.409 1 98.12 130 ARG B CA 1
ATOM 3183 C C . ARG B 1 130 ? 28.312 7.301 0.327 1 98.12 130 ARG B C 1
ATOM 3185 O O . ARG B 1 130 ? 29.062 7.539 1.275 1 98.12 130 ARG B O 1
ATOM 3192 N N . VAL B 1 131 ? 27.406 8.133 -0.114 1 98.56 131 VAL B N 1
ATOM 3193 C CA . VAL B 1 131 ? 27.234 9.438 0.517 1 98.56 131 VAL B CA 1
ATOM 3194 C C . VAL B 1 131 ? 26.781 9.258 1.962 1 98.56 131 VAL B C 1
ATOM 3196 O O . VAL B 1 131 ? 27.297 9.922 2.869 1 98.56 131 VAL B O 1
ATOM 3199 N N . LEU B 1 132 ? 25.828 8.344 2.182 1 98.75 132 LEU B N 1
ATOM 3200 C CA . LEU B 1 132 ? 25.328 8.109 3.529 1 98.75 132 LEU B CA 1
ATOM 3201 C C . LEU B 1 132 ? 26.422 7.57 4.438 1 98.75 132 LEU B C 1
ATOM 3203 O O . LEU B 1 132 ? 26.562 8 5.582 1 98.75 132 LEU B O 1
ATOM 3207 N N . ASP B 1 133 ? 27.203 6.648 3.898 1 98.5 133 ASP B N 1
ATOM 3208 C CA . ASP B 1 133 ? 28.312 6.082 4.656 1 98.5 133 ASP B CA 1
ATOM 3209 C C . ASP B 1 133 ? 29.312 7.168 5.07 1 98.5 133 ASP B C 1
ATOM 3211 O O . ASP B 1 133 ? 29.812 7.164 6.195 1 98.5 133 ASP B O 1
ATOM 3215 N N . LYS B 1 134 ? 29.594 8.031 4.195 1 98.31 134 LYS B N 1
ATOM 3216 C CA . LYS B 1 134 ? 30.5 9.141 4.453 1 98.31 134 LYS B CA 1
ATOM 3217 C C . LYS B 1 134 ? 30.047 9.961 5.66 1 98.31 134 LYS B C 1
ATOM 3219 O O . LYS B 1 134 ? 30.875 10.461 6.426 1 98.31 134 LYS B O 1
ATOM 3224 N N . HIS B 1 135 ? 28.75 10.094 5.863 1 98.5 135 HIS B N 1
ATOM 3225 C CA . HIS B 1 135 ? 28.219 10.953 6.914 1 98.5 135 HIS B CA 1
ATOM 3226 C C . HIS B 1 135 ? 27.75 10.125 8.109 1 98.5 135 HIS B C 1
ATOM 3228 O O . HIS B 1 135 ? 27.219 10.672 9.078 1 98.5 135 HIS B O 1
ATOM 3234 N N . GLY B 1 136 ? 27.859 8.82 8.016 1 98.31 136 GLY B N 1
ATOM 3235 C CA . GLY B 1 136 ? 27.422 7.953 9.102 1 98.31 136 GLY B CA 1
ATOM 3236 C C . GLY B 1 136 ? 25.906 7.895 9.242 1 98.31 136 GLY B C 1
ATOM 3237 O O . GLY B 1 136 ? 25.391 7.875 10.359 1 98.31 136 GLY B O 1
ATOM 3238 N N . LEU B 1 137 ? 25.203 7.941 8.164 1 98.62 137 LEU B N 1
ATOM 3239 C CA . LEU B 1 137 ? 23.75 7.871 8.148 1 98.62 137 LEU B CA 1
ATOM 3240 C C . LEU B 1 137 ? 23.281 6.512 7.637 1 98.62 137 LEU B C 1
ATOM 3242 O O . LEU B 1 137 ? 24.031 5.797 6.977 1 98.62 137 LEU B O 1
ATOM 3246 N N . LYS B 1 138 ? 22.031 6.18 8.016 1 97.69 138 LYS B N 1
ATOM 3247 C CA . LYS B 1 138 ? 21.484 4.891 7.605 1 97.69 138 LYS B CA 1
ATOM 3248 C C . LYS B 1 138 ? 20.031 5.031 7.141 1 97.69 138 LYS B C 1
ATOM 3250 O O . LYS B 1 138 ? 19.266 5.789 7.727 1 97.69 138 LYS B O 1
ATOM 3255 N N . VAL B 1 139 ? 19.703 4.242 6.086 1 97.19 139 VAL B N 1
ATOM 3256 C CA . VAL B 1 139 ? 18.312 4.152 5.652 1 97.19 139 VAL B CA 1
ATOM 3257 C C . VAL B 1 139 ? 17.547 3.199 6.566 1 97.19 139 VAL B C 1
ATOM 3259 O O . VAL B 1 139 ? 17.812 1.994 6.574 1 97.19 139 VAL B O 1
ATOM 3262 N N . ASP B 1 140 ? 16.672 3.777 7.324 1 95.75 140 ASP B N 1
ATOM 3263 C CA . ASP B 1 140 ? 15.906 3.018 8.312 1 95.75 140 ASP B CA 1
ATOM 3264 C C . ASP B 1 140 ? 14.656 3.771 8.742 1 95.75 140 ASP B C 1
ATOM 3266 O O . ASP B 1 140 ? 14.68 4.996 8.891 1 95.75 140 ASP B O 1
ATOM 3270 N N . PRO B 1 141 ? 13.594 3.037 8.938 1 93.94 141 PRO B N 1
ATOM 3271 C CA . PRO B 1 141 ? 12.367 3.703 9.367 1 93.94 141 PRO B CA 1
ATOM 3272 C C . PRO B 1 141 ? 12.406 4.121 10.836 1 93.94 141 PRO B C 1
ATOM 3274 O O . PRO B 1 141 ? 11.57 4.91 11.281 1 93.94 141 PRO B O 1
ATOM 3277 N N . ALA B 1 142 ? 13.359 3.697 11.57 1 94.81 142 ALA B N 1
ATOM 3278 C CA . ALA B 1 142 ? 13.43 3.959 13 1 94.81 142 ALA B CA 1
ATOM 3279 C C . ALA B 1 142 ? 13.539 5.453 13.281 1 94.81 142 ALA B C 1
ATOM 3281 O O . ALA B 1 142 ? 14.234 6.176 12.562 1 94.81 142 ALA B O 1
ATOM 3282 N N . PRO B 1 143 ? 12.875 5.906 14.352 1 94.06 143 PRO B N 1
ATOM 3283 C CA . PRO B 1 143 ? 12.938 7.328 14.703 1 94.06 143 PRO B CA 1
ATOM 3284 C C . PRO B 1 143 ? 14.227 7.703 15.43 1 94.06 143 PRO B C 1
ATOM 3286 O O . PRO B 1 143 ? 14.227 8.594 16.281 1 94.06 143 PRO B O 1
ATOM 3289 N N . GLN B 1 144 ? 15.297 7.098 15.109 1 95.81 144 GLN B N 1
ATOM 3290 C CA . GLN B 1 144 ? 16.578 7.324 15.773 1 95.81 144 GLN B CA 1
ATOM 3291 C C . GLN B 1 144 ? 17.438 8.32 14.992 1 95.81 144 GLN B C 1
ATOM 3293 O O . GLN B 1 144 ? 17.266 8.484 13.789 1 95.81 144 GLN B O 1
ATOM 3298 N N . GLU B 1 145 ? 18.312 8.945 15.766 1 96.81 145 GLU B N 1
ATOM 3299 C CA . GLU B 1 145 ? 19.281 9.844 15.133 1 96.81 145 GLU B CA 1
ATOM 3300 C C . GLU B 1 145 ? 20.125 9.102 14.109 1 96.81 145 GLU B C 1
ATOM 3302 O O . GLU B 1 145 ? 20.547 7.965 14.344 1 96.81 145 GLU B O 1
ATOM 3307 N N . GLY B 1 146 ? 20.328 9.75 13.016 1 97.94 146 GLY B N 1
ATOM 3308 C CA . GLY B 1 146 ? 21.188 9.164 11.992 1 97.94 146 GLY B CA 1
ATOM 3309 C C . GLY B 1 146 ? 20.422 8.312 11 1 97.94 146 GLY B C 1
ATOM 3310 O O . GLY B 1 146 ? 20.984 7.848 10.008 1 97.94 146 GLY B O 1
ATOM 3311 N N . CYS B 1 147 ? 19.109 8.141 11.219 1 98 147 CYS B N 1
ATOM 3312 C CA . CYS B 1 147 ? 18.281 7.344 10.328 1 98 147 CYS B CA 1
ATOM 3313 C C . CYS B 1 147 ? 17.516 8.234 9.352 1 98 147 CYS B C 1
ATOM 3315 O O . CYS B 1 147 ? 17.031 9.305 9.719 1 98 147 CYS B O 1
ATOM 3317 N N . ILE B 1 148 ? 17.531 7.789 8.117 1 97.94 148 ILE B N 1
ATOM 3318 C CA . ILE B 1 148 ? 16.797 8.484 7.074 1 97.94 148 ILE B CA 1
ATOM 3319 C C . ILE B 1 148 ? 15.703 7.562 6.516 1 97.94 148 ILE B C 1
ATOM 3321 O O . ILE B 1 148 ? 15.969 6.398 6.203 1 97.94 148 ILE B O 1
ATOM 3325 N N . GLY B 1 149 ? 14.5 8.164 6.371 1 97.5 149 GLY B N 1
ATOM 3326 C CA . GLY B 1 149 ? 13.398 7.34 5.906 1 97.5 149 GLY B CA 1
ATOM 3327 C C . GLY B 1 149 ? 12.93 7.699 4.508 1 97.5 149 GLY B C 1
ATOM 3328 O O . GLY B 1 149 ? 12.141 6.977 3.904 1 97.5 149 GLY B O 1
ATOM 3329 N N . CYS B 1 150 ? 13.43 8.797 3.971 1 97.25 150 CYS B N 1
ATOM 3330 C CA . CYS B 1 150 ? 12.891 9.297 2.713 1 97.25 150 CYS B CA 1
ATOM 3331 C C . CYS B 1 150 ? 13.781 8.906 1.541 1 97.25 150 CYS B C 1
ATOM 3333 O O . CYS B 1 150 ? 14.375 9.766 0.893 1 97.25 150 CYS B O 1
ATOM 3335 N N . VAL B 1 151 ? 13.703 7.648 1.135 1 97.5 151 VAL B N 1
ATOM 3336 C CA . VAL B 1 151 ? 14.531 7.07 0.082 1 97.5 151 VAL B CA 1
ATOM 3337 C C . VAL B 1 151 ? 14.242 7.762 -1.246 1 97.5 151 VAL B C 1
ATOM 3339 O O . VAL B 1 151 ? 15.164 8.109 -1.989 1 97.5 151 VAL B O 1
ATOM 3342 N N . GLY B 1 152 ? 12.953 7.984 -1.519 1 97.44 152 GLY B N 1
ATOM 3343 C CA . GLY B 1 152 ? 12.578 8.648 -2.756 1 97.44 152 GLY B CA 1
ATOM 3344 C C . GLY B 1 152 ? 13.227 10.016 -2.916 1 97.44 152 GLY B C 1
ATOM 3345 O O . GLY B 1 152 ? 13.656 10.383 -4.012 1 97.44 152 GLY B O 1
ATOM 3346 N N . THR B 1 153 ? 13.305 10.719 -1.865 1 98 153 THR B N 1
ATOM 3347 C CA . THR B 1 153 ? 13.906 12.047 -1.884 1 98 153 THR B CA 1
ATOM 3348 C C . THR B 1 153 ? 15.406 11.953 -2.156 1 98 153 THR B C 1
ATOM 3350 O O . THR B 1 153 ? 15.945 12.734 -2.943 1 98 153 THR B O 1
ATOM 3353 N N . LEU B 1 154 ? 16.062 11.016 -1.484 1 98.56 154 LEU B N 1
ATOM 3354 C CA . LEU B 1 154 ? 17.484 10.805 -1.728 1 98.56 154 LEU B CA 1
ATOM 3355 C C . LEU B 1 154 ? 17.75 10.516 -3.201 1 98.56 154 LEU B C 1
ATOM 3357 O O . LEU B 1 154 ? 18.688 11.055 -3.785 1 98.56 154 LEU B O 1
ATOM 3361 N N . GLU B 1 155 ? 16.891 9.703 -3.746 1 98 155 GLU B N 1
ATOM 3362 C CA . GLU B 1 155 ? 17.047 9.344 -5.152 1 98 155 GLU B CA 1
ATOM 3363 C C . GLU B 1 155 ? 16.875 10.562 -6.055 1 98 155 GLU B C 1
ATOM 3365 O O . GLU B 1 155 ? 17.625 10.758 -7.004 1 98 155 GLU B O 1
ATOM 3370 N N . LYS B 1 156 ? 15.914 11.383 -5.793 1 97.06 156 LYS B N 1
ATOM 3371 C CA . LYS B 1 156 ? 15.648 12.578 -6.582 1 97.06 156 LYS B CA 1
ATOM 3372 C C . LYS B 1 156 ? 16.844 13.531 -6.566 1 97.06 156 LYS B C 1
ATOM 3374 O O . LYS B 1 156 ? 17.234 14.055 -7.609 1 97.06 156 LYS B O 1
ATOM 3379 N N . VAL B 1 157 ? 17.391 13.695 -5.445 1 98 157 VAL B N 1
ATOM 3380 C CA . VAL B 1 157 ? 18.5 14.625 -5.301 1 98 157 VAL B CA 1
ATOM 3381 C C . VAL B 1 157 ? 19.766 14.031 -5.93 1 98 157 VAL B C 1
ATOM 3383 O O . VAL B 1 157 ? 20.484 14.711 -6.656 1 98 157 VAL B O 1
ATOM 3386 N N . ALA B 1 158 ? 19.969 12.75 -5.691 1 97.62 158 ALA B N 1
ATOM 3387 C CA . ALA B 1 158 ? 21.156 12.078 -6.242 1 97.62 158 ALA B CA 1
ATOM 3388 C C . ALA B 1 158 ? 21.078 12.016 -7.762 1 97.62 158 ALA B C 1
ATOM 3390 O O . ALA B 1 158 ? 22.109 12 -8.438 1 97.62 158 ALA B O 1
ATOM 3391 N N . ASP B 1 159 ? 19.891 11.93 -8.281 1 95.56 159 ASP B N 1
ATOM 3392 C CA . ASP B 1 159 ? 19.688 11.891 -9.727 1 95.56 159 ASP B CA 1
ATOM 3393 C C . ASP B 1 159 ? 20.156 13.195 -10.375 1 95.56 159 ASP B C 1
ATOM 3395 O O . ASP B 1 159 ? 20.594 13.195 -11.523 1 95.56 159 ASP B O 1
ATOM 3399 N N . ILE B 1 160 ? 20.016 14.273 -9.664 1 94.19 160 ILE B N 1
ATOM 3400 C CA . ILE B 1 160 ? 20.578 15.531 -10.125 1 94.19 160 ILE B CA 1
ATOM 3401 C C . ILE B 1 160 ? 22.109 15.469 -10.078 1 94.19 160 ILE B C 1
ATOM 3403 O O . ILE B 1 160 ? 22.781 15.711 -11.086 1 94.19 160 ILE B O 1
ATOM 3407 N N . ASP B 1 161 ? 22.578 15.141 -8.945 1 94.31 161 ASP B N 1
ATOM 3408 C CA . ASP B 1 161 ? 24.016 15.039 -8.695 1 94.31 161 ASP B CA 1
ATOM 3409 C C . ASP B 1 161 ? 24.297 14.453 -7.316 1 94.31 161 ASP B C 1
ATOM 3411 O O . ASP B 1 161 ? 23.781 14.945 -6.312 1 94.31 161 ASP B O 1
ATOM 3415 N N . ASP B 1 162 ? 25.125 13.391 -7.309 1 93.81 162 ASP B N 1
ATOM 3416 C CA . ASP B 1 162 ? 25.453 12.812 -6.012 1 93.81 162 ASP B CA 1
ATOM 3417 C C . ASP B 1 162 ? 26.266 13.773 -5.16 1 93.81 162 ASP B C 1
ATOM 3419 O O . ASP B 1 162 ? 26.188 13.75 -3.93 1 93.81 162 ASP B O 1
ATOM 3423 N N . ALA B 1 163 ? 26.969 14.641 -5.75 1 97.31 163 ALA B N 1
ATOM 3424 C CA . ALA B 1 163 ? 27.688 15.672 -5.016 1 97.31 163 ALA B CA 1
ATOM 3425 C C . ALA B 1 163 ? 26.734 16.641 -4.34 1 97.31 163 ALA B C 1
ATOM 3427 O O . ALA B 1 163 ? 27.016 17.156 -3.25 1 97.31 163 ALA B O 1
ATOM 3428 N N . LEU B 1 164 ? 25.656 16.906 -5.023 1 98.19 164 LEU B N 1
ATOM 3429 C CA . LEU B 1 164 ? 24.625 17.75 -4.441 1 98.19 164 LEU B CA 1
ATOM 3430 C C . LEU B 1 164 ? 24.047 17.125 -3.178 1 98.19 164 LEU B C 1
ATOM 3432 O O . LEU B 1 164 ? 23.828 17.812 -2.178 1 98.19 164 LEU B O 1
ATOM 3436 N N . LEU B 1 165 ? 23.812 15.812 -3.252 1 98.75 165 LEU B N 1
ATOM 3437 C CA . LEU B 1 165 ? 23.312 15.102 -2.076 1 98.75 165 LEU B CA 1
ATOM 3438 C C . LEU B 1 165 ? 24.312 15.188 -0.929 1 98.75 165 LEU B C 1
ATOM 3440 O O . LEU B 1 165 ? 23.938 15.461 0.211 1 98.75 165 LEU B O 1
ATOM 3444 N N . ASP B 1 166 ? 25.547 14.992 -1.263 1 98.75 166 ASP B N 1
ATOM 3445 C CA . ASP B 1 166 ? 26.609 15.062 -0.264 1 98.75 166 ASP B CA 1
ATOM 3446 C C . ASP B 1 166 ? 26.656 16.438 0.39 1 98.75 166 ASP B C 1
ATOM 3448 O O . ASP B 1 166 ? 26.672 16.547 1.617 1 98.75 166 ASP B O 1
ATOM 3452 N N . GLU B 1 167 ? 26.609 17.422 -0.412 1 98.25 167 GLU B N 1
ATOM 3453 C CA . GLU B 1 167 ? 26.672 18.797 0.081 1 98.25 167 GLU B CA 1
ATOM 3454 C C . GLU B 1 167 ? 25.453 19.125 0.938 1 98.25 167 GLU B C 1
ATOM 3456 O O . GLU B 1 167 ? 25.578 19.781 1.981 1 98.25 167 GLU B O 1
ATOM 3461 N N . THR B 1 168 ? 24.312 18.703 0.499 1 98.62 168 THR B N 1
ATOM 3462 C CA . THR B 1 168 ? 23.062 18.969 1.205 1 98.62 168 THR B CA 1
ATOM 3463 C C . THR B 1 168 ? 23.094 18.328 2.592 1 98.62 168 THR B C 1
ATOM 3465 O O . THR B 1 168 ? 22.797 19 3.59 1 98.62 168 THR B O 1
ATOM 3468 N N . LEU B 1 169 ? 23.516 17.094 2.641 1 98.75 169 LEU B N 1
ATOM 3469 C CA . LEU B 1 169 ? 23.547 16.391 3.918 1 98.75 169 LEU B CA 1
ATOM 3470 C C . LEU B 1 169 ? 24.609 16.969 4.84 1 98.75 169 LEU B C 1
ATOM 3472 O O . LEU B 1 169 ? 24.406 17.078 6.047 1 98.75 169 LEU B O 1
ATOM 3476 N N . SER B 1 170 ? 25.75 17.344 4.262 1 98.31 170 SER B N 1
ATOM 3477 C CA . SER B 1 170 ? 26.797 18 5.043 1 98.31 170 SER B CA 1
ATOM 3478 C C . SER B 1 170 ? 26.266 19.281 5.699 1 98.31 170 SER B C 1
ATOM 3480 O O . SER B 1 170 ? 26.516 19.516 6.887 1 98.31 170 SER B O 1
ATOM 3482 N N . LEU B 1 171 ? 25.547 20.047 4.934 1 98 171 LEU B N 1
ATOM 3483 C CA . LEU B 1 171 ? 24.984 21.297 5.426 1 98 171 LEU B CA 1
ATOM 3484 C C . LEU B 1 171 ? 24 21.047 6.555 1 98 171 LEU B C 1
ATOM 3486 O O . LEU B 1 171 ? 24.062 21.703 7.598 1 98 171 LEU B O 1
ATOM 3490 N N . ILE B 1 172 ? 23.156 20.094 6.406 1 98.44 172 ILE B N 1
ATOM 3491 C CA . ILE B 1 172 ? 22.125 19.766 7.395 1 98.44 172 ILE B CA 1
ATOM 3492 C C . ILE B 1 172 ? 22.781 19.312 8.695 1 98.44 172 ILE B C 1
ATOM 3494 O O . ILE B 1 172 ? 22.422 19.781 9.773 1 98.44 172 ILE B O 1
ATOM 3498 N N . ILE B 1 173 ? 23.781 18.453 8.562 1 97.94 173 ILE B N 1
ATOM 3499 C CA . ILE B 1 173 ? 24.453 17.891 9.727 1 97.94 173 ILE B CA 1
ATOM 3500 C C . ILE B 1 173 ? 25.219 19 10.461 1 97.94 173 ILE B C 1
ATOM 3502 O O . ILE B 1 173 ? 25.266 19.016 11.695 1 97.94 173 ILE B O 1
ATOM 3506 N N . ASP B 1 174 ? 25.766 19.875 9.727 1 96.75 174 ASP B N 1
ATOM 3507 C CA . ASP B 1 174 ? 26.484 21 10.328 1 96.75 174 ASP B CA 1
ATOM 3508 C C . ASP B 1 174 ? 25.531 21.875 11.141 1 96.75 174 ASP B C 1
ATOM 3510 O O . ASP B 1 174 ? 25.922 22.422 12.18 1 96.75 174 ASP B O 1
ATOM 3514 N N . ILE B 1 175 ? 24.344 22 10.656 1 97.38 175 ILE B N 1
ATOM 3515 C CA . ILE B 1 175 ? 23.391 22.922 11.273 1 97.38 175 ILE B CA 1
ATOM 3516 C C . ILE B 1 175 ? 22.672 22.219 12.422 1 97.38 175 ILE B C 1
ATOM 3518 O O . ILE B 1 175 ? 22.562 22.781 13.523 1 97.38 175 ILE B O 1
ATOM 3522 N N . TRP B 1 176 ? 22.234 21.016 12.164 1 97.56 176 TRP B N 1
ATOM 3523 C CA . TRP B 1 176 ? 21.297 20.422 13.109 1 97.56 176 TRP B CA 1
ATOM 3524 C C . TRP B 1 176 ? 21.812 19.062 13.609 1 97.56 176 TRP B C 1
ATOM 3526 O O . TRP B 1 176 ? 21.109 18.375 14.352 1 97.56 176 TRP B O 1
ATOM 3536 N N . GLY B 1 177 ? 23.016 18.672 13.234 1 97.06 177 GLY B N 1
ATOM 3537 C CA . GLY B 1 177 ? 23.469 17.328 13.539 1 97.06 177 GLY B CA 1
ATOM 3538 C C . GLY B 1 177 ? 22.703 16.266 12.773 1 97.06 177 GLY B C 1
ATOM 3539 O O . GLY B 1 177 ? 22.312 16.484 11.625 1 97.06 177 GLY B O 1
ATOM 3540 N N . LYS B 1 178 ? 22.562 15.086 13.391 1 98 178 LYS B N 1
ATOM 3541 C CA . LYS B 1 178 ? 21.953 13.961 12.695 1 98 178 LYS B CA 1
ATOM 3542 C C . LYS B 1 178 ? 20.531 13.703 13.195 1 98 178 LYS B C 1
ATOM 3544 O O . LYS B 1 178 ? 20.062 12.562 13.203 1 98 178 LYS B O 1
ATOM 3549 N N . ARG B 1 179 ? 19.891 14.805 13.586 1 96.06 179 ARG B N 1
ATOM 3550 C CA . ARG B 1 179 ? 18.516 14.672 14.078 1 96.06 179 ARG B CA 1
ATOM 3551 C C . ARG B 1 179 ? 17.594 14.148 12.984 1 96.06 179 ARG B C 1
ATOM 3553 O O . ARG B 1 179 ? 17.688 14.555 11.828 1 96.06 179 ARG B O 1
ATOM 3560 N N . ARG B 1 180 ? 16.641 13.297 13.422 1 96.06 180 ARG B N 1
ATOM 3561 C CA . ARG B 1 180 ? 15.719 12.656 12.484 1 96.06 180 ARG B CA 1
ATOM 3562 C C . ARG B 1 180 ? 14.82 13.695 11.812 1 96.06 180 ARG B C 1
ATOM 3564 O O . ARG B 1 180 ? 14.484 13.555 10.633 1 96.06 180 ARG B O 1
ATOM 3571 N N . ASP B 1 181 ? 14.422 14.719 12.57 1 94.56 181 ASP B N 1
ATOM 3572 C CA . ASP B 1 181 ? 13.484 15.688 12.016 1 94.56 181 ASP B CA 1
ATOM 3573 C C . ASP B 1 181 ? 14.188 16.641 11.047 1 94.56 181 ASP B C 1
ATOM 3575 O O . 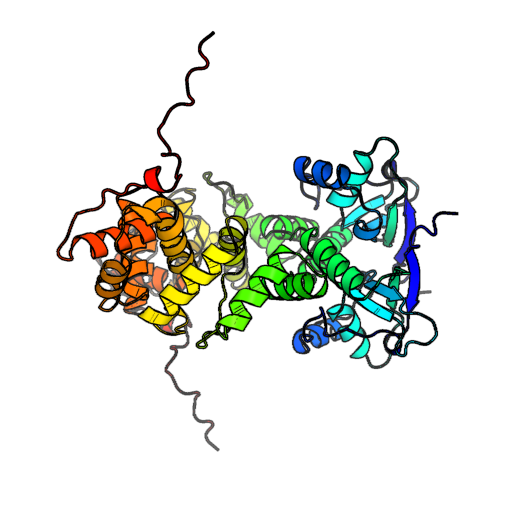ASP B 1 181 ? 13.539 17.297 10.227 1 94.56 181 ASP B O 1
ATOM 3579 N N . GLY B 1 182 ? 15.539 16.766 11.07 1 96.88 182 GLY B N 1
ATOM 3580 C CA . GLY B 1 182 ? 16.297 17.547 10.094 1 96.88 182 GLY B CA 1
ATOM 3581 C C . GLY B 1 182 ? 16.594 16.766 8.82 1 96.88 182 GLY B C 1
ATO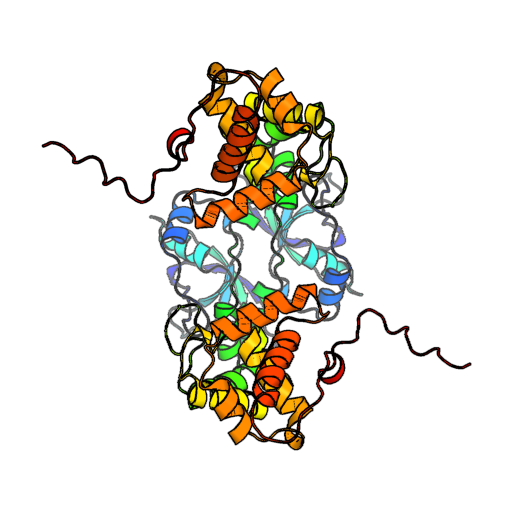M 3582 O O . GLY B 1 182 ? 16.922 17.344 7.793 1 96.88 182 GLY B O 1
ATOM 3583 N N . LEU B 1 183 ? 16.484 15.445 8.953 1 97.81 183 LEU B N 1
ATOM 3584 C CA . LEU B 1 183 ? 16.797 14.555 7.836 1 97.81 183 LEU B CA 1
ATOM 3585 C C . LEU B 1 183 ? 15.523 14.039 7.176 1 97.81 183 LEU B C 1
ATOM 3587 O O . LEU B 1 183 ? 15.445 12.875 6.797 1 97.81 183 LEU B O 1
ATOM 3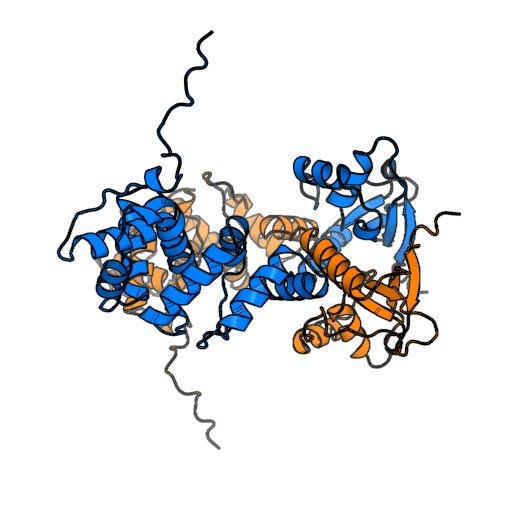591 N N . ASP B 1 184 ? 14.547 14.875 7.043 1 96.38 184 ASP B N 1
ATOM 3592 C CA . ASP B 1 184 ? 13.297 14.477 6.41 1 96.38 184 ASP B CA 1
ATOM 3593 C C . ASP B 1 184 ? 13.18 15.055 5 1 96.38 184 ASP B C 1
ATOM 3595 O O . ASP B 1 184 ? 13.977 15.906 4.609 1 96.38 184 ASP B O 1
ATOM 3599 N N . ALA B 1 185 ? 12.203 14.641 4.316 1 98.06 185 ALA B N 1
ATOM 3600 C CA . ALA B 1 185 ? 12.117 14.82 2.867 1 98.06 185 ALA B CA 1
ATOM 3601 C C . ALA B 1 185 ? 12.031 16.297 2.508 1 98.06 185 ALA B C 1
ATOM 3603 O O . ALA B 1 185 ? 12.797 16.781 1.673 1 98.06 185 ALA B O 1
ATOM 3604 N N . PRO B 1 186 ? 11.156 17.125 3.117 1 97.62 186 PRO B N 1
ATOM 3605 C CA . PRO B 1 186 ? 11.055 18.531 2.711 1 97.62 186 PRO B CA 1
ATOM 3606 C C . PRO B 1 186 ? 12.328 19.328 2.984 1 97.62 186 PRO B C 1
ATOM 3608 O O . PRO B 1 186 ? 12.695 20.203 2.203 1 97.62 186 PRO B O 1
ATOM 3611 N N . ILE B 1 187 ? 12.984 19.016 4.02 1 98.19 187 ILE B N 1
ATOM 3612 C CA . ILE B 1 187 ? 14.18 19.75 4.402 1 98.19 187 ILE B CA 1
ATOM 3613 C C . ILE B 1 187 ? 15.328 19.391 3.459 1 98.19 187 ILE B C 1
ATOM 3615 O O . ILE B 1 187 ? 15.977 20.281 2.895 1 98.19 187 ILE B O 1
ATOM 3619 N N . ILE B 1 188 ? 15.523 18.109 3.232 1 98.69 188 ILE B N 1
ATOM 3620 C CA . ILE B 1 188 ? 16.594 17.641 2.352 1 98.69 188 ILE B CA 1
ATOM 3621 C C . ILE B 1 188 ? 16.359 18.188 0.941 1 98.69 188 ILE B C 1
ATOM 3623 O O . ILE B 1 188 ? 17.25 18.797 0.353 1 98.69 188 ILE B O 1
ATOM 3627 N N . HIS B 1 189 ? 15.227 17.953 0.507 1 98.56 189 HIS B N 1
ATOM 3628 C CA . HIS B 1 189 ? 14.93 18.359 -0.862 1 98.56 189 HIS B CA 1
ATOM 3629 C C . HIS B 1 189 ? 14.922 19.875 -0.996 1 98.56 189 HIS B C 1
ATOM 3631 O O . HIS B 1 189 ? 15.406 20.422 -1.988 1 98.56 189 HIS B O 1
ATOM 3637 N N . GLY B 1 190 ? 14.344 20.578 -0.036 1 98 190 GLY B N 1
ATOM 3638 C CA . GLY B 1 190 ? 14.336 22.031 -0.064 1 98 190 GLY B CA 1
ATOM 3639 C C . GLY B 1 190 ? 15.719 22.641 -0.094 1 98 190 GLY B C 1
ATOM 3640 O O . GLY B 1 190 ? 16 23.531 -0.899 1 98 190 GLY B O 1
ATOM 3641 N N . LEU B 1 191 ? 16.562 22.188 0.746 1 98.31 191 LEU B N 1
ATOM 3642 C CA . LEU B 1 191 ? 17.922 22.703 0.783 1 98.31 191 LEU B CA 1
ATOM 3643 C C . LEU B 1 191 ? 18.672 22.328 -0.49 1 98.31 191 LEU B C 1
ATOM 3645 O O . LEU B 1 191 ? 19.484 23.109 -0.996 1 98.31 191 LEU B O 1
ATOM 3649 N N . ALA B 1 192 ? 18.406 21.109 -1.005 1 98.56 192 ALA B N 1
ATOM 3650 C CA . ALA B 1 192 ? 19.016 20.719 -2.268 1 98.56 192 ALA B CA 1
ATOM 3651 C C . ALA B 1 192 ? 18.609 21.656 -3.398 1 98.56 192 ALA B C 1
ATOM 3653 O O . ALA B 1 192 ? 19.438 22.016 -4.242 1 98.56 192 ALA B O 1
ATOM 3654 N N . LEU B 1 193 ? 17.375 22.016 -3.379 1 97.94 193 LEU B N 1
ATOM 3655 C CA . LEU B 1 193 ? 16.891 22.938 -4.395 1 97.94 193 LEU B CA 1
ATOM 3656 C C . LEU B 1 193 ? 17.609 24.281 -4.293 1 97.94 193 LEU B C 1
ATOM 3658 O O . LEU B 1 193 ? 18 24.844 -5.309 1 97.94 193 LEU B O 1
ATOM 3662 N N . ILE B 1 194 ? 17.75 24.766 -3.146 1 98.12 194 ILE B N 1
ATOM 3663 C CA . ILE B 1 194 ? 18.438 26.047 -2.934 1 98.12 194 ILE B CA 1
ATOM 3664 C C . ILE B 1 194 ? 19.875 25.953 -3.424 1 98.12 194 ILE B C 1
ATOM 3666 O O . ILE B 1 194 ? 20.328 26.812 -4.184 1 98.12 194 ILE B O 1
ATOM 3670 N N . LEU B 1 195 ? 20.547 24.906 -3.037 1 97.94 195 LEU B N 1
ATOM 3671 C CA . LEU B 1 195 ? 21.953 24.734 -3.402 1 97.94 195 LEU B CA 1
ATOM 3672 C C . LEU B 1 195 ? 22.094 24.531 -4.91 1 97.94 195 LEU B C 1
ATOM 3674 O O . LEU B 1 195 ? 23.094 24.969 -5.496 1 97.94 195 LEU B O 1
ATOM 3678 N N . HIS B 1 196 ? 21.094 23.922 -5.5 1 97.5 196 HIS B N 1
ATOM 3679 C CA . HIS B 1 196 ? 21.156 23.641 -6.93 1 97.5 196 HIS B CA 1
ATOM 3680 C C . HIS B 1 196 ? 20.812 24.875 -7.75 1 97.5 196 HIS B C 1
ATOM 3682 O O . HIS B 1 196 ? 21.516 25.203 -8.711 1 97.5 196 HIS B O 1
ATOM 3688 N N . HIS B 1 197 ? 19.828 25.641 -7.383 1 96.81 197 HIS B N 1
ATOM 3689 C CA . HIS B 1 197 ? 19.297 26.703 -8.227 1 96.81 197 HIS B CA 1
ATOM 3690 C C . HIS B 1 197 ? 19.828 28.062 -7.801 1 96.81 197 HIS B C 1
ATOM 3692 O O . HIS B 1 197 ? 19.891 29 -8.609 1 96.81 197 HIS B O 1
ATOM 3698 N N . LEU B 1 198 ? 20.219 28.203 -6.535 1 97 198 LEU B N 1
ATOM 3699 C CA . LEU B 1 198 ? 20.578 29.531 -6.023 1 97 198 LEU B CA 1
ATOM 3700 C C . LEU B 1 198 ? 22.016 29.531 -5.492 1 97 198 LEU B C 1
ATOM 3702 O O . LEU B 1 198 ? 22.375 30.406 -4.699 1 97 198 LEU B O 1
ATOM 3706 N N . ARG B 1 199 ? 22.797 28.609 -5.906 1 92.81 199 ARG B N 1
ATOM 3707 C CA . ARG B 1 199 ? 24.156 28.422 -5.391 1 92.81 199 ARG B CA 1
ATOM 3708 C C . ARG B 1 199 ? 24.938 29.719 -5.469 1 92.81 199 ARG B C 1
ATOM 3710 O O . ARG B 1 199 ? 25.656 30.078 -4.527 1 92.81 199 ARG B O 1
ATOM 3717 N N . HIS B 1 200 ? 24.781 30.422 -6.516 1 94.38 200 HIS B N 1
ATOM 3718 C CA . HIS B 1 200 ? 25.594 31.625 -6.75 1 94.38 200 HIS B CA 1
ATOM 3719 C C . HIS B 1 200 ? 24.906 32.875 -6.188 1 94.38 200 HIS B C 1
ATOM 3721 O O . HIS B 1 200 ? 25.531 33.938 -6.105 1 94.38 200 HIS B O 1
ATOM 3727 N N . ASP B 1 201 ? 23.734 32.75 -5.773 1 95.88 201 ASP B N 1
ATOM 3728 C CA . ASP B 1 201 ? 22.984 33.875 -5.285 1 95.88 201 ASP B CA 1
ATOM 3729 C C . ASP B 1 201 ? 23.016 33.938 -3.76 1 95.88 201 ASP B C 1
ATOM 3731 O O . ASP B 1 201 ? 22.672 34.969 -3.174 1 95.88 201 ASP B O 1
ATOM 3735 N N . ILE B 1 202 ? 23.516 32.844 -3.182 1 96.31 202 ILE B N 1
ATOM 3736 C CA . ILE B 1 202 ? 23.422 32.844 -1.727 1 96.31 202 ILE B CA 1
ATOM 3737 C C . ILE B 1 202 ? 24.828 32.719 -1.121 1 96.31 202 ILE B C 1
ATOM 3739 O O . ILE B 1 202 ? 25.75 32.219 -1.76 1 96.31 202 ILE B O 1
ATOM 3743 N N . ASP B 1 203 ? 24.922 33.312 0.101 1 96.62 203 ASP B N 1
ATOM 3744 C CA . ASP B 1 203 ? 26.078 33.125 0.971 1 96.62 203 ASP B CA 1
ATOM 3745 C C . ASP B 1 203 ? 25.828 31.984 1.951 1 96.62 203 ASP B C 1
ATOM 3747 O O . ASP B 1 203 ? 24.969 32.062 2.822 1 96.62 203 ASP B O 1
ATOM 3751 N N . LEU B 1 204 ? 26.641 30.906 1.882 1 95.75 204 LEU B N 1
ATOM 3752 C CA . LEU B 1 204 ? 26.406 29.688 2.65 1 95.75 204 LEU B CA 1
ATOM 3753 C C . LEU B 1 204 ? 26.547 29.953 4.145 1 95.75 204 LEU B C 1
ATOM 3755 O O . LEU B 1 204 ? 25.812 29.375 4.953 1 95.75 204 LEU B O 1
ATOM 3759 N N . GLU B 1 205 ? 27.5 30.734 4.52 1 95.88 205 GLU B N 1
ATOM 3760 C CA . GLU B 1 205 ? 27.672 31.062 5.934 1 95.88 205 GLU B CA 1
ATOM 3761 C C . GLU B 1 205 ? 26.453 31.797 6.488 1 95.88 205 GLU B C 1
ATOM 3763 O O . GLU B 1 205 ? 26.016 31.516 7.602 1 95.88 205 GLU B O 1
ATOM 3768 N N . ARG B 1 206 ? 26.016 32.75 5.652 1 96.44 206 ARG B N 1
ATOM 3769 C CA . ARG B 1 206 ? 24.812 33.469 6.027 1 96.44 206 ARG B CA 1
ATOM 3770 C C . ARG B 1 206 ? 23.609 32.531 6.141 1 96.44 206 ARG B C 1
ATOM 3772 O O . ARG B 1 206 ? 22.797 32.656 7.047 1 96.44 206 ARG B O 1
ATOM 3779 N N . LEU B 1 207 ? 23.5 31.562 5.242 1 97.25 207 LEU B N 1
ATOM 3780 C CA . LEU B 1 207 ? 22.438 30.578 5.277 1 97.25 207 LEU B CA 1
ATOM 3781 C C . LEU B 1 207 ? 22.516 29.734 6.551 1 97.25 207 LEU B C 1
ATOM 3783 O O . LEU B 1 207 ? 21.5 29.531 7.223 1 97.25 207 LEU B O 1
ATOM 3787 N N . VAL B 1 208 ? 23.672 29.297 6.906 1 97.12 208 VAL B N 1
ATOM 3788 C CA . VAL B 1 208 ? 23.875 28.5 8.117 1 97.12 208 VAL B CA 1
ATOM 3789 C C . VAL B 1 208 ? 23.453 29.312 9.336 1 97.12 208 VAL B C 1
ATOM 3791 O O . VAL B 1 208 ? 22.719 28.812 10.195 1 97.12 208 VAL B O 1
ATOM 3794 N N . ASP B 1 209 ? 23.859 30.562 9.391 1 95.62 209 ASP B N 1
ATOM 3795 C CA . ASP B 1 209 ? 23.516 31.438 10.516 1 95.62 209 ASP B CA 1
ATOM 3796 C C . ASP B 1 209 ? 22 31.609 10.641 1 95.62 209 ASP B C 1
ATOM 3798 O O . ASP B 1 209 ? 21.469 31.625 11.75 1 95.62 209 ASP B O 1
ATOM 3802 N N . ALA B 1 210 ? 21.406 31.719 9.508 1 96.44 210 ALA B N 1
ATOM 3803 C CA . ALA B 1 210 ? 19.953 31.938 9.477 1 96.44 210 ALA B CA 1
ATOM 3804 C C . ALA B 1 210 ? 19.203 30.734 10.031 1 96.44 210 ALA B C 1
ATOM 3806 O O . ALA B 1 210 ? 18.125 30.875 10.617 1 96.44 210 ALA B O 1
ATOM 3807 N N . LEU B 1 211 ? 19.766 29.531 9.844 1 97.38 211 LEU B N 1
ATOM 3808 C CA . LEU B 1 211 ? 19.031 28.297 10.156 1 97.38 211 LEU B CA 1
ATOM 3809 C C . LEU B 1 211 ? 19.438 27.766 11.523 1 97.38 211 LEU B C 1
ATOM 3811 O O . LEU B 1 211 ? 18.734 26.938 12.094 1 97.38 211 LEU B O 1
ATOM 3815 N N . LEU B 1 212 ? 20.484 28.281 12.109 1 94 212 LEU B N 1
ATOM 3816 C CA . LEU B 1 212 ? 20.969 27.797 13.398 1 94 212 LEU B CA 1
ATOM 3817 C C . LEU B 1 212 ? 19.953 28.078 14.5 1 94 212 LEU B C 1
ATOM 3819 O O . LEU B 1 212 ? 19.875 27.312 15.469 1 94 212 LEU B O 1
ATOM 3823 N N . ASP B 1 213 ? 19.141 29.078 14.289 1 89.12 213 ASP B N 1
ATOM 3824 C CA . ASP B 1 213 ? 18.203 29.453 15.328 1 89.12 213 ASP B CA 1
ATOM 3825 C C . ASP B 1 213 ? 16.797 28.938 15.016 1 89.12 213 ASP B C 1
ATOM 3827 O O . ASP B 1 213 ? 15.82 29.359 15.641 1 89.12 213 ASP B O 1
ATOM 3831 N N . THR B 1 214 ? 16.719 28.109 14.062 1 94.69 214 THR B N 1
ATOM 3832 C CA . THR B 1 214 ? 15.422 27.594 13.656 1 94.69 214 THR B CA 1
ATOM 3833 C C . THR B 1 214 ? 15.422 26.062 13.703 1 94.69 214 THR B C 1
ATOM 3835 O O . THR B 1 214 ? 16.297 25.422 13.109 1 94.69 214 THR B O 1
ATOM 3838 N N . LEU B 1 215 ? 14.469 25.531 14.367 1 94.69 215 LEU B N 1
ATOM 3839 C CA . LEU B 1 215 ? 14.352 24.078 14.398 1 94.69 215 LEU B CA 1
ATOM 3840 C C . LEU B 1 215 ? 13.742 23.547 13.109 1 94.69 215 LEU B C 1
ATOM 3842 O O . LEU B 1 215 ? 12.875 24.188 12.516 1 94.69 215 LEU B O 1
ATOM 3846 N N . PRO B 1 216 ? 14.18 22.359 12.695 1 96.19 216 PRO B N 1
ATOM 3847 C CA . PRO B 1 216 ? 13.625 21.797 11.469 1 96.19 216 PRO B CA 1
ATOM 3848 C C . PRO B 1 216 ? 12.102 21.688 11.492 1 96.19 216 PRO B C 1
ATOM 3850 O O . PRO B 1 216 ? 11.438 22 10.508 1 96.19 216 PRO B O 1
ATOM 3853 N N . ARG B 1 217 ? 11.57 21.328 12.57 1 94.25 217 ARG B N 1
ATOM 3854 C CA . ARG B 1 217 ? 10.125 21.172 12.68 1 94.25 217 ARG B CA 1
ATOM 3855 C C . ARG B 1 217 ? 9.414 22.5 12.406 1 94.25 217 ARG B C 1
ATOM 3857 O O . ARG B 1 217 ? 8.328 22.516 11.82 1 94.25 217 ARG B O 1
ATOM 3864 N N . GLN B 1 218 ? 10.023 23.562 12.812 1 95.44 218 GLN B N 1
ATOM 3865 C CA . GLN B 1 218 ? 9.453 24.891 12.594 1 95.44 218 GLN B CA 1
ATOM 3866 C C . GLN B 1 218 ? 9.438 25.234 11.102 1 95.44 218 GLN B C 1
ATOM 3868 O O . GLN B 1 218 ? 8.477 25.828 10.609 1 95.44 218 GLN B O 1
ATOM 3873 N N . LEU B 1 219 ? 10.5 24.891 10.438 1 96.88 219 LEU B N 1
ATOM 3874 C CA . LEU B 1 219 ? 10.547 25.109 8.992 1 96.88 219 LEU B CA 1
ATOM 3875 C C . LEU B 1 219 ? 9.422 24.359 8.289 1 96.88 219 LEU B C 1
ATOM 3877 O O . LEU B 1 219 ? 8.758 24.922 7.414 1 96.88 219 LEU B O 1
ATOM 3881 N N . LYS B 1 220 ? 9.227 23.141 8.68 1 95.5 220 LYS B N 1
ATOM 3882 C CA . LYS B 1 220 ? 8.188 22.312 8.07 1 95.5 220 LYS B CA 1
ATOM 3883 C C . LYS B 1 220 ? 6.797 22.891 8.328 1 95.5 220 LYS B C 1
ATOM 3885 O O . LYS B 1 220 ? 5.977 22.969 7.41 1 95.5 220 LYS B O 1
ATOM 3890 N N . THR B 1 221 ? 6.562 23.312 9.562 1 94.19 221 THR B N 1
ATOM 3891 C CA . THR B 1 221 ? 5.285 23.906 9.93 1 94.19 221 THR B CA 1
ATOM 3892 C C . THR B 1 221 ? 5.016 25.156 9.102 1 94.19 221 THR B C 1
ATOM 3894 O O . THR B 1 221 ? 3.906 25.359 8.602 1 94.19 221 THR B O 1
ATOM 3897 N N . GLN B 1 222 ? 6.051 25.953 8.93 1 95.75 222 GLN B N 1
ATOM 3898 C CA . GLN B 1 222 ? 5.93 27.172 8.148 1 95.75 222 GLN B CA 1
ATOM 3899 C C . GLN B 1 222 ? 5.68 26.859 6.672 1 95.75 222 GLN B C 1
ATOM 3901 O O . GLN B 1 222 ? 4.91 27.547 6.004 1 95.75 222 GLN B O 1
ATOM 3906 N N . ALA B 1 223 ? 6.32 25.844 6.219 1 96.81 223 ALA B N 1
ATOM 3907 C CA . ALA B 1 223 ? 6.137 25.438 4.828 1 96.81 223 ALA B CA 1
ATOM 3908 C C . ALA B 1 223 ? 4.711 24.953 4.582 1 96.81 223 ALA B C 1
ATOM 3910 O O . ALA B 1 223 ? 4.102 25.281 3.564 1 96.81 223 ALA B O 1
ATOM 3911 N N . VAL B 1 224 ? 4.164 24.141 5.449 1 94 224 VAL B N 1
ATOM 3912 C CA . VAL B 1 224 ? 2.797 23.641 5.34 1 94 224 VAL B CA 1
ATOM 3913 C C . VAL B 1 224 ? 1.814 24.812 5.367 1 94 224 VAL B C 1
ATOM 3915 O O . VAL B 1 224 ? 0.863 24.844 4.586 1 94 224 VAL B O 1
ATOM 3918 N N . ALA B 1 225 ? 2.07 25.75 6.227 1 92.25 225 ALA B N 1
ATOM 3919 C CA . ALA B 1 225 ? 1.218 26.938 6.32 1 92.25 225 ALA B CA 1
ATOM 3920 C C . ALA B 1 225 ? 1.265 27.75 5.031 1 92.25 225 ALA B C 1
ATOM 3922 O O . ALA B 1 225 ? 0.263 28.344 4.629 1 92.25 225 ALA B O 1
ATOM 3923 N N . LEU B 1 226 ? 2.355 27.719 4.43 1 93.75 226 LEU B N 1
ATOM 3924 C CA . LEU B 1 226 ? 2.559 28.5 3.215 1 93.75 226 LEU B CA 1
ATOM 3925 C C . LEU B 1 226 ? 1.746 27.922 2.059 1 93.75 226 LEU B C 1
ATOM 3927 O O . LEU B 1 226 ? 1.475 28.625 1.078 1 93.75 226 LEU B O 1
ATOM 3931 N N . ARG B 1 227 ? 1.341 26.625 2.123 1 90 227 ARG B N 1
ATOM 3932 C CA . ARG B 1 227 ? 0.578 25.953 1.073 1 90 227 ARG B CA 1
ATOM 3933 C C . ARG B 1 227 ? -0.742 26.672 0.813 1 90 227 ARG B C 1
ATOM 3935 O O . ARG B 1 227 ? -1.266 26.625 -0.302 1 90 227 ARG B O 1
ATOM 3942 N N . ASP B 1 228 ? -1.294 27.328 1.803 1 86.69 228 ASP B N 1
ATOM 3943 C CA . ASP B 1 228 ? -2.564 28.031 1.692 1 86.69 228 ASP B CA 1
ATOM 3944 C C . ASP B 1 228 ? -2.404 29.328 0.888 1 86.69 228 ASP B C 1
ATOM 3946 O O . ASP B 1 228 ? -3.385 29.859 0.373 1 86.69 228 ASP B O 1
ATOM 3950 N N . MET B 1 229 ? -1.2 29.766 0.767 1 87.56 229 MET B N 1
ATOM 3951 C CA . MET B 1 229 ? -0.968 31.078 0.181 1 87.56 229 MET B CA 1
ATOM 3952 C C . MET B 1 229 ? -0.236 30.969 -1.151 1 87.56 229 MET B C 1
ATOM 3954 O O . MET B 1 229 ? -0.299 31.875 -1.982 1 87.56 229 MET B O 1
ATOM 3958 N N . GLN B 1 230 ? 0.537 29.938 -1.187 1 88.19 230 GLN B N 1
ATOM 3959 C CA . GLN B 1 230 ? 1.404 29.781 -2.35 1 88.19 230 GLN B CA 1
ATOM 3960 C C . GLN B 1 230 ? 1.349 28.359 -2.895 1 88.19 230 GLN B C 1
ATOM 3962 O O . GLN B 1 230 ? 1.297 27.406 -2.127 1 88.19 230 GLN B O 1
ATOM 3967 N N . SER B 1 231 ? 1.302 28.328 -4.281 1 90.12 231 SER B N 1
ATOM 3968 C CA . SER B 1 231 ? 1.343 27.016 -4.918 1 90.12 231 SER B CA 1
ATOM 3969 C C . SER B 1 231 ? 2.754 26.438 -4.902 1 90.12 231 SER B C 1
ATOM 3971 O O . SER B 1 231 ? 3.734 27.188 -4.867 1 90.12 231 SER B O 1
ATOM 3973 N N . GLY B 1 232 ? 2.852 25.156 -4.781 1 92.75 232 GLY B N 1
ATOM 3974 C CA . GLY B 1 232 ? 4.141 24.484 -4.844 1 92.75 232 GLY B CA 1
ATOM 3975 C C . GLY B 1 232 ? 4.188 23.203 -4.027 1 92.75 232 GLY B C 1
ATOM 3976 O O . GLY B 1 232 ? 3.406 23.031 -3.088 1 92.75 232 GLY B O 1
ATOM 3977 N N . THR B 1 233 ? 5.152 22.391 -4.41 1 95.06 233 THR B N 1
ATOM 3978 C CA . THR B 1 233 ? 5.367 21.188 -3.617 1 95.06 233 THR B CA 1
ATOM 3979 C C . THR B 1 233 ? 5.977 21.531 -2.262 1 95.06 233 THR B C 1
ATOM 3981 O O . THR B 1 233 ? 6.52 22.625 -2.076 1 95.06 233 THR B O 1
ATOM 3984 N N . LEU B 1 234 ? 5.879 20.688 -1.364 1 95.81 234 LEU B N 1
ATOM 3985 C CA . LEU B 1 234 ? 6.352 20.953 -0.007 1 95.81 234 LEU B CA 1
ATOM 3986 C C . LEU B 1 234 ? 7.844 21.266 0 1 95.81 234 LEU B C 1
ATOM 3988 O O . LEU B 1 234 ? 8.289 22.172 0.699 1 95.81 234 LEU B O 1
ATOM 3992 N N . PRO B 1 235 ? 8.656 20.562 -0.804 1 96.88 235 PRO B N 1
ATOM 3993 C CA . PRO B 1 235 ? 10.078 20.922 -0.848 1 96.88 235 PRO B CA 1
ATOM 3994 C C . PRO B 1 235 ? 10.305 22.344 -1.377 1 96.88 235 PRO B C 1
ATOM 3996 O O . PRO B 1 235 ? 11.141 23.078 -0.851 1 96.88 235 PRO B O 1
ATOM 3999 N N . VAL B 1 236 ? 9.531 22.688 -2.316 1 97.31 236 VAL B N 1
ATOM 4000 C CA . VAL B 1 236 ? 9.648 24.016 -2.883 1 97.31 236 VAL B CA 1
ATOM 4001 C C . VAL B 1 236 ? 9.25 25.062 -1.837 1 97.31 236 VAL B C 1
ATOM 4003 O O . VAL B 1 236 ? 9.953 26.047 -1.637 1 97.31 236 VAL B O 1
ATOM 4006 N N . LEU B 1 237 ? 8.172 24.812 -1.198 1 97.62 237 LEU B N 1
ATOM 4007 C CA . LEU B 1 237 ? 7.707 25.734 -0.171 1 97.62 237 LEU B CA 1
ATOM 4008 C C . LEU B 1 237 ? 8.695 25.797 0.989 1 97.62 237 LEU B C 1
ATOM 4010 O O . LEU B 1 237 ? 8.891 26.859 1.58 1 97.62 237 LEU B O 1
ATOM 4014 N N . THR B 1 238 ? 9.305 24.703 1.31 1 97.69 238 THR B N 1
ATOM 4015 C CA . THR B 1 238 ? 10.328 24.688 2.348 1 97.69 238 THR B CA 1
ATOM 4016 C C . THR B 1 238 ? 11.531 25.531 1.941 1 97.69 238 THR B C 1
ATOM 4018 O O . THR B 1 238 ? 12.055 26.297 2.754 1 97.69 238 THR B O 1
ATOM 4021 N N . ALA B 1 239 ? 11.867 25.438 0.703 1 98.06 239 ALA B N 1
ATOM 4022 C CA . ALA B 1 239 ? 12.953 26.281 0.187 1 98.06 239 ALA B CA 1
ATOM 4023 C C . ALA B 1 239 ? 12.625 27.75 0.333 1 98.06 239 ALA B C 1
ATOM 4025 O O . ALA B 1 239 ? 13.477 28.547 0.73 1 98.06 239 ALA B O 1
ATOM 4026 N N . LEU B 1 240 ? 11.438 28.078 0.079 1 97.62 240 LEU B N 1
ATOM 4027 C CA . LEU B 1 240 ? 11.016 29.469 0.178 1 97.62 240 LEU B CA 1
ATOM 4028 C C . LEU B 1 240 ? 11.062 29.953 1.624 1 97.62 240 LEU B C 1
ATOM 4030 O O . LEU B 1 240 ? 11.492 31.078 1.896 1 97.62 240 LEU B O 1
ATOM 4034 N N . VAL B 1 241 ? 10.625 29.125 2.48 1 97.81 241 VAL B N 1
ATOM 4035 C CA . VAL B 1 241 ? 10.68 29.469 3.898 1 97.81 241 VAL B CA 1
ATOM 4036 C C . VAL B 1 241 ? 12.125 29.688 4.328 1 97.81 241 VAL B C 1
ATOM 4038 O O . VAL B 1 241 ? 12.43 30.656 5.031 1 97.81 241 VAL B O 1
ATOM 4041 N N . ILE B 1 242 ? 12.992 28.875 3.869 1 98.12 242 ILE B N 1
ATOM 4042 C CA . ILE B 1 242 ? 14.406 28.969 4.219 1 98.12 242 ILE B CA 1
ATOM 4043 C C . ILE B 1 242 ? 14.992 30.266 3.672 1 98.12 242 ILE B C 1
ATOM 4045 O O . ILE B 1 242 ? 15.719 30.969 4.375 1 98.12 242 ILE B O 1
ATOM 4049 N N . ILE B 1 243 ? 14.648 30.578 2.494 1 97.88 243 ILE B N 1
ATOM 4050 C CA . ILE B 1 243 ? 15.141 31.812 1.887 1 97.88 243 ILE B CA 1
ATOM 4051 C C . ILE B 1 243 ? 14.609 33 2.66 1 97.88 243 ILE B C 1
ATOM 4053 O O . ILE B 1 243 ? 15.305 34 2.816 1 97.88 243 ILE B O 1
ATOM 4057 N N . SER B 1 244 ? 13.398 32.906 3.111 1 97.25 244 SER B N 1
ATOM 4058 C CA . SER B 1 244 ? 12.852 33.969 3.934 1 97.25 244 SER B CA 1
ATOM 4059 C C . SER B 1 244 ? 13.68 34.188 5.199 1 97.25 244 SER B C 1
ATOM 4061 O O . SER B 1 244 ? 13.938 35.312 5.598 1 97.25 244 SER B O 1
ATOM 4063 N N . HIS B 1 245 ? 14.062 33.094 5.809 1 97.31 245 HIS B N 1
ATOM 4064 C CA . HIS B 1 245 ? 14.93 33.188 6.977 1 97.31 245 HIS B CA 1
ATOM 4065 C C . HIS B 1 245 ? 16.297 33.781 6.609 1 97.31 245 HIS B C 1
ATOM 4067 O O . HIS B 1 245 ? 16.844 34.594 7.348 1 97.31 245 HIS B O 1
ATOM 4073 N N . TYR B 1 246 ? 16.812 33.344 5.512 1 97.5 246 TYR B N 1
ATOM 4074 C CA . TYR B 1 246 ? 18.062 33.844 4.984 1 97.5 246 TYR B CA 1
ATOM 4075 C C . TYR B 1 246 ? 18 35.375 4.801 1 97.5 246 TYR B C 1
ATOM 4077 O O . TYR B 1 246 ? 18.906 36.094 5.207 1 97.5 246 TYR B O 1
ATOM 4085 N N . ASN B 1 247 ? 16.859 35.875 4.305 1 97.44 247 ASN B N 1
ATOM 4086 C CA . ASN B 1 247 ? 16.703 37.281 3.957 1 97.44 247 ASN B CA 1
ATOM 4087 C C . ASN B 1 247 ? 16.5 38.125 5.195 1 97.44 247 ASN B C 1
ATOM 4089 O O . ASN B 1 247 ? 16.625 39.344 5.129 1 97.44 247 ASN B O 1
ATOM 4093 N N . LYS B 1 248 ? 16.234 37.531 6.285 1 96.06 248 LYS B N 1
ATOM 4094 C CA . LYS B 1 248 ? 16.094 38.281 7.535 1 96.06 248 LYS B CA 1
ATOM 4095 C C . LYS B 1 248 ? 17.453 38.625 8.117 1 96.06 248 LYS B C 1
ATOM 4097 O O . LYS B 1 248 ? 17.562 39.531 8.961 1 96.06 248 LYS B O 1
ATOM 4102 N N . ARG B 1 249 ? 18.453 37.969 7.668 1 95 249 ARG B N 1
ATOM 4103 C CA . ARG B 1 249 ? 19.812 38.281 8.078 1 95 249 ARG B CA 1
ATOM 4104 C C . ARG B 1 249 ? 20.391 39.438 7.266 1 95 249 ARG B C 1
ATOM 4106 O O . ARG B 1 249 ? 20.016 39.625 6.105 1 95 249 ARG B O 1
ATOM 4113 N N . PRO B 1 250 ? 21.328 40.156 7.938 1 94.56 250 PRO B N 1
ATOM 4114 C CA . PRO B 1 250 ? 21.938 41.25 7.188 1 94.56 250 PRO B CA 1
ATOM 4115 C C . PRO B 1 250 ? 22.625 40.781 5.914 1 94.56 250 PRO B C 1
ATOM 4117 O O . PRO B 1 250 ? 23.25 39.719 5.902 1 94.56 250 PRO B O 1
ATOM 4120 N N . GLY B 1 251 ? 22.328 41.5 4.77 1 93.12 251 GLY B N 1
ATOM 4121 C CA . GLY B 1 251 ? 22.938 41.188 3.484 1 93.12 251 GLY B CA 1
ATOM 4122 C C . GLY B 1 251 ? 21.984 41.344 2.316 1 93.12 251 GLY B C 1
ATOM 4123 O O . GLY B 1 251 ? 20.844 41.781 2.5 1 93.12 251 GLY B O 1
ATOM 4124 N N . ARG B 1 252 ? 22.5 41.031 1.156 1 94.81 252 ARG B N 1
ATOM 4125 C CA . ARG B 1 252 ? 21.703 41.156 -0.057 1 94.81 252 ARG B CA 1
ATOM 4126 C C . ARG B 1 252 ? 20.547 40.156 -0.047 1 94.81 252 ARG B C 1
ATOM 4128 O O . ARG B 1 252 ? 20.734 38.969 0.217 1 94.81 252 ARG B O 1
ATOM 4135 N N . LYS B 1 253 ? 19.422 40.656 -0.364 1 96.19 253 LYS B N 1
ATOM 4136 C CA . LYS B 1 253 ? 18.234 39.812 -0.382 1 96.19 253 LYS B CA 1
ATOM 4137 C C . LYS B 1 253 ? 18.172 38.969 -1.662 1 96.19 253 LYS B C 1
ATOM 4139 O O . LYS B 1 253 ? 18.609 39.438 -2.723 1 96.19 253 LYS B O 1
ATOM 4144 N N . VAL B 1 254 ? 17.656 37.781 -1.502 1 96.81 254 VAL B N 1
ATOM 4145 C CA . VAL B 1 254 ? 17.453 36.875 -2.635 1 96.81 254 VAL B CA 1
ATOM 4146 C C . VAL B 1 254 ? 15.969 36.719 -2.904 1 96.81 254 VAL B C 1
ATOM 4148 O O . VAL B 1 254 ? 15.195 36.406 -1.99 1 96.81 254 VAL B O 1
ATOM 4151 N N . ASP B 1 255 ? 15.602 37 -4.148 1 93.56 255 ASP B N 1
ATOM 4152 C CA . ASP B 1 255 ? 14.211 36.844 -4.551 1 93.56 255 ASP B CA 1
ATOM 4153 C C . ASP B 1 255 ? 13.969 35.438 -5.098 1 93.56 255 ASP B C 1
ATOM 4155 O O . ASP B 1 255 ? 14.578 35.031 -6.102 1 93.56 255 ASP B O 1
ATOM 4159 N N . ALA B 1 256 ? 13.164 34.688 -4.355 1 94.5 256 ALA B N 1
ATOM 4160 C CA . ALA B 1 256 ? 12.859 33.312 -4.785 1 94.5 256 ALA B CA 1
ATOM 4161 C C . ALA B 1 256 ? 11.352 33.094 -4.848 1 94.5 256 ALA B C 1
ATOM 4163 O O . ALA B 1 256 ? 10.609 33.562 -3.99 1 94.5 256 ALA B O 1
ATOM 4164 N N . SER B 1 257 ? 10.938 32.469 -5.918 1 93.38 257 SER B N 1
ATOM 4165 C CA . SER B 1 257 ? 9.562 32.031 -6.137 1 93.38 257 SER B CA 1
ATOM 4166 C C . SER B 1 257 ? 9.5 30.578 -6.543 1 93.38 257 SER B C 1
ATOM 4168 O O . SER B 1 257 ? 10.531 29.938 -6.766 1 93.38 257 SER B O 1
ATOM 4170 N N . PRO B 1 258 ? 8.312 29.953 -6.496 1 92.94 258 PRO B N 1
ATOM 4171 C CA . PRO B 1 258 ? 8.227 28.562 -6.941 1 92.94 258 PRO B CA 1
ATOM 4172 C C . PRO B 1 258 ? 8.828 28.344 -8.328 1 92.94 258 PRO B C 1
ATOM 4174 O O . PRO B 1 258 ? 9.406 27.281 -8.594 1 92.94 258 PRO B O 1
ATOM 4177 N N . ARG B 1 259 ? 8.836 29.375 -9.133 1 91.44 259 ARG B N 1
ATOM 4178 C CA . ARG B 1 259 ? 9.391 29.281 -10.484 1 91.44 259 ARG B CA 1
ATOM 4179 C C . ARG B 1 259 ? 10.914 29.156 -10.445 1 91.44 259 ARG B C 1
ATOM 4181 O O . ARG B 1 259 ? 11.516 28.547 -11.328 1 91.44 259 ARG B O 1
ATOM 4188 N N . THR B 1 260 ? 11.461 29.719 -9.414 1 93.62 260 THR B N 1
ATOM 4189 C CA . THR B 1 260 ? 12.906 29.641 -9.234 1 93.62 260 THR B CA 1
ATOM 4190 C C . THR B 1 260 ? 13.367 28.188 -9.164 1 93.62 260 THR B C 1
ATOM 4192 O O . THR B 1 260 ? 14.477 27.859 -9.609 1 93.62 260 THR B O 1
ATOM 4195 N N . PHE B 1 261 ? 12.469 27.297 -8.766 1 93.62 261 PHE B N 1
ATOM 4196 C CA . PHE B 1 261 ? 12.867 25.922 -8.484 1 93.62 261 PHE B CA 1
ATOM 4197 C C . PHE B 1 261 ? 12.203 24.969 -9.461 1 93.62 261 PHE B C 1
ATOM 4199 O O . PHE B 1 261 ? 12.148 23.75 -9.219 1 93.62 261 PHE B O 1
ATOM 4206 N N . GLY B 1 262 ? 11.742 25.453 -10.57 1 78.31 262 GLY B N 1
ATOM 4207 C CA . GLY B 1 262 ? 11.148 24.641 -11.617 1 78.31 262 GLY B CA 1
ATOM 4208 C C . GLY B 1 262 ? 9.68 24.328 -11.375 1 78.31 262 GLY B C 1
ATOM 4209 O O . GLY B 1 262 ? 9.109 23.438 -12.008 1 78.31 262 GLY B O 1
ATOM 4210 N N . GLY B 1 263 ? 9.117 24.688 -10.438 1 62.78 263 GLY B N 1
ATOM 4211 C CA . GLY B 1 263 ? 7.699 24.453 -10.242 1 62.78 263 GLY B CA 1
ATOM 4212 C C . GLY B 1 263 ? 6.82 25.172 -11.242 1 62.78 263 GLY B C 1
ATOM 4213 O O . GLY B 1 263 ? 7.078 26.328 -11.578 1 62.78 263 GLY B O 1
ATOM 4214 N N . VAL B 1 264 ? 6.434 24.453 -12.484 1 48.44 264 VAL B N 1
ATOM 4215 C CA . VAL B 1 264 ? 5.508 25.109 -13.406 1 48.44 264 VAL B CA 1
ATOM 4216 C C . VAL B 1 264 ? 4.305 25.641 -12.633 1 48.44 264 VAL B C 1
ATOM 4218 O O . VAL B 1 264 ? 3.789 24.969 -11.734 1 48.44 264 VAL B O 1
ATOM 4221 N N . GLY B 1 265 ? 4.281 26.922 -12.562 1 41.41 265 GLY B N 1
ATOM 4222 C CA . GLY B 1 265 ? 3.068 27.516 -12.016 1 41.41 265 GLY B CA 1
ATOM 4223 C C . GLY B 1 265 ? 1.802 26.891 -12.578 1 41.41 265 GLY B C 1
ATOM 4224 O O . GLY B 1 265 ? 1.79 26.422 -13.719 1 41.41 265 GLY B O 1
ATOM 4225 N N . ARG B 1 266 ? 1.001 26.281 -11.953 1 40.88 266 ARG B N 1
ATOM 4226 C CA . ARG B 1 266 ? -0.268 25.828 -12.516 1 40.88 266 ARG B CA 1
ATOM 4227 C C . ARG B 1 266 ? -0.717 26.734 -13.664 1 40.88 266 ARG B C 1
ATOM 4229 O O . ARG B 1 266 ? -1.434 26.281 -14.562 1 40.88 266 ARG B O 1
ATOM 4236 N N . GLY B 1 267 ? -0.559 28.062 -13.688 1 35.56 267 GLY B N 1
ATOM 4237 C CA . GLY B 1 267 ? -1.27 28.969 -14.57 1 35.56 267 GLY B CA 1
ATOM 4238 C C . GLY B 1 267 ? -0.528 29.25 -15.859 1 35.56 267 GLY B C 1
ATOM 4239 O O . GLY B 1 267 ? -0.909 30.156 -16.625 1 35.56 267 GLY B O 1
ATOM 4240 N N . ALA B 1 268 ? 0.725 28.953 -16.109 1 36.12 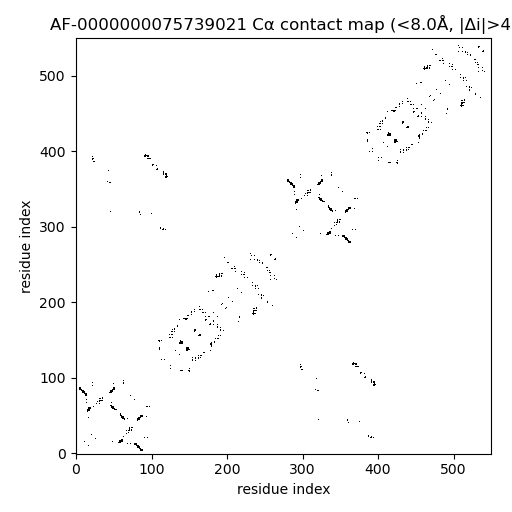268 ALA B N 1
ATOM 4241 C CA . ALA B 1 268 ? 1.249 29.562 -17.344 1 36.12 268 ALA B CA 1
ATOM 4242 C C . ALA B 1 268 ? 0.845 28.734 -18.562 1 36.12 268 ALA B C 1
ATOM 4244 O O . ALA B 1 268 ? 0.998 27.516 -18.578 1 36.12 268 ALA B O 1
ATOM 4245 N N . PRO B 1 269 ? 0.026 29.25 -19.594 1 37.09 269 PRO B N 1
ATOM 4246 C CA . PRO B 1 269 ? -0.438 28.594 -20.828 1 37.09 269 PRO B CA 1
ATOM 4247 C C . PRO B 1 269 ? 0.705 28.016 -21.656 1 37.09 269 PRO B C 1
ATOM 4249 O O . PRO B 1 269 ? 1.846 28.469 -21.547 1 37.09 269 PRO B O 1
ATOM 4252 N N . PRO B 1 270 ? 0.641 26.797 -22.172 1 38.94 270 PRO B N 1
ATOM 4253 C CA . PRO B 1 270 ? 1.681 26.25 -23.047 1 38.94 270 PRO B CA 1
ATOM 4254 C C . PRO B 1 270 ? 2.186 27.266 -24.062 1 38.94 270 PRO B C 1
ATOM 4256 O O . PRO B 1 270 ? 1.458 28.188 -24.422 1 38.94 270 PRO B O 1
ATOM 4259 N N . PRO B 1 271 ? 3.58 27.453 -24.156 1 36 271 PRO B N 1
ATOM 4260 C CA . PRO B 1 271 ? 3.994 28.422 -25.172 1 36 271 PRO B CA 1
ATOM 4261 C C . PRO B 1 271 ? 3.279 28.234 -26.516 1 36 271 PRO B C 1
ATOM 4263 O O . PRO B 1 271 ? 2.943 27.094 -26.875 1 36 271 PRO B O 1
ATOM 4266 N N . LYS B 1 272 ? 2.525 29.219 -26.969 1 33.88 272 LYS B N 1
ATOM 4267 C CA . LYS B 1 272 ? 1.865 29.219 -28.281 1 33.88 272 LYS B CA 1
ATOM 4268 C C . LYS B 1 272 ? 2.844 28.844 -29.391 1 33.88 272 LYS B C 1
ATOM 4270 O O . LYS B 1 272 ? 3.936 29.406 -29.484 1 33.88 272 LYS B O 1
ATOM 4275 N N . HIS B 1 273 ? 2.838 27.578 -29.891 1 32.72 273 HIS B N 1
ATOM 4276 C CA . HIS B 1 273 ? 3.541 27.156 -31.109 1 32.72 273 HIS B CA 1
ATOM 4277 C C . HIS B 1 273 ? 3.383 28.188 -32.219 1 32.72 273 HIS B C 1
ATOM 4279 O O . HIS B 1 273 ? 2.262 28.562 -32.562 1 32.72 273 HIS B O 1
ATOM 4285 N N . GLN B 1 274 ? 4.219 29.234 -32.312 1 26.33 274 GLN B N 1
ATOM 4286 C CA . GLN B 1 274 ? 4.23 30 -33.562 1 26.33 274 GLN B CA 1
ATOM 4287 C C . GLN B 1 274 ? 4.215 29.078 -34.781 1 26.33 274 GLN B C 1
ATOM 4289 O O . GLN B 1 274 ? 5.016 28.141 -34.875 1 26.33 274 GLN B O 1
ATOM 4294 N N . ALA B 1 275 ? 3.211 29.172 -35.719 1 23.78 275 ALA B N 1
ATOM 4295 C CA . ALA B 1 275 ? 3.283 28.656 -37.062 1 23.78 275 ALA B CA 1
ATOM 4296 C C . ALA B 1 275 ? 4.395 29.344 -37.844 1 23.78 275 ALA B C 1
ATOM 4298 O O . ALA B 1 275 ? 4.602 30.562 -37.719 1 23.78 275 ALA B O 1
#

Secondary structure (DSSP, 8-state):
------EEEEEE-GGGEE--TTTPPPP-HHHHHHHHHT--HHHH--EEEEE--TT-SS-EEEEE-HHHHHHHHTSSSPPPEEEEEE-S--HHHHHHHHHHHHHHPPPP-HHHHHHHHHHHT-HHHHHHHHHHHHHT-EE-SSSSTTEE--HHHHHHHHHH-HHHHHHHHHHHHHHHTT-TTTSSHHHHHHHHHHHHHSTTTS-HHHHHHHHHTS-HHHHHHHHHHHTTTS-S-HHHHHHHHHHHHHHHSSS------GGGGT---TT--------/------EEEEEE-GGGEE--TTTPPPP-HHHHHHHHHT--HHHH--EEEEE--TT-SS-EEEEE-HHHHHHHHTSSSPPPEEEEEE-S--HHHHHHHHHHHHHHPPPP-HHHHHHHHHHHT-HHHHHHHHHHHHHT-EE-SSSSTTEE--HHHHHHHHHH-HHHHHHHHHHHHHHHTT-TTTSSHHHHHHHHHHHHHSTTTS-HHHHHHHHHTS-HHHHHHHHHHHTTTS-S-HHHHHHHHHHHHHHHSSS------GGGGT---TT--------

Nearest PDB structures (foldseek):
  7bm8-assembly1_B  TM=5.048E-01  e=4.166E-05  Caulobacter vibrioides NA1000
  3cyi-assembly1_A  TM=5.959E-01  e=1.351E-02  Homo sapiens
  7ol9-assembly1_A  TM=3.084E-01  e=1.714E-03  Bacillus subtilis subsp. subtilis str. 168
  2rii-assembly1_X  TM=5.506E-01  e=1.012E-01  Homo sapiens
  7bm8-assembly1_B  TM=5.051E-01  e=4.981E-05  Caulobacter vibrioides NA1000